Protein AF-A0A9E5RAS4-F1 (afdb_monomer)

Nearest PDB structures (foldseek):
  8i4x-assembly1_B  TM=4.967E-01  e=4.618E-01  Saccharomyces cerevisiae S288C
  8i13-assembly1_B  TM=2.466E-01  e=8.572E-02  Saccharomyces cerevisiae
  7yqh-assembly1_B  TM=4.715E-01  e=6.714E-01  Saccharomyces cerevisiae S288C

Secondary structure (DSSP, 8-state):
-HHHHHHHS---TT--TTTTS-TT-S--EEEEEEE-TTT--EEEEEEETTTEEEEEETTTTEEE----IIIIIHHHHHHHTT--TT--HHHHIIIII---TT-TTTTTSS-HHHHHHHHHHHTTHHHHHHHHHHHHHHHHHHHHHHHHHHHHHHHHHHHHTTHHHHHHHHHHHHHHHHHHHHHHHHHHHHHHHHHHHHHHHHHHHHHHHHHHHHHHHHHHHHHHHHHHHHHHHHHHHHHHHHHHHHHHTHHHHHHHHHHHHHHHHHHHHHHHHHHHHHHHHHHHHHHHHHHHHHHHHHHHHHHHHHHHHHHHHHHHHHHHHHHHHHHHHHHHHHHHHHHHHHHHHHHHHHHHHHHHHHHHHHHHHHHHHHTTSS-TTSSTTTSSSSSSS-SSSSTTTTSSSS-S----SS------------------------------------------------

Solvent-accessible surface area (backbone atoms only — not comparable to full-atom values): 27390 Å² total; per-residue (Å²): 111,66,68,54,35,42,42,75,32,72,30,60,86,94,61,55,80,67,78,64,32,61,91,96,54,98,64,34,74,44,73,44,77,45,69,25,73,70,79,69,45,59,36,34,37,34,30,30,80,82,74,45,69,45,41,34,30,78,88,77,74,40,73,52,90,62,80,47,58,78,79,42,45,45,52,48,43,29,53,34,68,65,44,63,99,82,67,58,50,44,58,49,31,52,77,71,75,58,55,55,96,85,45,78,61,51,65,76,70,44,56,69,80,66,34,43,63,59,48,37,61,75,67,49,51,60,63,57,52,53,51,51,54,52,51,57,51,50,53,51,51,53,50,54,52,48,57,53,48,54,54,48,49,54,52,51,54,61,69,47,69,55,46,62,60,52,52,52,51,50,53,50,51,54,49,58,47,52,56,48,52,53,52,50,53,51,50,51,55,51,50,52,51,53,50,54,51,50,52,50,51,53,51,50,54,52,50,50,54,53,49,52,55,50,47,56,52,49,50,57,49,49,51,54,50,50,54,51,48,54,55,49,50,53,52,50,52,52,50,51,53,50,50,50,51,54,57,71,44,40,63,60,51,52,51,46,54,51,50,50,51,52,48,56,48,52,51,51,53,49,54,50,49,53,51,53,48,54,50,50,53,51,52,54,46,53,51,50,55,50,50,51,51,50,50,50,51,48,54,52,52,51,52,49,52,50,52,51,54,50,47,62,61,41,52,62,51,55,52,52,48,53,54,50,52,52,52,50,52,55,49,54,54,53,52,52,55,52,54,53,54,55,52,52,52,52,54,51,49,53,48,48,54,33,51,48,20,50,42,41,44,47,55,48,55,44,52,71,40,68,77,74,63,78,55,102,77,75,57,77,72,60,65,73,29,65,63,76,55,67,63,90,78,63,89,63,66,72,88,52,74,81,67,77,74,75,75,64,69,103,65,72,80,79,84,85,86,90,90,94,100,101,98,101,98,100,100,99,98,101,99,84,69,74,82,87,101,95,98,96,97,97,98,95,96,92,91,88,87,92,83,92,90,91,89,85,86,134

Structure (mmCIF, N/CA/C/O backbone):
data_AF-A0A9E5RAS4-F1
#
_entry.id   AF-A0A9E5RAS4-F1
#
loop_
_atom_site.group_PDB
_atom_site.id
_atom_site.type_symbol
_atom_site.label_atom_id
_atom_site.label_alt_id
_atom_site.label_comp_id
_atom_site.label_asym_id
_atom_site.label_entity_id
_atom_site.label_seq_id
_atom_site.pdbx_PDB_ins_code
_atom_site.Cartn_x
_atom_site.Cartn_y
_atom_site.Cartn_z
_atom_site.occupancy
_atom_site.B_iso_or_equiv
_atom_site.auth_seq_id
_atom_site.auth_comp_id
_atom_site.auth_asym_id
_atom_site.auth_atom_id
_atom_site.pdbx_PDB_model_num
ATOM 1 N N . MET A 1 1 ? 32.823 23.552 -133.465 1.00 69.69 1 MET A N 1
ATOM 2 C CA . MET A 1 1 ? 33.114 23.721 -132.024 1.00 69.69 1 MET A CA 1
ATOM 3 C C . MET A 1 1 ? 31.910 24.249 -131.257 1.00 69.69 1 MET A C 1
ATOM 5 O O . MET A 1 1 ? 31.388 23.515 -130.434 1.00 69.69 1 MET A O 1
ATOM 9 N N . GLU A 1 2 ? 31.416 25.457 -131.536 1.00 76.75 2 GLU A N 1
ATOM 10 C CA . GLU A 1 2 ? 30.389 26.140 -130.715 1.00 76.75 2 GLU A CA 1
ATOM 11 C C . GLU A 1 2 ? 29.090 25.337 -130.505 1.00 76.75 2 GLU A C 1
ATOM 13 O O . GLU A 1 2 ? 28.598 25.254 -129.385 1.00 76.75 2 GLU A O 1
ATOM 18 N N . ALA A 1 3 ? 28.582 24.634 -131.524 1.00 77.06 3 ALA A N 1
ATOM 19 C CA . ALA A 1 3 ? 27.421 23.746 -131.368 1.00 77.06 3 ALA A CA 1
ATOM 20 C C . ALA A 1 3 ? 27.647 22.590 -130.362 1.00 77.06 3 ALA A C 1
ATOM 22 O O . ALA A 1 3 ? 26.700 22.139 -129.717 1.00 77.06 3 ALA A O 1
ATOM 23 N N . ILE A 1 4 ? 28.895 22.132 -130.192 1.00 81.88 4 ILE A N 1
ATOM 24 C CA . ILE A 1 4 ? 29.296 21.099 -129.218 1.00 81.88 4 ILE A CA 1
ATOM 25 C C . ILE A 1 4 ? 29.422 21.713 -127.816 1.00 81.88 4 ILE A C 1
ATOM 27 O O . ILE A 1 4 ? 28.965 21.121 -126.841 1.00 81.88 4 ILE A O 1
ATOM 31 N N . ALA A 1 5 ? 29.958 22.936 -127.719 1.00 81.44 5 ALA A N 1
ATOM 32 C CA . ALA A 1 5 ? 29.973 23.726 -126.484 1.00 81.44 5 ALA A CA 1
ATOM 33 C C . ALA A 1 5 ? 28.555 23.906 -125.918 1.00 81.44 5 ALA A C 1
ATOM 35 O O . ALA A 1 5 ? 28.290 23.664 -124.738 1.00 81.44 5 ALA A O 1
ATOM 36 N N . TRP A 1 6 ? 27.635 24.285 -126.807 1.00 82.06 6 TRP A N 1
ATOM 37 C CA . TRP A 1 6 ? 26.251 24.586 -126.480 1.00 82.06 6 TRP A CA 1
ATOM 38 C C . TRP A 1 6 ? 25.445 23.342 -126.111 1.00 82.06 6 TRP A C 1
ATOM 40 O O . TRP A 1 6 ? 24.647 23.404 -125.176 1.00 82.06 6 TRP A O 1
ATOM 50 N N . THR A 1 7 ? 25.649 22.218 -126.800 1.00 82.81 7 THR A N 1
ATOM 51 C CA . THR A 1 7 ? 24.998 20.941 -126.465 1.00 82.81 7 THR A CA 1
ATOM 52 C C . THR A 1 7 ? 25.593 20.337 -125.192 1.00 82.81 7 THR A C 1
ATOM 54 O O . THR A 1 7 ? 24.912 20.317 -124.168 1.00 82.81 7 THR A O 1
ATOM 57 N N . LEU A 1 8 ? 26.854 19.898 -125.212 1.00 83.06 8 LEU A N 1
ATOM 58 C CA . LEU A 1 8 ? 27.429 19.038 -124.166 1.00 83.06 8 LEU A CA 1
ATOM 59 C C . LEU A 1 8 ? 27.877 19.769 -122.889 1.00 83.06 8 LEU A C 1
ATOM 61 O O . LEU A 1 8 ? 27.906 19.157 -121.827 1.00 83.06 8 LEU A O 1
ATOM 65 N N . PHE A 1 9 ? 28.220 21.059 -122.965 1.00 81.06 9 PHE A N 1
ATOM 66 C CA . PHE A 1 9 ? 28.826 21.796 -121.841 1.00 81.06 9 PHE A CA 1
ATOM 67 C C . PHE A 1 9 ? 27.979 22.982 -121.353 1.00 81.06 9 PHE A C 1
ATOM 69 O O . PHE A 1 9 ? 28.410 23.749 -120.494 1.00 81.06 9 PHE A O 1
ATOM 76 N N . ASN A 1 10 ? 26.772 23.146 -121.909 1.00 81.56 10 ASN A N 1
ATOM 77 C CA . ASN A 1 10 ? 25.858 24.277 -121.693 1.00 81.56 10 ASN A CA 1
ATOM 78 C C . ASN A 1 10 ? 26.463 25.671 -122.012 1.00 81.56 10 ASN A C 1
ATOM 80 O O . ASN A 1 10 ? 25.848 26.698 -121.723 1.00 81.56 10 ASN A O 1
ATOM 84 N N . TYR A 1 11 ? 27.634 25.732 -122.650 1.00 81.19 11 TYR A N 1
ATOM 85 C CA . TYR A 1 11 ? 28.404 26.959 -122.853 1.00 81.19 11 TYR A CA 1
ATOM 86 C C . TYR A 1 11 ? 27.995 27.685 -124.146 1.00 81.19 11 TYR A C 1
ATOM 88 O O . TYR A 1 11 ? 27.903 27.068 -125.205 1.00 81.19 11 TYR A O 1
ATOM 96 N N . ARG A 1 12 ? 27.748 29.003 -124.070 1.00 70.00 12 ARG A N 1
ATOM 97 C CA . ARG A 1 12 ? 27.300 29.843 -125.208 1.00 70.00 12 ARG A CA 1
ATOM 98 C C . ARG A 1 12 ? 28.347 30.845 -125.712 1.00 70.00 12 ARG A C 1
ATOM 100 O O . ARG A 1 12 ? 28.116 31.501 -126.722 1.00 70.00 12 ARG A O 1
ATOM 107 N N . GLY A 1 13 ? 29.496 30.961 -125.043 1.00 71.31 13 GLY A N 1
ATOM 108 C CA . GLY A 1 13 ? 30.482 31.999 -125.356 1.00 71.31 13 GLY A CA 1
ATOM 109 C C . GLY A 1 13 ? 29.878 33.401 -125.231 1.00 71.31 13 GLY A C 1
ATOM 110 O O . GLY A 1 13 ? 29.179 33.686 -124.262 1.00 71.31 13 GLY A O 1
ATOM 111 N N . ALA A 1 14 ? 30.137 34.253 -126.224 1.00 63.97 14 ALA A N 1
ATOM 112 C CA . ALA A 1 14 ? 29.603 35.616 -126.302 1.00 63.97 14 ALA A CA 1
ATOM 113 C C . ALA A 1 14 ? 28.309 35.743 -127.140 1.00 63.97 14 ALA A C 1
ATOM 115 O O . ALA A 1 14 ? 27.798 36.851 -127.294 1.00 63.97 14 ALA A O 1
ATOM 116 N N . TYR A 1 15 ? 27.787 34.641 -127.693 1.00 70.56 15 TYR A N 1
ATOM 117 C CA . TYR A 1 15 ? 26.637 34.654 -128.604 1.00 70.56 15 TYR A CA 1
ATOM 118 C C . TYR A 1 15 ? 25.295 34.642 -127.864 1.00 70.56 15 TYR A C 1
ATOM 120 O O . TYR A 1 15 ? 25.132 33.994 -126.824 1.00 70.56 15 TYR A O 1
ATOM 128 N N . LYS A 1 16 ? 24.296 35.311 -128.441 1.00 71.50 16 LYS A N 1
ATOM 129 C CA . LYS A 1 16 ? 22.900 35.269 -127.996 1.00 71.50 16 LYS A CA 1
ATOM 130 C C . LYS A 1 16 ? 22.166 34.071 -128.595 1.00 71.50 16 LYS A C 1
ATOM 132 O O . LYS A 1 16 ? 22.595 33.455 -129.565 1.00 71.50 16 LYS A O 1
ATOM 137 N N . ASN A 1 17 ? 20.989 33.774 -128.042 1.00 67.44 17 ASN A N 1
ATOM 138 C CA . ASN A 1 17 ? 20.098 32.752 -128.600 1.00 67.44 17 ASN A CA 1
ATOM 139 C C . ASN A 1 17 ? 19.606 33.104 -130.016 1.00 67.44 17 ASN A C 1
ATOM 141 O O . ASN A 1 17 ? 19.311 32.192 -130.781 1.00 67.44 17 ASN A O 1
ATOM 145 N N . GLU A 1 18 ? 19.505 34.398 -130.341 1.00 69.81 18 GLU A N 1
ATOM 146 C CA . GLU A 1 18 ? 19.142 34.905 -131.671 1.00 69.81 18 GLU A CA 1
ATOM 147 C C . GLU A 1 18 ? 20.197 34.530 -132.724 1.00 69.81 18 GLU A C 1
ATOM 149 O O . GLU A 1 18 ? 19.848 33.959 -133.753 1.00 69.81 18 GLU A O 1
ATOM 154 N N . ASP A 1 19 ? 21.483 34.752 -132.426 1.00 74.25 19 ASP A N 1
ATOM 155 C CA . ASP A 1 19 ? 22.612 34.510 -133.342 1.00 74.25 19 ASP A CA 1
ATOM 156 C C . ASP A 1 19 ? 22.749 33.030 -133.753 1.00 74.25 19 ASP A C 1
ATOM 158 O O . ASP A 1 19 ? 23.284 32.706 -134.813 1.00 74.25 19 ASP A O 1
ATOM 162 N N . LEU A 1 20 ? 22.247 32.115 -132.915 1.00 75.19 20 LEU A N 1
ATOM 163 C CA . LEU A 1 20 ? 22.233 30.673 -133.175 1.00 75.19 20 LEU A CA 1
ATOM 164 C C . LEU A 1 20 ? 21.137 30.246 -134.170 1.00 75.19 20 LEU A C 1
ATOM 166 O O . LEU A 1 20 ? 21.156 29.104 -134.637 1.00 75.19 20 LEU A O 1
ATOM 170 N N . ILE A 1 21 ? 20.166 31.112 -134.485 1.00 77.94 21 ILE A N 1
ATOM 171 C CA . ILE A 1 21 ? 19.025 30.799 -135.353 1.00 77.94 21 ILE A CA 1
ATOM 172 C C . ILE A 1 21 ? 19.277 31.343 -136.762 1.00 77.94 21 ILE A C 1
ATOM 174 O O . ILE A 1 21 ? 19.391 32.542 -136.988 1.00 77.94 21 ILE A O 1
ATOM 178 N N . ARG A 1 22 ? 19.321 30.441 -137.749 1.00 76.75 22 ARG A N 1
ATOM 179 C CA . ARG A 1 22 ? 19.514 30.810 -139.157 1.00 76.75 22 ARG A CA 1
ATOM 180 C C . ARG A 1 22 ? 18.357 31.684 -139.656 1.00 76.75 22 ARG A C 1
ATOM 182 O O . ARG A 1 22 ? 17.200 31.277 -139.564 1.00 76.75 22 ARG A O 1
ATOM 189 N N . ASN A 1 23 ? 18.693 32.828 -140.259 1.00 72.62 23 ASN A N 1
ATOM 190 C CA . ASN A 1 23 ? 17.754 33.773 -140.875 1.00 72.62 23 ASN A CA 1
ATOM 191 C C . ASN A 1 23 ? 16.638 33.058 -141.664 1.00 72.62 23 ASN A C 1
ATOM 193 O O . ASN A 1 23 ? 16.922 32.319 -142.608 1.00 72.62 23 ASN A O 1
ATOM 197 N N . GLY A 1 24 ? 15.382 33.297 -141.273 1.00 69.75 24 GLY A N 1
ATOM 198 C CA . GLY A 1 24 ? 14.190 32.680 -141.870 1.00 69.75 24 GLY A CA 1
ATOM 199 C C . GLY A 1 24 ? 13.658 31.423 -141.162 1.00 69.75 24 GLY A C 1
ATOM 200 O O . GLY A 1 24 ? 12.647 30.884 -141.604 1.00 69.75 24 GLY A O 1
ATOM 201 N N . ALA A 1 25 ? 14.288 30.954 -140.078 1.00 76.62 25 ALA A N 1
ATOM 202 C CA . ALA A 1 25 ? 13.803 29.838 -139.259 1.00 76.62 25 ALA A CA 1
ATOM 203 C C . ALA A 1 25 ? 13.336 30.288 -137.860 1.00 76.62 25 ALA A C 1
ATOM 205 O O . ALA A 1 25 ? 13.874 31.230 -137.289 1.00 76.62 25 ALA A O 1
ATOM 206 N N . ASN A 1 26 ? 12.377 29.561 -137.272 1.00 75.38 26 ASN A N 1
ATOM 207 C CA . ASN A 1 26 ? 11.809 29.877 -135.948 1.00 75.38 26 ASN A CA 1
ATOM 208 C C . ASN A 1 26 ? 12.562 29.229 -134.765 1.00 75.38 26 ASN A C 1
ATOM 210 O O . ASN A 1 26 ? 12.246 29.493 -133.607 1.00 75.38 26 ASN A O 1
ATOM 214 N N . SER A 1 27 ? 13.510 28.327 -135.027 1.00 79.06 27 SER A N 1
ATOM 215 C CA . SER A 1 27 ? 14.241 27.593 -133.988 1.00 79.06 27 SER A CA 1
ATOM 216 C C . SER A 1 27 ? 15.530 26.993 -134.530 1.00 79.06 27 SER A C 1
ATOM 218 O O . SER A 1 27 ? 15.543 26.494 -135.656 1.00 79.06 27 SER A O 1
ATOM 220 N N . ALA A 1 28 ? 16.567 26.936 -133.696 1.00 82.06 28 ALA A N 1
ATOM 221 C CA . ALA A 1 28 ? 17.764 26.152 -133.967 1.00 82.06 28 ALA A CA 1
ATOM 222 C C . ALA A 1 28 ? 17.740 24.840 -133.177 1.00 82.06 28 ALA A C 1
ATOM 224 O O . ALA A 1 28 ? 17.222 24.776 -132.056 1.00 82.06 28 ALA A O 1
ATOM 225 N N . GLN A 1 29 ? 18.331 23.802 -133.762 1.00 85.06 29 GLN A N 1
ATOM 226 C CA . GLN A 1 29 ? 18.605 22.532 -133.101 1.00 85.06 29 GLN A CA 1
ATOM 227 C C . GLN A 1 29 ? 19.999 22.040 -133.491 1.00 85.06 29 GLN A C 1
ATOM 229 O O . GLN A 1 29 ? 20.395 22.152 -134.650 1.00 85.06 29 GLN A O 1
ATOM 234 N N . ALA A 1 30 ? 20.723 21.487 -132.526 1.00 84.25 30 ALA A N 1
ATOM 235 C CA . ALA A 1 30 ? 21.995 20.811 -132.734 1.00 84.25 30 ALA A CA 1
ATOM 236 C C . ALA A 1 30 ? 21.942 19.458 -132.022 1.00 84.25 30 ALA A C 1
ATOM 238 O O . ALA A 1 30 ? 21.575 19.403 -130.849 1.00 84.25 30 ALA A O 1
ATOM 239 N N . THR A 1 31 ? 22.311 18.389 -132.724 1.00 86.81 31 THR A N 1
ATOM 240 C CA . THR A 1 31 ? 22.447 17.043 -132.156 1.00 86.81 31 THR A CA 1
ATOM 241 C C . THR A 1 31 ? 23.914 16.651 -132.196 1.00 86.81 31 THR A C 1
ATOM 243 O O . THR A 1 31 ? 24.556 16.781 -133.237 1.00 86.81 31 THR A O 1
ATOM 246 N N . VAL A 1 32 ? 24.445 16.186 -131.068 1.00 86.94 32 VAL A N 1
ATOM 247 C CA . VAL A 1 32 ? 25.816 15.682 -130.955 1.00 86.94 32 VAL A CA 1
ATOM 248 C C . VAL A 1 32 ? 25.774 14.276 -130.376 1.00 86.94 32 VAL A C 1
ATOM 250 O O . VAL A 1 32 ? 25.366 14.086 -129.232 1.00 86.94 32 VAL A O 1
ATOM 253 N N . ALA A 1 33 ? 26.210 13.300 -131.170 1.00 86.31 33 ALA A N 1
ATOM 254 C CA . ALA A 1 33 ? 26.542 11.973 -130.677 1.00 86.31 33 ALA A CA 1
ATOM 255 C C . ALA A 1 33 ? 27.910 12.020 -129.978 1.00 86.31 33 ALA A C 1
ATOM 257 O O . ALA A 1 33 ? 28.871 12.553 -130.537 1.00 86.31 33 ALA A O 1
ATOM 258 N N . PHE A 1 34 ? 28.011 11.453 -128.778 1.00 86.12 34 PHE A N 1
ATOM 259 C CA . PHE A 1 34 ? 29.280 11.251 -128.077 1.00 86.12 34 PHE A CA 1
ATOM 260 C C . PHE A 1 34 ? 29.358 9.832 -127.511 1.00 86.12 34 PHE A C 1
ATOM 262 O O . PHE A 1 34 ? 28.333 9.207 -127.246 1.00 86.12 34 PHE A O 1
ATOM 269 N N . VAL A 1 35 ? 30.573 9.312 -127.334 1.00 86.06 35 VAL A N 1
ATOM 270 C CA . VAL A 1 35 ? 30.801 8.046 -126.624 1.00 86.06 35 VAL A CA 1
ATOM 271 C C . VAL A 1 35 ? 31.036 8.363 -125.154 1.00 86.06 35 VAL A C 1
ATOM 273 O O . VAL A 1 35 ? 31.894 9.187 -124.834 1.00 86.06 35 VAL A O 1
ATOM 276 N N . SER A 1 36 ? 30.285 7.730 -124.256 1.00 85.50 36 SER A N 1
ATOM 277 C CA . SER A 1 36 ? 30.466 7.930 -122.822 1.00 85.50 36 SER A CA 1
ATOM 278 C C . SER A 1 36 ? 31.719 7.222 -122.312 1.00 85.50 36 SER A C 1
ATOM 280 O O . SER A 1 36 ? 31.947 6.045 -122.585 1.00 85.50 36 SER A O 1
ATOM 282 N N . SER A 1 37 ? 32.495 7.912 -121.478 1.00 83.00 37 SER A N 1
ATOM 283 C CA . SER A 1 37 ? 33.668 7.342 -120.805 1.00 83.00 37 SER A CA 1
ATOM 284 C C . SER A 1 37 ? 33.323 6.355 -119.681 1.00 83.00 37 SER A C 1
ATOM 286 O O . SER A 1 37 ? 34.227 5.752 -119.110 1.00 83.00 37 SER A O 1
ATOM 288 N N . ARG A 1 38 ? 32.040 6.230 -119.308 1.00 80.25 38 ARG A N 1
ATOM 289 C CA . ARG A 1 38 ? 31.578 5.411 -118.176 1.00 80.25 38 ARG A CA 1
ATOM 290 C C . ARG A 1 38 ? 31.187 3.993 -118.582 1.00 80.25 38 ARG A C 1
ATOM 292 O O . ARG A 1 38 ? 31.464 3.052 -117.848 1.00 80.25 38 ARG A O 1
ATOM 299 N N . ASP A 1 39 ? 30.499 3.865 -119.711 1.00 83.94 39 ASP A N 1
ATOM 300 C CA . ASP A 1 39 ? 29.888 2.617 -120.189 1.00 83.94 39 ASP A CA 1
ATOM 301 C C . ASP A 1 39 ? 30.260 2.287 -121.649 1.00 83.94 39 ASP A C 1
ATOM 303 O O . ASP A 1 39 ? 29.856 1.249 -122.170 1.00 83.94 39 ASP A O 1
ATOM 307 N N . THR A 1 40 ? 31.057 3.143 -122.306 1.00 80.69 40 THR A N 1
ATOM 308 C CA . THR A 1 40 ? 31.475 3.057 -123.720 1.00 80.69 40 THR A CA 1
ATOM 309 C C . THR A 1 40 ? 30.336 3.063 -124.749 1.00 80.69 40 THR A C 1
ATOM 311 O O . THR A 1 40 ? 30.568 2.797 -125.928 1.00 80.69 40 THR A O 1
ATOM 314 N N . ARG A 1 41 ? 29.110 3.421 -124.347 1.00 84.00 41 ARG A N 1
ATOM 315 C CA . ARG A 1 41 ? 27.961 3.546 -125.255 1.00 84.00 41 ARG A CA 1
ATOM 316 C C . ARG A 1 41 ? 27.946 4.893 -125.961 1.00 84.00 41 ARG A C 1
ATOM 318 O O . ARG A 1 41 ? 28.489 5.883 -125.469 1.00 84.00 41 ARG A O 1
ATOM 325 N N . THR A 1 42 ? 27.294 4.933 -127.117 1.0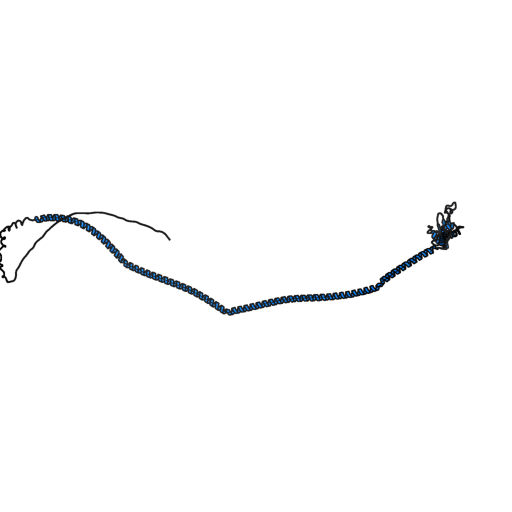0 85.50 42 THR A N 1
ATOM 326 C CA . THR A 1 42 ? 27.014 6.180 -127.834 1.00 85.50 42 THR A CA 1
ATOM 327 C C . THR A 1 42 ? 25.707 6.780 -127.329 1.00 85.50 42 THR A C 1
ATOM 329 O O . THR A 1 42 ? 24.694 6.090 -127.316 1.00 85.50 42 THR A O 1
ATOM 332 N N . TYR A 1 43 ? 25.714 8.064 -126.977 1.00 87.94 43 TYR A N 1
ATOM 333 C CA . TYR A 1 43 ? 24.517 8.826 -126.619 1.00 87.94 43 TYR A CA 1
ATOM 334 C C . TYR A 1 43 ? 24.379 10.054 -127.513 1.00 87.94 43 TYR A C 1
ATOM 336 O O . TYR A 1 43 ? 25.360 10.746 -127.793 1.00 87.94 43 TYR A O 1
ATOM 344 N N . GLU A 1 44 ? 23.153 10.350 -127.933 1.00 86.19 44 GLU A N 1
ATOM 345 C CA . GLU A 1 44 ? 22.818 11.541 -128.706 1.00 86.19 44 GLU A CA 1
ATOM 346 C C . GLU A 1 44 ? 22.237 12.629 -127.802 1.00 86.19 44 GLU A C 1
ATOM 348 O O . GLU A 1 44 ? 21.208 12.454 -127.146 1.00 86.19 44 GLU A O 1
ATOM 353 N N . VAL A 1 45 ? 22.906 13.783 -127.792 1.00 87.62 45 VAL A N 1
ATOM 354 C CA . VAL A 1 45 ? 22.482 14.986 -127.076 1.00 87.62 45 VAL A CA 1
ATOM 355 C C . VAL A 1 45 ? 21.950 15.986 -128.088 1.00 87.62 45 VAL A C 1
ATOM 357 O O . VAL A 1 45 ? 22.714 16.689 -128.754 1.00 87.62 45 VAL A O 1
ATOM 360 N N . GLN A 1 46 ? 20.629 16.062 -128.203 1.00 85.50 46 GLN A N 1
ATOM 361 C CA . GLN A 1 46 ? 19.955 17.100 -128.969 1.00 85.50 46 GLN A CA 1
ATOM 362 C C . GLN A 1 46 ? 19.631 18.288 -128.056 1.00 85.50 46 GLN A C 1
ATOM 364 O O . GLN A 1 46 ? 18.945 18.147 -127.043 1.00 85.50 46 GLN A O 1
ATOM 369 N N . ARG A 1 47 ? 20.081 19.486 -128.439 1.00 84.88 47 ARG A N 1
ATOM 370 C CA . ARG A 1 47 ? 19.670 20.753 -127.824 1.00 84.88 47 ARG A CA 1
ATOM 371 C C . ARG A 1 47 ? 18.916 21.608 -128.834 1.00 84.88 47 ARG A C 1
ATOM 373 O O . ARG A 1 47 ? 19.358 21.779 -129.967 1.00 84.88 47 ARG A O 1
ATOM 380 N N . CYS A 1 48 ? 17.788 22.167 -128.409 1.00 83.50 48 CYS A N 1
ATOM 381 C CA . CYS A 1 48 ? 16.953 23.073 -129.190 1.00 83.50 48 CYS A CA 1
ATOM 382 C C . CYS A 1 48 ? 16.753 24.397 -128.438 1.00 83.50 48 CYS A C 1
ATOM 384 O O . CYS A 1 48 ? 16.611 24.397 -127.214 1.00 83.50 48 CYS A O 1
ATOM 386 N N . THR A 1 49 ? 16.706 25.527 -129.155 1.00 79.56 49 THR A N 1
ATOM 387 C CA . THR A 1 49 ? 16.500 26.851 -128.536 1.00 79.56 49 THR A CA 1
ATOM 388 C C . THR A 1 49 ? 15.145 26.987 -127.840 1.00 79.56 49 THR A C 1
ATOM 390 O O . THR A 1 49 ? 15.051 27.718 -126.860 1.00 79.56 49 THR A O 1
ATOM 393 N N . THR A 1 50 ? 14.116 26.271 -128.308 1.00 74.62 50 THR A N 1
ATOM 394 C CA . THR A 1 50 ? 12.744 26.342 -127.772 1.00 74.62 50 THR A CA 1
ATOM 395 C C . THR A 1 50 ? 12.329 25.105 -126.972 1.00 74.62 50 THR A C 1
ATOM 397 O O . THR A 1 50 ? 11.585 25.234 -126.006 1.00 74.62 50 THR A O 1
ATOM 400 N N . LYS A 1 51 ? 12.810 23.907 -127.340 1.00 70.75 51 LYS A N 1
ATOM 401 C CA . LYS A 1 51 ? 12.434 22.630 -126.694 1.00 70.75 51 LYS A CA 1
ATOM 402 C C . LYS A 1 51 ? 13.435 22.121 -125.646 1.00 70.75 51 LYS A C 1
ATOM 404 O O . LYS A 1 51 ? 13.246 21.035 -125.109 1.00 70.75 51 LYS A O 1
ATOM 409 N N . GLY A 1 52 ? 14.489 22.882 -125.345 1.00 81.06 52 GLY A N 1
ATOM 410 C CA . GLY A 1 52 ? 15.460 22.530 -124.307 1.00 81.06 52 GLY A CA 1
ATOM 411 C C . GLY A 1 52 ? 16.370 21.362 -124.698 1.00 81.06 52 GLY A C 1
ATOM 412 O O . GLY A 1 52 ? 16.898 21.325 -125.811 1.00 81.06 52 GLY A O 1
ATOM 413 N N . TYR A 1 53 ? 16.592 20.444 -123.758 1.00 83.81 53 TYR A N 1
ATOM 414 C CA . TYR A 1 53 ? 17.431 19.258 -123.938 1.00 83.81 53 TYR A CA 1
ATOM 415 C C . TYR A 1 53 ? 16.612 18.023 -124.334 1.00 83.81 53 TYR A C 1
ATOM 417 O O . TYR A 1 53 ? 15.429 17.885 -124.026 1.00 83.81 53 TYR A O 1
ATOM 425 N N . THR A 1 54 ? 17.255 17.107 -125.046 1.00 83.50 54 THR A N 1
ATOM 426 C CA . THR A 1 54 ? 16.749 15.780 -125.389 1.00 83.50 54 THR A CA 1
ATOM 427 C C . THR A 1 54 ? 17.941 14.834 -125.415 1.00 83.50 54 THR A C 1
ATOM 429 O O . THR A 1 54 ? 18.882 15.042 -126.178 1.00 83.50 54 THR A O 1
ATOM 432 N N . LEU A 1 55 ? 17.907 13.828 -124.546 1.00 84.88 55 LEU A N 1
ATOM 433 C CA . LEU A 1 55 ? 18.927 12.793 -124.431 1.00 84.88 55 LEU A CA 1
ATOM 434 C C . LEU A 1 55 ? 18.362 11.484 -124.987 1.00 84.88 55 LEU A C 1
ATOM 436 O O . LEU A 1 55 ? 17.224 11.123 -124.677 1.00 84.88 55 LEU A O 1
ATOM 440 N N . TYR A 1 56 ? 19.130 10.799 -125.828 1.00 85.12 56 TYR A N 1
ATOM 441 C CA . TYR A 1 56 ? 18.701 9.593 -126.535 1.00 85.12 56 TYR A CA 1
ATOM 442 C C . TYR A 1 56 ? 19.825 8.549 -126.565 1.00 85.12 56 TYR A C 1
ATOM 444 O O . TYR A 1 56 ? 20.989 8.890 -126.773 1.00 85.12 56 TYR A O 1
ATOM 452 N N . ASP A 1 57 ? 19.472 7.283 -126.346 1.00 85.31 57 ASP A N 1
ATOM 453 C CA . ASP A 1 57 ? 20.349 6.116 -126.475 1.00 85.31 57 ASP A CA 1
ATOM 454 C C . ASP A 1 57 ? 19.966 5.361 -127.767 1.00 85.31 57 ASP A C 1
ATOM 456 O O . ASP A 1 57 ? 18.926 4.691 -127.793 1.00 85.31 57 ASP A O 1
ATOM 460 N N . PRO A 1 58 ? 20.767 5.447 -128.850 1.00 80.12 58 PRO A N 1
ATOM 461 C CA . PRO A 1 58 ? 20.492 4.740 -130.102 1.00 80.12 58 PRO A CA 1
ATOM 462 C C . PRO A 1 58 ? 20.642 3.214 -130.015 1.00 80.12 58 PRO A C 1
ATOM 464 O O . PRO A 1 58 ? 20.158 2.520 -130.905 1.00 80.12 58 PRO A O 1
ATOM 467 N N . GLN A 1 59 ? 21.308 2.678 -128.984 1.00 78.00 59 GLN A N 1
ATOM 468 C CA . GLN A 1 59 ? 21.499 1.234 -128.792 1.00 78.00 59 GLN A CA 1
ATOM 469 C C . GLN A 1 59 ? 20.294 0.597 -128.084 1.00 78.00 59 GLN A C 1
ATOM 471 O O . GLN A 1 59 ? 19.937 -0.540 -128.383 1.00 78.00 59 GLN A O 1
ATOM 476 N N . LEU A 1 60 ? 19.651 1.335 -127.172 1.00 77.81 60 LEU A N 1
ATOM 477 C CA . LEU A 1 60 ? 18.393 0.945 -126.523 1.00 77.81 60 LEU A CA 1
ATOM 478 C C . LEU A 1 60 ? 17.139 1.454 -127.256 1.00 77.81 60 LEU A C 1
ATOM 480 O O . LEU A 1 60 ? 16.032 1.023 -126.942 1.00 77.81 60 LEU A O 1
ATOM 484 N N . GLY A 1 61 ? 17.290 2.381 -128.207 1.00 77.88 61 GLY A N 1
ATOM 485 C CA . GLY A 1 61 ? 16.176 3.035 -128.903 1.00 77.88 61 GLY A CA 1
ATOM 486 C C . GLY A 1 61 ? 15.344 3.962 -128.007 1.00 77.88 61 GLY A C 1
ATOM 487 O O . GLY A 1 61 ? 14.197 4.271 -128.333 1.00 77.88 61 GLY A O 1
ATOM 488 N N . GLN A 1 62 ? 15.886 4.382 -126.858 1.00 81.75 62 GLN A N 1
ATOM 489 C CA . GLN A 1 62 ? 15.132 5.026 -125.782 1.00 81.75 62 GLN A CA 1
ATOM 490 C C . GLN A 1 62 ? 15.559 6.483 -125.554 1.00 81.75 62 GLN A C 1
ATOM 492 O O . GLN A 1 62 ? 16.740 6.816 -125.480 1.00 81.75 62 GLN A O 1
ATOM 497 N N . ARG A 1 63 ? 14.565 7.360 -125.374 1.00 81.50 63 ARG A N 1
ATOM 498 C CA . ARG A 1 63 ? 14.743 8.733 -124.880 1.00 81.50 63 ARG A CA 1
ATOM 499 C C . ARG A 1 63 ? 14.874 8.727 -123.353 1.00 81.50 63 ARG A C 1
ATOM 501 O O . ARG A 1 63 ? 14.054 8.120 -122.668 1.00 81.50 63 ARG A O 1
ATOM 508 N N . LEU A 1 64 ? 15.871 9.435 -122.827 1.00 81.81 64 LEU A N 1
ATOM 509 C CA . LEU A 1 64 ? 16.071 9.637 -121.391 1.00 81.81 64 LEU A CA 1
ATOM 510 C C . LEU A 1 64 ? 15.321 10.905 -120.951 1.00 81.81 64 LEU A C 1
ATOM 512 O O . LEU A 1 64 ? 15.647 12.011 -121.388 1.00 81.81 64 LEU A O 1
ATOM 516 N N . ASP A 1 65 ? 14.311 10.748 -120.094 1.00 75.88 65 ASP A N 1
ATOM 517 C CA . ASP A 1 65 ? 13.360 11.809 -119.714 1.00 75.88 65 ASP A CA 1
ATOM 518 C C . ASP A 1 65 ? 13.855 12.736 -118.584 1.00 75.88 65 ASP A C 1
ATOM 520 O O . ASP A 1 65 ? 13.114 13.102 -117.670 1.00 75.88 65 ASP A O 1
ATOM 524 N N . TYR A 1 66 ? 15.111 13.172 -118.686 1.00 81.56 66 TYR A N 1
ATOM 525 C CA . TYR A 1 66 ? 15.659 14.250 -117.861 1.00 81.56 66 TYR A CA 1
ATOM 526 C C . TYR A 1 66 ? 15.123 15.614 -118.324 1.00 81.56 66 TYR A C 1
ATOM 528 O O . TYR A 1 66 ? 15.095 15.915 -119.521 1.00 81.56 66 TYR A O 1
ATOM 536 N N . LYS A 1 67 ? 14.692 16.448 -117.373 1.00 66.81 67 LYS A N 1
ATOM 537 C CA . LYS A 1 67 ? 13.987 17.722 -117.606 1.00 66.81 67 LYS A CA 1
ATOM 538 C C . LYS A 1 67 ? 14.711 18.914 -116.980 1.00 66.81 67 LYS A C 1
ATOM 540 O O . LYS A 1 67 ? 14.718 19.995 -117.570 1.00 66.81 67 LYS A O 1
ATOM 545 N N . HIS A 1 68 ? 15.338 18.730 -115.822 1.00 75.81 68 HIS A N 1
ATOM 546 C CA . HIS A 1 68 ? 16.030 19.785 -115.089 1.00 75.81 68 HIS A CA 1
ATOM 547 C C . HIS A 1 68 ? 17.481 19.897 -115.561 1.00 75.81 68 HIS A C 1
ATOM 549 O O . HIS A 1 68 ? 18.282 18.973 -115.422 1.00 75.81 68 HIS A O 1
ATOM 555 N N . ILE A 1 69 ? 17.829 21.043 -116.155 1.00 76.06 69 ILE A N 1
ATOM 556 C CA . ILE A 1 69 ? 19.137 21.212 -116.799 1.00 76.06 69 ILE A CA 1
ATOM 557 C C . ILE A 1 69 ? 20.270 21.126 -115.769 1.00 76.06 69 ILE A C 1
ATOM 559 O O . ILE A 1 69 ? 21.249 20.428 -116.009 1.00 76.06 69 ILE A O 1
ATOM 563 N N . GLU A 1 70 ? 20.148 21.813 -114.634 1.00 72.56 70 GLU A N 1
ATOM 564 C CA . GLU A 1 70 ? 21.260 21.980 -113.688 1.00 72.56 70 GLU A CA 1
ATOM 565 C C . GLU A 1 70 ? 21.400 20.813 -112.697 1.00 72.56 70 GLU A C 1
ATOM 567 O O . GLU A 1 70 ? 22.531 20.468 -112.350 1.00 72.56 70 GLU A O 1
ATOM 572 N N . ASP A 1 71 ? 20.290 20.158 -112.336 1.00 75.81 71 ASP A N 1
ATOM 573 C CA . ASP A 1 71 ? 20.244 19.076 -111.337 1.00 75.81 71 ASP A CA 1
ATOM 574 C C . ASP A 1 71 ? 20.268 17.659 -111.936 1.00 75.81 71 ASP A C 1
ATOM 576 O O . ASP A 1 71 ? 20.787 16.735 -111.313 1.00 75.81 71 ASP A O 1
ATOM 580 N N . GLU A 1 72 ? 19.737 17.463 -113.149 1.00 80.69 72 GLU A N 1
ATOM 581 C CA . GLU A 1 72 ? 19.657 16.142 -113.793 1.00 80.69 72 GLU A CA 1
ATOM 582 C C . GLU A 1 72 ? 20.598 16.052 -115.000 1.00 80.69 72 GLU A C 1
ATOM 584 O O . GLU A 1 72 ? 21.534 15.251 -115.015 1.00 80.69 72 GLU A O 1
ATOM 589 N N . VAL A 1 73 ? 20.385 16.906 -116.009 1.00 80.94 73 VAL A N 1
ATOM 590 C CA . VAL A 1 73 ? 21.089 16.821 -117.300 1.00 80.94 73 VAL A CA 1
ATOM 591 C C . VAL A 1 73 ? 22.581 17.120 -117.142 1.00 80.94 73 VAL A C 1
ATOM 593 O O . VAL A 1 73 ? 23.408 16.397 -117.691 1.00 80.94 73 VAL A O 1
ATOM 596 N N . MET A 1 74 ? 22.956 18.154 -116.386 1.00 82.62 74 MET A N 1
ATOM 597 C CA . MET A 1 74 ? 24.362 18.532 -116.209 1.00 82.62 74 MET A CA 1
ATOM 598 C C . MET A 1 74 ? 25.149 17.540 -115.330 1.00 82.62 74 MET A C 1
ATOM 600 O O . MET A 1 74 ? 26.275 17.221 -115.711 1.00 82.62 74 MET A O 1
ATOM 604 N N . PRO A 1 75 ? 24.623 16.990 -114.216 1.00 80.75 75 PRO A N 1
ATOM 605 C CA . PRO A 1 75 ? 25.290 15.910 -113.486 1.00 80.75 75 PRO A CA 1
ATOM 606 C C . PRO A 1 75 ? 25.358 14.598 -114.273 1.00 80.75 75 PRO A C 1
ATOM 608 O O . PRO A 1 75 ? 26.397 13.937 -114.234 1.00 80.75 75 PRO A O 1
ATOM 611 N N . TRP A 1 76 ? 24.325 14.261 -115.058 1.00 84.06 76 TRP A N 1
ATOM 612 C CA . TRP A 1 76 ? 24.374 13.133 -115.996 1.00 84.06 76 TRP A CA 1
ATOM 613 C C . TRP A 1 76 ? 25.479 13.332 -117.045 1.00 84.06 76 TRP A C 1
ATOM 615 O O . TRP A 1 76 ? 26.328 12.457 -117.211 1.00 84.06 76 TRP A O 1
ATOM 625 N N . LEU A 1 77 ? 25.556 14.514 -117.673 1.00 82.94 77 LEU A N 1
ATOM 626 C CA . LEU A 1 77 ? 26.625 14.858 -118.617 1.00 82.94 77 LEU A CA 1
ATOM 627 C C . LEU A 1 77 ? 28.009 14.809 -117.955 1.00 82.94 77 LEU A C 1
ATOM 629 O O . LEU A 1 77 ? 28.912 14.216 -118.533 1.00 82.94 77 LEU A O 1
ATOM 633 N N . ARG A 1 78 ? 28.191 15.335 -116.731 1.00 82.81 78 ARG A N 1
ATOM 634 C CA . ARG A 1 78 ? 29.463 15.203 -115.981 1.00 82.81 78 ARG A CA 1
ATOM 635 C C . ARG A 1 78 ? 29.856 13.734 -115.837 1.00 82.81 78 ARG A C 1
ATOM 637 O O . ARG A 1 78 ? 30.962 13.358 -116.211 1.00 82.81 78 ARG A O 1
ATOM 644 N N . GLN A 1 79 ? 28.934 12.905 -115.352 1.00 82.88 79 GLN A N 1
ATOM 645 C CA . GLN A 1 79 ? 29.173 11.488 -115.091 1.00 82.88 79 GLN A CA 1
ATOM 646 C C . GLN A 1 79 ? 29.453 10.681 -116.370 1.00 82.88 79 GLN A C 1
ATOM 648 O O . GLN A 1 79 ? 30.327 9.816 -116.356 1.00 82.88 79 GLN A O 1
ATOM 653 N N . HIS A 1 80 ? 28.763 10.969 -117.477 1.00 81.31 80 HIS A N 1
ATOM 654 C CA . HIS A 1 80 ? 28.964 10.267 -118.747 1.00 81.31 80 HIS A CA 1
ATOM 655 C C . HIS A 1 80 ? 30.131 10.822 -119.589 1.00 81.31 80 HIS A C 1
ATOM 657 O O . HIS A 1 80 ? 30.641 10.085 -120.434 1.00 81.31 80 HIS A O 1
ATOM 663 N N . LEU A 1 81 ? 30.604 12.049 -119.331 1.00 80.94 81 LEU A N 1
ATOM 664 C CA . LEU A 1 81 ? 31.844 12.625 -119.885 1.00 80.94 81 LEU A CA 1
ATOM 665 C C . LEU A 1 81 ? 33.091 12.361 -119.010 1.00 80.94 81 LEU A C 1
ATOM 667 O O . LEU A 1 81 ? 34.186 12.780 -119.378 1.00 80.94 81 LEU A O 1
ATOM 671 N N . GLY A 1 82 ? 32.946 11.705 -117.852 1.00 75.12 82 GLY A N 1
ATOM 672 C CA . GLY A 1 82 ? 34.068 11.347 -116.968 1.00 75.12 82 GLY A CA 1
ATOM 673 C C . GLY A 1 82 ? 34.583 12.487 -116.084 1.00 75.12 82 GLY A C 1
ATOM 674 O O . GLY A 1 82 ? 35.699 12.424 -115.573 1.00 75.12 82 GLY A O 1
ATOM 675 N N . VAL A 1 83 ? 33.781 13.535 -115.899 1.00 78.19 83 VAL A N 1
ATOM 676 C CA . VAL A 1 83 ? 34.119 14.731 -115.120 1.00 78.19 83 VAL A CA 1
ATOM 677 C C . VAL A 1 83 ? 33.679 14.565 -113.661 1.00 78.19 83 VAL A C 1
ATOM 679 O O . VAL A 1 83 ? 32.604 14.039 -113.373 1.00 78.19 83 VAL A O 1
ATOM 682 N N . ALA A 1 84 ? 34.505 15.038 -112.723 1.00 70.69 84 ALA A N 1
ATOM 683 C CA . ALA A 1 84 ? 34.258 14.899 -111.289 1.00 70.69 84 ALA A CA 1
ATOM 684 C C . ALA A 1 84 ? 32.954 15.581 -110.823 1.00 70.69 84 ALA A C 1
ATOM 686 O O . ALA A 1 84 ? 32.578 16.662 -111.290 1.00 70.69 84 ALA A O 1
ATOM 687 N N . ALA A 1 85 ? 32.286 14.959 -109.846 1.00 61.31 85 ALA A N 1
ATOM 688 C CA . ALA A 1 85 ? 31.035 15.431 -109.253 1.00 61.31 85 ALA A CA 1
ATOM 689 C C . ALA A 1 85 ? 31.253 16.695 -108.395 1.00 61.31 85 ALA A C 1
ATOM 691 O O . ALA A 1 85 ? 31.398 16.630 -107.180 1.00 61.31 85 ALA A O 1
ATOM 692 N N . GLY A 1 86 ? 31.306 17.848 -109.063 1.00 66.94 86 GLY A N 1
ATOM 693 C CA . GLY A 1 86 ? 31.559 19.162 -108.462 1.00 66.94 86 GLY A CA 1
ATOM 694 C C . GLY A 1 86 ? 32.171 20.162 -109.447 1.00 66.94 86 GLY A C 1
ATOM 695 O O . GLY A 1 86 ? 32.024 21.368 -109.274 1.00 66.94 86 GLY A O 1
ATOM 696 N N . THR A 1 87 ? 32.800 19.682 -110.525 1.00 68.62 87 THR A N 1
ATOM 697 C CA . THR A 1 87 ? 33.373 20.544 -111.566 1.00 68.62 87 THR A CA 1
ATOM 698 C C . THR A 1 87 ? 32.283 21.170 -112.445 1.00 68.62 87 THR A C 1
ATOM 700 O O . THR A 1 87 ? 31.396 20.486 -112.961 1.00 68.62 87 THR A O 1
ATOM 703 N N . ASP A 1 88 ? 32.380 22.481 -112.658 1.00 73.44 88 ASP A N 1
ATOM 704 C CA . ASP A 1 88 ? 31.558 23.237 -113.606 1.00 73.44 88 ASP A CA 1
ATOM 705 C C . ASP A 1 88 ? 31.988 22.924 -115.055 1.00 73.44 88 ASP A C 1
ATOM 707 O O . ASP A 1 88 ? 33.083 23.295 -115.485 1.00 73.44 88 ASP A O 1
ATOM 711 N N . LEU A 1 89 ? 31.116 22.246 -115.814 1.00 75.06 89 LEU A N 1
ATOM 712 C CA . LEU A 1 89 ? 31.349 21.898 -117.223 1.00 75.06 89 LEU A CA 1
ATOM 713 C C . LEU A 1 89 ? 31.535 23.127 -118.123 1.00 75.06 89 LEU A C 1
ATOM 715 O O . LEU A 1 89 ? 32.288 23.045 -119.090 1.00 75.06 89 LEU A O 1
ATOM 719 N N . GLY A 1 90 ? 30.883 24.253 -117.819 1.00 73.38 90 GLY A N 1
ATOM 720 C CA . GLY A 1 90 ? 30.999 25.474 -118.615 1.00 73.38 90 GLY A CA 1
ATOM 721 C C . GLY A 1 90 ? 32.393 26.088 -118.491 1.00 73.38 90 GLY A C 1
ATOM 722 O O . GLY A 1 90 ? 33.006 26.438 -119.500 1.00 73.38 90 GLY A O 1
ATOM 723 N N . ARG A 1 91 ? 32.932 26.139 -117.265 1.00 72.88 91 ARG A N 1
ATOM 724 C CA . ARG A 1 91 ? 34.320 26.564 -116.999 1.00 72.88 91 ARG A CA 1
ATOM 725 C C . ARG A 1 91 ? 35.342 25.571 -117.541 1.00 72.88 91 ARG A C 1
ATOM 727 O O . ARG A 1 91 ? 36.310 25.990 -118.162 1.00 72.88 91 ARG A O 1
ATOM 734 N N . LEU A 1 92 ? 35.122 24.267 -117.351 1.00 74.75 92 LEU A N 1
ATOM 735 C CA . LEU A 1 92 ? 36.006 23.228 -117.890 1.00 74.75 92 LEU A CA 1
ATOM 736 C C . LEU A 1 92 ? 36.081 23.297 -119.424 1.00 74.75 92 LEU A C 1
ATOM 738 O O . LEU A 1 92 ? 37.154 23.154 -120.009 1.00 74.75 92 LEU A O 1
ATOM 742 N N . PHE A 1 93 ? 34.956 23.567 -120.089 1.00 72.56 93 PHE A N 1
ATOM 743 C CA . PHE A 1 93 ? 34.955 23.759 -121.531 1.00 72.56 93 PHE A CA 1
ATOM 744 C C . PHE A 1 93 ? 35.716 25.020 -121.940 1.00 72.56 93 PHE A C 1
ATOM 746 O O . PHE A 1 93 ? 36.638 24.920 -122.748 1.00 72.56 93 PHE A O 1
ATOM 753 N N . ALA A 1 94 ? 35.379 26.174 -121.358 1.00 71.12 94 ALA A N 1
ATOM 754 C CA . ALA A 1 94 ? 36.005 27.454 -121.688 1.00 71.12 94 ALA A CA 1
ATOM 755 C C . ALA A 1 94 ? 37.532 27.448 -121.481 1.00 71.12 94 ALA A C 1
ATOM 757 O O . ALA A 1 94 ? 38.266 27.933 -122.339 1.00 71.12 94 ALA A O 1
ATOM 758 N N . ASN A 1 95 ? 37.997 26.855 -120.377 1.00 67.88 95 ASN A N 1
ATOM 759 C CA . ASN A 1 95 ? 39.388 26.937 -119.932 1.00 67.88 95 ASN A CA 1
ATOM 760 C C . ASN A 1 95 ? 40.265 25.764 -120.413 1.00 67.88 95 ASN A C 1
ATOM 762 O O . ASN A 1 95 ? 41.475 25.784 -120.192 1.00 67.88 95 ASN A O 1
ATOM 766 N N . THR A 1 96 ? 39.695 24.684 -120.969 1.00 65.31 96 THR A N 1
ATOM 767 C CA . THR A 1 96 ? 40.464 23.442 -121.220 1.00 65.31 96 THR A CA 1
ATOM 768 C C . THR A 1 96 ? 40.077 22.683 -122.491 1.00 65.31 96 THR A C 1
ATOM 770 O O . THR A 1 96 ? 40.968 22.174 -123.164 1.00 65.31 96 THR A O 1
ATOM 773 N N . ILE A 1 97 ? 38.791 22.593 -122.854 1.00 68.62 97 ILE A N 1
ATOM 774 C CA . ILE A 1 97 ? 38.336 21.709 -123.956 1.00 68.62 97 ILE A CA 1
ATOM 775 C C . ILE A 1 97 ? 38.031 22.482 -125.250 1.00 68.62 97 ILE A C 1
ATOM 777 O O . ILE A 1 97 ? 38.249 21.977 -126.350 1.00 68.62 97 ILE A O 1
ATOM 781 N N . GLY A 1 98 ? 37.518 23.706 -125.137 1.00 61.59 98 GLY A N 1
ATOM 782 C CA . GLY A 1 98 ? 36.987 24.489 -126.253 1.00 61.59 98 GLY A CA 1
ATOM 783 C C . GLY A 1 98 ? 37.429 25.942 -126.244 1.00 61.59 98 GLY A C 1
ATOM 784 O O . GLY A 1 98 ? 36.629 26.829 -126.536 1.00 61.59 98 GLY A O 1
ATOM 785 N N . VAL A 1 99 ? 38.700 26.161 -125.907 1.00 66.44 99 VAL A N 1
ATOM 786 C CA . VAL A 1 99 ? 39.366 27.465 -125.951 1.00 66.44 99 VAL A CA 1
ATOM 787 C C . VAL A 1 99 ? 39.159 28.109 -127.336 1.00 66.44 99 VAL A C 1
ATOM 789 O O . VAL A 1 99 ? 39.517 27.487 -128.342 1.00 66.44 99 VAL A O 1
ATOM 792 N N . PRO A 1 100 ? 38.593 29.329 -127.433 1.00 64.00 100 PRO A N 1
ATOM 793 C CA . PRO A 1 100 ? 38.373 29.981 -128.721 1.00 64.00 100 PRO A CA 1
ATOM 794 C C . PRO A 1 100 ? 39.680 30.270 -129.475 1.00 64.00 100 PRO A C 1
ATOM 796 O O . PRO A 1 100 ? 40.760 30.394 -128.886 1.00 64.00 100 PRO A O 1
ATOM 799 N N . GLN A 1 101 ? 39.591 30.378 -130.803 1.00 58.66 101 GLN A N 1
ATOM 800 C CA . GLN A 1 101 ? 40.757 30.550 -131.669 1.00 58.66 101 GLN A CA 1
ATOM 801 C C . GLN A 1 101 ? 41.479 31.875 -131.360 1.00 58.66 101 GLN A C 1
ATOM 803 O O . GLN A 1 101 ? 40.974 32.953 -131.654 1.00 58.66 101 GLN A O 1
ATOM 808 N N . GLY A 1 102 ? 42.673 31.772 -130.766 1.00 59.62 102 GLY A N 1
ATOM 809 C CA . GLY A 1 102 ? 43.486 32.909 -130.313 1.00 59.62 102 GLY A CA 1
ATOM 810 C C . GLY A 1 102 ? 43.472 33.165 -128.798 1.00 59.62 102 GLY A C 1
ATOM 811 O O . GLY A 1 102 ? 44.261 33.976 -128.327 1.00 59.62 102 GLY A O 1
ATOM 812 N N . THR A 1 103 ? 42.643 32.468 -128.012 1.00 61.44 103 THR A N 1
ATOM 813 C CA . THR A 1 103 ? 42.467 32.752 -126.571 1.00 61.44 103 THR A CA 1
ATOM 814 C C . THR A 1 103 ? 43.412 31.966 -125.648 1.00 61.44 103 THR A C 1
ATOM 816 O O . THR A 1 103 ? 43.568 32.336 -124.491 1.00 61.44 103 THR A O 1
ATOM 819 N N .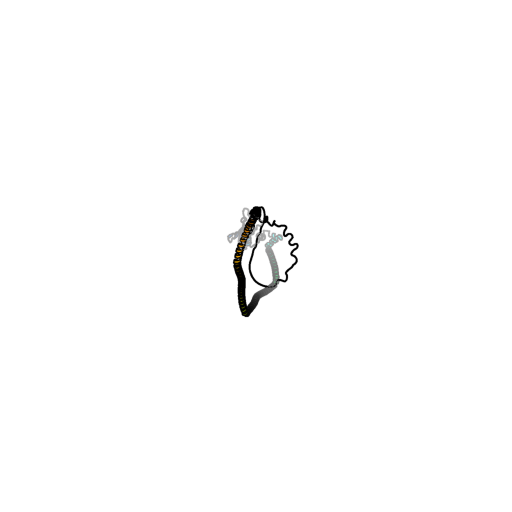 PHE A 1 104 ? 44.112 30.932 -126.134 1.00 61.69 104 PHE A N 1
ATOM 820 C CA . PHE A 1 104 ? 44.948 30.042 -125.299 1.00 61.69 104 PHE A CA 1
ATOM 821 C C . PHE A 1 104 ? 46.042 30.756 -124.483 1.00 61.69 104 PHE A C 1
ATOM 823 O O . PHE A 1 104 ? 46.381 30.324 -123.386 1.00 61.69 104 PHE A O 1
ATOM 830 N N . THR A 1 105 ? 46.586 31.868 -124.980 1.00 61.91 105 THR A N 1
ATOM 831 C CA . THR A 1 105 ? 47.583 32.672 -124.255 1.00 61.91 105 THR A CA 1
ATOM 832 C C . THR A 1 105 ? 46.969 33.661 -123.261 1.00 61.91 105 THR A C 1
ATOM 834 O O . THR A 1 105 ? 47.682 34.137 -122.378 1.00 61.91 105 THR A O 1
ATOM 837 N N . ALA A 1 106 ? 45.670 33.968 -123.357 1.00 65.50 106 ALA A N 1
ATOM 838 C CA . ALA A 1 106 ? 45.027 35.012 -122.558 1.00 65.50 106 ALA A CA 1
ATOM 839 C C . ALA A 1 106 ? 45.076 34.708 -121.052 1.00 65.50 106 ALA A C 1
ATOM 841 O O . ALA A 1 106 ? 45.421 35.587 -120.265 1.00 65.50 106 ALA A O 1
ATOM 842 N N . ASP A 1 107 ? 44.827 33.458 -120.653 1.00 65.06 107 ASP A N 1
ATOM 843 C CA . ASP A 1 107 ? 44.807 33.052 -119.239 1.00 65.06 107 ASP A CA 1
ATOM 844 C C . ASP A 1 107 ? 46.197 33.036 -118.586 1.00 65.06 107 ASP A C 1
ATOM 846 O O . ASP A 1 107 ? 46.331 33.296 -117.388 1.00 65.06 107 ASP A O 1
ATOM 850 N N . PHE A 1 108 ? 47.252 32.829 -119.378 1.00 69.31 108 PHE A N 1
ATOM 851 C CA . PHE A 1 108 ? 48.637 32.965 -118.920 1.00 69.31 108 PHE A CA 1
ATOM 852 C C . PHE A 1 108 ? 49.071 34.433 -118.780 1.00 69.31 108 PHE A C 1
ATOM 854 O O . PHE A 1 108 ? 49.933 34.732 -117.950 1.00 69.31 108 PHE A O 1
ATOM 861 N N . LEU A 1 109 ? 48.451 35.339 -119.547 1.00 70.25 109 LEU A N 1
ATOM 862 C CA . LEU A 1 109 ? 48.660 36.791 -119.499 1.00 70.25 109 LEU A CA 1
ATOM 863 C C . LEU A 1 109 ? 47.825 37.495 -118.406 1.00 70.25 109 LEU A C 1
ATOM 865 O O . LEU A 1 109 ? 48.000 38.693 -118.182 1.00 70.25 109 LEU A O 1
ATOM 869 N N . GLN A 1 110 ? 46.938 36.781 -117.700 1.00 74.56 110 GLN A N 1
ATOM 870 C CA . GLN A 1 110 ? 46.197 37.333 -116.561 1.00 74.56 110 GLN A CA 1
ATOM 871 C C . GLN A 1 110 ? 47.094 37.575 -115.330 1.00 74.56 110 GLN A C 1
ATOM 873 O O . GLN A 1 110 ? 48.103 36.902 -115.109 1.00 74.56 110 GLN A O 1
ATOM 878 N N . THR A 1 111 ? 46.691 38.525 -114.476 1.00 74.94 111 THR A N 1
ATOM 879 C CA . THR A 1 111 ? 47.387 38.823 -113.214 1.00 74.94 111 THR A CA 1
ATOM 880 C C . THR A 1 111 ? 47.385 37.619 -112.269 1.00 74.94 111 THR A C 1
ATOM 882 O O . THR A 1 111 ? 46.444 36.825 -112.257 1.00 74.94 111 THR A O 1
ATOM 885 N N . ALA A 1 112 ? 48.422 37.491 -111.432 1.00 73.44 112 ALA A N 1
ATOM 886 C CA . ALA A 1 112 ? 48.598 36.339 -110.540 1.00 73.44 112 ALA A CA 1
ATOM 887 C C . ALA A 1 112 ? 47.385 36.073 -109.624 1.00 73.44 112 ALA A C 1
ATOM 889 O O . ALA A 1 112 ? 47.047 34.918 -109.379 1.00 73.44 112 ALA A O 1
ATOM 890 N N . GLU A 1 113 ? 46.704 37.131 -109.177 1.00 75.94 113 GLU A N 1
ATOM 891 C CA . GLU A 1 113 ? 45.482 37.067 -108.368 1.00 75.94 113 GLU A CA 1
ATOM 892 C C . GLU A 1 113 ? 44.296 36.429 -109.109 1.00 75.94 113 GLU A C 1
ATOM 894 O O . GLU A 1 113 ? 43.592 35.614 -108.524 1.00 75.94 113 GLU A O 1
ATOM 899 N N . LYS A 1 114 ? 44.104 36.731 -110.402 1.00 71.38 114 LYS A N 1
ATOM 900 C CA . LYS A 1 114 ? 43.063 36.104 -111.240 1.00 71.38 114 LYS A CA 1
ATOM 901 C C . LYS A 1 114 ? 43.469 34.713 -111.717 1.00 71.38 114 LYS A C 1
ATOM 903 O O . LYS A 1 114 ? 42.641 33.809 -111.783 1.00 71.38 114 LYS A O 1
ATOM 908 N N . ARG A 1 115 ? 44.760 34.523 -111.997 1.00 73.88 115 ARG A N 1
ATOM 909 C CA . ARG A 1 115 ? 45.334 33.239 -112.408 1.00 73.88 115 ARG A CA 1
ATOM 910 C C . ARG A 1 115 ? 45.243 32.194 -111.295 1.00 73.88 115 ARG A C 1
ATOM 912 O O . ARG A 1 115 ? 44.948 31.040 -111.585 1.00 73.88 115 ARG A O 1
ATOM 919 N N . LYS A 1 116 ? 45.451 32.577 -110.029 1.00 71.62 116 LYS A N 1
ATOM 920 C CA . LYS A 1 116 ? 45.426 31.642 -108.894 1.00 71.62 116 LYS A CA 1
ATOM 921 C C . LYS A 1 116 ? 44.126 30.822 -108.799 1.00 71.62 116 LYS A C 1
ATOM 923 O O . LYS A 1 116 ? 44.248 29.610 -108.862 1.00 71.62 116 LYS A O 1
ATOM 928 N N . PRO A 1 117 ? 42.905 31.386 -108.711 1.00 72.06 117 PRO A N 1
ATOM 929 C CA . PRO A 1 117 ? 41.681 30.582 -108.627 1.00 72.06 117 PRO A CA 1
ATOM 930 C C . PRO A 1 117 ? 41.399 29.759 -109.894 1.00 72.06 117 PRO A C 1
ATOM 932 O O . PRO A 1 117 ? 40.772 28.709 -109.792 1.00 72.06 117 PRO A O 1
ATOM 935 N N . ILE A 1 118 ? 41.874 30.184 -111.073 1.00 68.31 118 ILE A N 1
ATOM 936 C CA . ILE A 1 118 ? 41.774 29.386 -112.308 1.00 68.31 118 ILE A CA 1
ATOM 937 C C . ILE A 1 118 ? 42.632 28.117 -112.181 1.00 68.31 118 ILE A C 1
ATOM 939 O O . ILE A 1 118 ? 42.144 27.014 -112.418 1.00 68.31 118 ILE A O 1
ATOM 943 N N . PHE A 1 119 ? 43.890 28.256 -111.753 1.00 70.88 119 PHE A N 1
ATOM 944 C CA . PHE A 1 119 ? 44.819 27.131 -111.630 1.00 70.88 119 PHE A CA 1
ATOM 945 C C . PHE A 1 119 ? 44.583 26.287 -110.365 1.00 70.88 119 PHE A C 1
ATOM 947 O O . PHE A 1 119 ? 44.633 25.066 -110.465 1.00 70.88 119 PHE A O 1
ATOM 954 N N . ASP A 1 120 ? 44.237 26.874 -109.213 1.00 71.56 120 ASP A N 1
ATOM 955 C CA . ASP A 1 120 ? 43.857 26.147 -107.986 1.00 71.56 120 ASP A CA 1
ATOM 956 C C . ASP A 1 120 ? 42.621 25.251 -108.234 1.00 71.56 120 ASP A C 1
ATOM 958 O O . ASP A 1 120 ? 42.539 24.159 -107.668 1.00 71.56 120 ASP A O 1
ATOM 962 N N . ALA A 1 121 ? 41.694 25.665 -109.115 1.00 68.75 121 ALA A N 1
ATOM 963 C CA . ALA A 1 121 ? 40.537 24.865 -109.533 1.00 68.75 121 ALA A CA 1
ATOM 964 C C . ALA A 1 121 ? 40.898 23.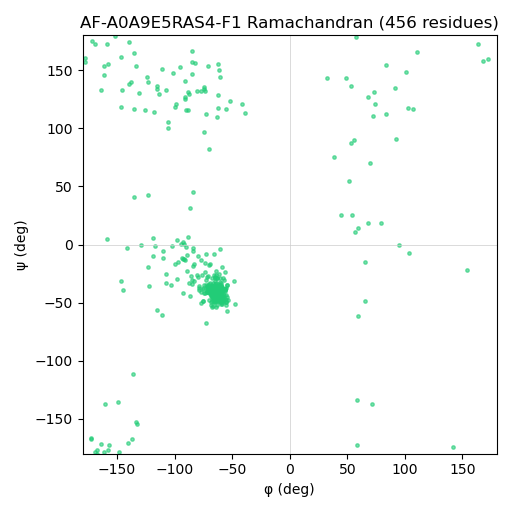734 -110.516 1.00 68.75 121 ALA A C 1
ATOM 966 O O . ALA A 1 121 ? 40.365 22.633 -110.392 1.00 68.75 121 ALA A O 1
ATOM 967 N N . ILE A 1 122 ? 41.822 23.969 -111.458 1.00 68.00 122 ILE A N 1
ATOM 968 C CA . ILE A 1 122 ? 42.360 22.923 -112.352 1.00 68.00 122 ILE A CA 1
ATOM 969 C C . ILE A 1 122 ? 43.164 21.881 -111.551 1.00 68.00 122 ILE A C 1
ATOM 971 O O . ILE A 1 122 ? 43.080 20.685 -111.820 1.00 68.00 122 ILE A O 1
ATOM 975 N N . LEU A 1 123 ? 43.914 22.329 -110.541 1.00 70.75 123 LEU A N 1
ATOM 976 C CA . LEU A 1 123 ? 44.809 21.514 -109.712 1.00 70.75 123 LEU A CA 1
ATOM 977 C C . LEU A 1 123 ? 44.149 20.964 -108.429 1.00 70.75 123 LEU A C 1
ATOM 979 O O . LEU A 1 123 ? 44.826 20.310 -107.639 1.00 70.75 123 LEU A O 1
ATOM 983 N N . LYS A 1 124 ? 42.848 21.219 -108.204 1.00 69.38 124 LYS A N 1
ATOM 984 C CA . LYS A 1 124 ? 42.055 20.745 -107.043 1.00 69.38 124 LYS A CA 1
ATOM 985 C C . LYS A 1 124 ? 42.644 21.091 -105.658 1.00 69.38 124 LYS A C 1
ATOM 987 O O . LYS A 1 124 ? 42.356 20.423 -104.666 1.00 69.38 124 LYS A O 1
ATOM 992 N N . VAL A 1 125 ? 43.442 22.156 -105.553 1.00 73.94 125 VAL A N 1
ATOM 993 C CA . VAL A 1 125 ? 44.204 22.496 -104.327 1.00 73.94 125 VAL A CA 1
ATOM 994 C C . VAL A 1 125 ? 43.287 22.831 -103.139 1.00 73.94 125 VAL A C 1
ATOM 996 O O . VAL A 1 125 ? 43.662 22.635 -101.981 1.00 73.94 125 VAL A O 1
ATOM 999 N N . GLU A 1 126 ? 42.067 23.303 -103.405 1.00 71.62 126 GLU A N 1
ATOM 1000 C CA . GLU A 1 126 ? 41.094 23.663 -102.368 1.00 71.62 126 GLU A CA 1
ATOM 1001 C C . GLU A 1 126 ? 40.579 22.450 -101.571 1.00 71.62 126 GLU A C 1
ATOM 1003 O O . GLU A 1 126 ? 40.410 22.549 -100.357 1.00 71.62 126 GLU A O 1
ATOM 1008 N N . GLU A 1 127 ? 40.407 21.289 -102.218 1.00 75.81 127 GLU A N 1
ATOM 1009 C CA . GLU A 1 127 ? 39.924 20.048 -101.583 1.00 75.81 127 GLU A CA 1
ATOM 1010 C C . GLU A 1 127 ? 40.884 19.604 -100.462 1.00 75.81 127 GLU A C 1
ATOM 1012 O O . GLU A 1 127 ? 40.472 19.316 -99.334 1.00 75.81 127 GLU A O 1
ATOM 1017 N N . TYR A 1 128 ? 42.192 19.659 -100.733 1.00 79.88 128 TYR A N 1
ATOM 1018 C CA . TYR A 1 128 ? 43.243 19.383 -99.750 1.00 79.88 128 TYR A CA 1
ATOM 1019 C C . TYR A 1 128 ? 43.295 20.430 -98.630 1.00 79.88 128 TYR A C 1
ATOM 1021 O O . TYR A 1 128 ? 43.494 20.079 -97.465 1.00 79.88 128 TYR A O 1
ATOM 1029 N N . ARG A 1 129 ? 43.092 21.716 -98.951 1.00 79.31 129 ARG A N 1
ATOM 1030 C CA . ARG A 1 129 ? 43.120 22.808 -97.964 1.00 79.31 129 ARG A CA 1
ATOM 1031 C C . ARG A 1 129 ? 41.979 22.682 -96.952 1.00 79.31 129 ARG A C 1
ATOM 1033 O O . ARG A 1 129 ? 42.224 22.804 -95.752 1.00 79.31 129 ARG A O 1
ATOM 1040 N N . GLN A 1 130 ? 40.769 22.387 -97.428 1.00 81.25 130 GLN A N 1
ATOM 1041 C CA . GLN A 1 130 ? 39.593 22.148 -96.587 1.00 81.25 130 GLN A CA 1
ATOM 1042 C C . GLN A 1 130 ? 39.772 20.894 -95.721 1.00 81.25 130 GLN A C 1
ATOM 1044 O O . GLN A 1 130 ? 39.574 20.958 -94.508 1.00 81.25 130 GLN A O 1
ATOM 1049 N N . THR A 1 131 ? 40.244 19.790 -96.312 1.00 83.69 131 THR A N 1
ATOM 1050 C CA . THR A 1 131 ? 40.531 18.543 -95.579 1.00 83.69 131 THR A CA 1
ATOM 1051 C C . THR A 1 131 ? 41.543 18.776 -94.450 1.00 83.69 131 THR A C 1
ATOM 1053 O O . THR A 1 131 ? 41.319 18.355 -93.317 1.00 83.69 131 THR A O 1
ATOM 1056 N N . ASN A 1 132 ? 42.627 19.515 -94.711 1.00 86.31 132 ASN A N 1
ATOM 1057 C CA . ASN A 1 132 ? 43.632 19.833 -93.694 1.00 86.31 132 ASN A CA 1
ATOM 1058 C C . ASN A 1 132 ? 43.077 20.722 -92.561 1.00 86.31 132 ASN A C 1
ATOM 1060 O O . ASN A 1 132 ? 43.396 20.506 -91.395 1.00 86.31 132 ASN A O 1
ATOM 1064 N N . GLN A 1 133 ? 42.211 21.694 -92.872 1.00 86.94 133 GLN A N 1
ATOM 1065 C CA . GLN A 1 133 ? 41.539 22.507 -91.848 1.00 86.94 133 GLN A CA 1
ATOM 1066 C C . GLN A 1 133 ? 40.599 21.669 -90.966 1.00 86.94 133 GLN A C 1
ATOM 1068 O O . GLN A 1 133 ? 40.581 21.855 -89.749 1.00 86.94 133 GLN A O 1
ATOM 1073 N N . GLN A 1 134 ? 39.868 20.717 -91.555 1.00 88.38 134 GLN A N 1
ATOM 1074 C CA . GLN A 1 134 ? 39.014 19.786 -90.813 1.00 88.38 134 GLN A CA 1
ATOM 1075 C C . GLN A 1 134 ? 39.842 18.865 -89.903 1.00 88.38 134 GLN A C 1
ATOM 1077 O O . GLN A 1 134 ? 39.525 18.750 -88.718 1.00 88.38 134 GLN A O 1
ATOM 1082 N N . MET A 1 135 ? 40.953 18.306 -90.397 1.00 89.69 135 MET A N 1
ATOM 1083 C CA . MET A 1 135 ? 41.871 17.490 -89.587 1.00 89.69 135 MET A CA 1
ATOM 1084 C C . MET A 1 135 ? 42.459 18.275 -88.404 1.00 89.69 135 MET A C 1
ATOM 1086 O O . MET A 1 135 ? 42.440 17.781 -87.280 1.00 89.69 135 MET A O 1
ATOM 1090 N N . LEU A 1 136 ? 42.878 19.529 -88.610 1.00 92.81 136 LEU A N 1
ATOM 1091 C CA . LEU A 1 136 ? 43.365 20.401 -87.530 1.00 92.81 136 LEU A CA 1
ATOM 1092 C C . LEU A 1 136 ? 42.280 20.761 -86.498 1.00 92.81 136 LEU A C 1
ATOM 1094 O O . LEU A 1 136 ? 42.600 21.016 -85.337 1.00 92.81 136 LEU A O 1
ATOM 1098 N N . SER A 1 137 ? 41.002 20.802 -86.888 1.00 90.88 137 SER A N 1
ATOM 1099 C CA . SER A 1 137 ? 39.899 20.994 -85.933 1.00 90.88 137 SER A CA 1
ATOM 1100 C C . SER A 1 137 ? 39.609 19.729 -85.116 1.00 90.88 137 SER A C 1
ATOM 1102 O O . SER A 1 137 ? 39.394 19.822 -83.908 1.00 90.88 137 SER A O 1
ATOM 1104 N N . LEU A 1 138 ? 39.707 18.550 -85.742 1.00 92.88 138 LEU A N 1
ATOM 1105 C CA . LEU A 1 138 ? 39.568 17.252 -85.081 1.00 92.88 138 LEU A CA 1
ATOM 1106 C C . LEU A 1 138 ? 40.721 16.985 -84.099 1.00 92.88 138 LEU A C 1
ATOM 1108 O O . LEU A 1 138 ? 40.479 16.541 -82.981 1.00 92.88 138 LEU A O 1
ATOM 1112 N N . GLU A 1 139 ? 41.959 17.324 -84.472 1.00 93.19 139 GLU A N 1
ATOM 1113 C CA . GLU A 1 139 ? 43.137 17.222 -83.599 1.00 93.19 139 GLU A CA 1
ATOM 1114 C C . GLU A 1 139 ? 42.980 18.079 -82.330 1.00 93.19 139 GLU A C 1
ATOM 1116 O O . GLU A 1 139 ? 43.246 17.616 -81.221 1.00 93.19 139 GLU A O 1
ATOM 1121 N N . LYS A 1 140 ? 42.496 19.321 -82.479 1.00 93.69 140 LYS A N 1
ATOM 1122 C CA . LYS A 1 140 ? 42.218 20.222 -81.348 1.00 93.69 140 LYS A CA 1
ATOM 1123 C C . LYS A 1 140 ? 41.110 19.695 -80.442 1.00 93.69 140 LYS A C 1
ATOM 1125 O O . LYS A 1 140 ? 41.250 19.778 -79.226 1.00 93.69 140 LYS A O 1
ATOM 1130 N N . TYR A 1 141 ? 40.039 19.149 -81.018 1.00 94.88 141 TYR A N 1
ATOM 1131 C CA . TYR A 1 141 ? 38.964 18.524 -80.248 1.00 94.88 141 TYR A CA 1
ATOM 1132 C C . TYR A 1 141 ? 39.475 17.315 -79.450 1.00 94.88 141 TYR A C 1
ATOM 1134 O O . TYR A 1 141 ? 39.232 17.234 -78.249 1.00 94.88 141 TYR A O 1
ATOM 1142 N N . GLY A 1 142 ? 40.259 16.433 -80.081 1.00 94.38 142 GLY A N 1
ATOM 1143 C CA . GLY A 1 142 ? 40.869 15.283 -79.410 1.00 94.38 142 GLY A CA 1
ATOM 1144 C C . GLY A 1 142 ? 41.784 15.683 -78.248 1.00 94.38 142 GLY A C 1
ATOM 1145 O O . GLY A 1 142 ? 41.696 15.090 -77.179 1.00 94.38 142 GLY A O 1
ATOM 1146 N N . LYS A 1 143 ? 42.609 16.725 -78.419 1.00 95.50 143 LYS A N 1
ATOM 1147 C CA . LYS A 1 143 ? 43.466 17.260 -77.345 1.00 95.50 143 LYS A CA 1
ATOM 1148 C C . LYS A 1 143 ? 42.660 17.821 -76.171 1.00 95.50 143 LYS A C 1
ATOM 1150 O O . LYS A 1 143 ? 42.912 17.434 -75.037 1.00 95.50 143 LYS A O 1
ATOM 1155 N N . ALA A 1 144 ? 41.653 18.652 -76.444 1.00 95.12 144 ALA A N 1
ATOM 1156 C CA . ALA A 1 144 ? 40.798 19.218 -75.399 1.00 95.12 144 ALA A CA 1
ATOM 1157 C C . ALA A 1 144 ? 40.010 18.140 -74.627 1.00 95.12 144 ALA A C 1
ATOM 1159 O O . ALA A 1 144 ? 39.813 18.265 -73.421 1.00 95.12 144 ALA A O 1
ATOM 1160 N N . GLU A 1 145 ? 39.578 17.068 -75.299 1.00 95.88 145 GLU A N 1
ATOM 1161 C CA . GLU A 1 145 ? 38.888 15.948 -74.650 1.00 95.88 145 GLU A CA 1
ATOM 1162 C C . GLU A 1 145 ? 39.842 15.083 -73.805 1.00 95.88 145 GLU A C 1
ATOM 1164 O O . GLU A 1 145 ? 39.448 14.632 -72.731 1.00 95.88 145 GLU A O 1
ATOM 1169 N N . VAL A 1 146 ? 41.105 14.910 -74.220 1.00 95.62 146 VAL A N 1
ATOM 1170 C CA . VAL A 1 146 ? 42.148 14.278 -73.388 1.00 95.62 146 VAL A CA 1
ATOM 1171 C C . VAL A 1 146 ? 42.417 15.108 -72.132 1.00 95.62 146 VAL A C 1
ATOM 1173 O O . VAL A 1 146 ? 42.286 14.574 -71.036 1.00 95.62 146 VAL A O 1
ATOM 1176 N N . GLU A 1 147 ? 42.677 16.413 -72.261 1.00 95.56 147 GLU A N 1
ATOM 1177 C CA . GLU A 1 147 ? 42.890 17.320 -71.116 1.00 95.56 147 GLU A CA 1
ATOM 1178 C C . GLU A 1 147 ? 41.694 17.297 -70.138 1.00 95.56 147 GLU A C 1
ATOM 1180 O O . GLU A 1 147 ? 41.863 17.278 -68.915 1.00 95.56 147 GLU A O 1
ATOM 1185 N N . ARG A 1 148 ? 40.461 17.231 -70.667 1.00 96.38 148 ARG A N 1
ATOM 1186 C CA . ARG A 1 148 ? 39.228 17.108 -69.873 1.00 96.38 148 ARG A CA 1
ATOM 1187 C C . ARG A 1 148 ? 39.131 15.768 -69.133 1.00 96.38 148 ARG A C 1
ATOM 1189 O O . ARG A 1 148 ? 38.647 15.735 -68.000 1.00 96.38 148 ARG A O 1
ATOM 1196 N N . LEU A 1 149 ? 39.541 14.669 -69.764 1.00 96.00 149 LEU A N 1
ATOM 1197 C CA . LEU A 1 149 ? 39.528 13.331 -69.167 1.00 96.00 149 LEU A CA 1
ATOM 1198 C C . LEU A 1 149 ? 40.634 13.166 -68.118 1.00 96.00 149 LEU A C 1
ATOM 1200 O O . LEU A 1 149 ? 40.350 12.653 -67.041 1.00 96.00 149 LEU A O 1
ATOM 1204 N N . GLU A 1 150 ? 41.843 13.663 -68.376 1.00 96.31 150 GLU A N 1
ATOM 1205 C CA . GLU A 1 150 ? 42.949 13.692 -67.407 1.00 96.31 150 GLU A CA 1
ATOM 1206 C C . GLU A 1 150 ? 42.572 14.508 -66.160 1.00 96.31 150 GLU A C 1
ATOM 1208 O O . GLU A 1 150 ? 42.739 14.037 -65.034 1.00 96.31 150 GLU A O 1
ATOM 1213 N N . GLY A 1 151 ? 41.956 15.684 -66.343 1.00 95.44 151 GLY A N 1
ATOM 1214 C CA . GLY A 1 151 ? 41.435 16.491 -65.236 1.00 95.44 151 GLY A CA 1
ATOM 1215 C C . GLY A 1 151 ? 40.334 15.793 -64.425 1.00 95.44 151 GLY A C 1
ATOM 1216 O O . GLY A 1 151 ? 40.290 15.937 -63.203 1.00 95.44 151 GLY A O 1
ATOM 1217 N N . ALA A 1 152 ? 39.469 15.004 -65.072 1.00 95.19 152 ALA A N 1
ATOM 1218 C CA . ALA A 1 152 ? 38.450 14.208 -64.385 1.00 95.19 152 ALA A CA 1
ATOM 1219 C C . ALA A 1 152 ? 39.056 13.012 -63.628 1.00 95.19 152 ALA A C 1
ATOM 1221 O O . ALA A 1 152 ? 38.665 12.750 -62.492 1.00 95.19 152 ALA A O 1
ATOM 1222 N N . ILE A 1 153 ? 40.039 12.319 -64.216 1.00 95.31 153 ILE A N 1
ATOM 1223 C CA . ILE A 1 153 ? 40.780 11.229 -63.562 1.00 95.31 153 ILE A CA 1
ATOM 1224 C C . ILE A 1 153 ? 41.462 11.752 -62.296 1.00 95.31 153 ILE A C 1
ATOM 1226 O O . ILE A 1 153 ? 41.242 11.187 -61.230 1.00 95.31 153 ILE A O 1
ATOM 1230 N N . ALA A 1 154 ? 42.178 12.877 -62.373 1.00 94.25 154 ALA A N 1
ATOM 1231 C CA . ALA A 1 154 ? 42.836 13.480 -61.214 1.00 94.25 154 ALA A CA 1
ATOM 1232 C C . ALA A 1 154 ? 41.853 13.836 -60.076 1.00 94.25 154 ALA A C 1
ATOM 1234 O O . ALA A 1 154 ? 42.181 13.659 -58.905 1.00 94.25 154 ALA A O 1
ATOM 1235 N N . GLN A 1 155 ? 40.633 14.290 -60.397 1.00 93.94 155 GLN A N 1
ATOM 1236 C CA . GLN A 1 155 ? 39.584 14.554 -59.398 1.00 93.94 155 GLN A CA 1
ATOM 1237 C C . GLN A 1 155 ? 39.051 13.268 -58.747 1.00 93.94 155 GLN A C 1
ATOM 1239 O O . GLN A 1 155 ? 38.804 13.249 -57.538 1.00 93.94 155 GLN A O 1
ATOM 1244 N N . TYR A 1 156 ? 38.885 12.188 -59.516 1.00 92.94 156 TYR A N 1
ATOM 1245 C CA . TYR A 1 156 ? 38.486 10.889 -58.968 1.00 92.94 156 T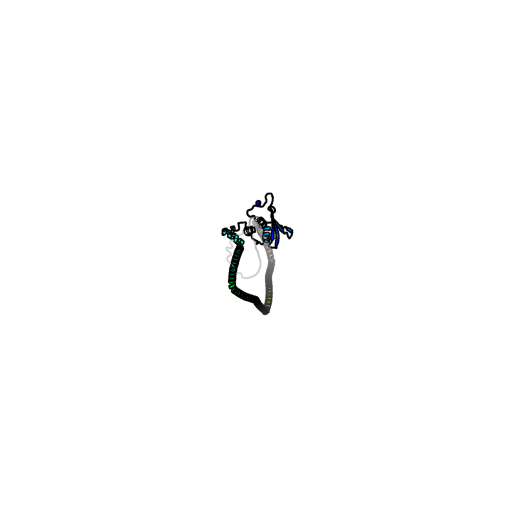YR A CA 1
ATOM 1246 C C . TYR A 1 156 ? 39.601 10.252 -58.132 1.00 92.94 156 TYR A C 1
ATOM 1248 O O . TYR A 1 156 ? 39.315 9.731 -57.059 1.00 92.94 156 TYR A O 1
ATOM 1256 N N . GLU A 1 157 ? 40.860 10.339 -58.564 1.00 93.38 157 GLU A N 1
ATOM 1257 C CA . GLU A 1 157 ? 42.020 9.885 -57.792 1.00 93.38 157 GLU A CA 1
ATOM 1258 C C . GLU A 1 157 ? 42.147 10.642 -56.465 1.00 93.38 157 GLU A C 1
ATOM 1260 O O . GLU A 1 157 ? 42.330 10.010 -55.428 1.00 93.38 157 GLU A O 1
ATOM 1265 N N . ASP A 1 158 ? 41.988 11.971 -56.466 1.00 92.00 158 ASP A N 1
ATOM 1266 C CA . ASP A 1 158 ? 41.987 12.782 -55.242 1.00 92.00 158 ASP A CA 1
ATOM 1267 C C . ASP A 1 158 ? 40.858 12.363 -54.286 1.00 92.00 158 ASP A C 1
ATOM 1269 O O . ASP A 1 158 ? 41.108 12.094 -53.112 1.00 92.00 158 ASP A O 1
ATOM 1273 N N . SER A 1 159 ? 39.648 12.169 -54.823 1.00 88.25 159 SER A N 1
ATOM 1274 C CA . SER A 1 159 ? 38.475 11.690 -54.074 1.00 88.25 159 SER A CA 1
ATOM 1275 C C . SER A 1 159 ? 38.627 10.262 -53.523 1.00 88.25 159 SER A C 1
ATOM 1277 O O . SER A 1 159 ? 37.928 9.892 -52.579 1.00 88.25 159 SER A O 1
ATOM 1279 N N . LEU A 1 160 ? 39.507 9.442 -54.108 1.00 93.31 160 LEU A N 1
ATOM 1280 C CA . LEU A 1 160 ? 39.744 8.050 -53.710 1.00 93.31 160 LEU A CA 1
ATOM 1281 C C . LEU A 1 160 ? 40.886 7.883 -52.695 1.00 93.31 160 LEU A C 1
ATOM 1283 O O . LEU A 1 160 ? 40.983 6.811 -52.097 1.00 93.31 160 LEU A O 1
ATOM 1287 N N . LYS A 1 161 ? 41.714 8.909 -52.444 1.00 91.38 161 LYS A N 1
ATOM 1288 C CA . LYS A 1 161 ? 42.826 8.844 -51.467 1.00 91.38 161 LYS A CA 1
ATOM 1289 C C . LYS A 1 161 ? 42.359 8.431 -50.070 1.00 91.38 161 LYS A C 1
ATOM 1291 O O . LYS A 1 161 ? 42.977 7.571 -49.447 1.00 91.38 161 LYS A O 1
ATOM 1296 N N . ASP A 1 162 ? 41.238 8.991 -49.622 1.00 90.88 162 ASP A N 1
ATOM 1297 C CA . ASP A 1 162 ? 40.638 8.705 -48.315 1.00 90.88 162 ASP A CA 1
ATOM 1298 C C . ASP A 1 162 ? 39.656 7.517 -48.329 1.00 90.88 162 ASP A C 1
ATOM 1300 O O . ASP A 1 162 ? 39.019 7.225 -47.317 1.00 90.88 162 ASP A O 1
ATOM 1304 N N . TRP A 1 163 ? 39.519 6.779 -49.442 1.00 91.25 163 TRP A N 1
ATOM 1305 C CA . TRP A 1 163 ? 38.593 5.640 -49.496 1.00 91.25 163 TRP A CA 1
ATOM 1306 C C . TRP A 1 163 ? 38.917 4.580 -48.436 1.00 91.25 163 TRP A C 1
ATOM 1308 O O . TRP A 1 163 ? 38.028 4.118 -47.721 1.00 91.25 163 TRP A O 1
ATOM 1318 N N . GLU A 1 164 ? 40.192 4.209 -48.306 1.00 93.06 164 GLU A N 1
ATOM 1319 C CA . GLU A 1 164 ? 40.615 3.158 -47.378 1.00 93.06 164 GLU A CA 1
ATOM 1320 C C . GLU A 1 164 ? 40.501 3.609 -45.911 1.00 93.06 164 GLU A C 1
ATOM 1322 O O . GLU A 1 164 ? 40.069 2.832 -45.060 1.00 93.06 164 GLU A O 1
ATOM 1327 N N . THR A 1 165 ? 40.783 4.880 -45.604 1.00 93.88 165 THR A N 1
ATOM 1328 C CA . THR A 1 165 ? 40.631 5.426 -44.243 1.00 93.88 165 THR A CA 1
ATOM 1329 C C . THR A 1 165 ? 39.154 5.513 -43.840 1.00 93.88 165 THR A C 1
ATOM 1331 O O . THR A 1 165 ? 38.795 5.140 -42.720 1.00 93.88 165 THR A O 1
ATOM 1334 N N . LEU A 1 166 ? 38.266 5.897 -44.766 1.00 94.12 166 LEU A N 1
ATOM 1335 C CA . LEU A 1 166 ? 36.812 5.859 -44.578 1.00 94.12 166 LEU A CA 1
ATOM 1336 C C . LEU A 1 166 ? 36.280 4.422 -44.449 1.00 94.12 166 LEU A C 1
ATOM 1338 O O . LEU A 1 166 ? 35.420 4.161 -43.605 1.00 94.12 166 LEU A O 1
ATOM 1342 N N . GLN A 1 167 ? 36.802 3.475 -45.234 1.00 95.75 167 GLN A N 1
ATOM 1343 C CA . GLN A 1 167 ? 36.434 2.059 -45.162 1.00 95.75 167 GLN A CA 1
ATOM 1344 C C . GLN A 1 167 ? 36.810 1.451 -43.803 1.00 95.75 167 GLN A C 1
ATOM 1346 O O . GLN A 1 167 ? 35.961 0.817 -43.166 1.00 95.75 167 GLN A O 1
ATOM 1351 N N . GLN A 1 168 ? 38.032 1.704 -43.326 1.00 95.56 168 GLN A N 1
ATOM 1352 C CA . GLN A 1 168 ? 38.503 1.281 -42.006 1.00 95.56 168 GLN A CA 1
ATOM 1353 C C . GLN A 1 168 ? 37.699 1.944 -40.881 1.00 95.56 168 GLN A C 1
ATOM 1355 O O . GLN A 1 168 ? 37.236 1.250 -39.974 1.00 95.56 168 GLN A O 1
ATOM 1360 N N . ARG A 1 169 ? 37.437 3.260 -40.952 1.00 96.12 169 ARG A N 1
ATOM 1361 C CA . ARG A 1 169 ? 36.638 3.953 -39.925 1.00 96.12 169 ARG A CA 1
ATOM 1362 C C . ARG A 1 169 ? 35.190 3.460 -39.888 1.00 96.12 169 ARG A C 1
ATOM 1364 O O . ARG A 1 169 ? 34.641 3.323 -38.798 1.00 96.12 169 ARG A O 1
ATOM 1371 N N . ARG A 1 170 ? 34.586 3.123 -41.035 1.00 96.81 170 ARG A N 1
ATOM 1372 C CA . ARG A 1 170 ? 33.267 2.464 -41.100 1.00 96.81 170 ARG A CA 1
ATOM 1373 C C . ARG A 1 170 ? 33.297 1.080 -40.448 1.00 96.81 170 ARG A C 1
ATOM 1375 O O . ARG A 1 170 ? 32.380 0.751 -39.705 1.00 96.81 170 ARG A O 1
ATOM 1382 N N . GLN A 1 171 ? 34.329 0.274 -40.703 1.00 96.88 171 GLN A N 1
ATOM 1383 C CA . GLN A 1 171 ? 34.462 -1.045 -40.077 1.00 96.88 171 GLN A CA 1
ATOM 1384 C C . GLN A 1 171 ? 34.629 -0.934 -38.554 1.00 96.88 171 GLN A C 1
ATOM 1386 O O . GLN A 1 171 ? 33.963 -1.662 -37.822 1.00 96.88 171 GLN A O 1
ATOM 1391 N N . GLN A 1 172 ? 35.444 0.013 -38.079 1.00 97.31 172 GLN A N 1
ATOM 1392 C CA . GLN A 1 172 ? 35.600 0.296 -36.653 1.00 97.31 172 GLN A CA 1
ATOM 1393 C C . GLN A 1 172 ? 34.274 0.738 -36.015 1.00 97.31 172 GLN A C 1
ATOM 1395 O O . GLN A 1 172 ? 33.875 0.170 -35.006 1.00 97.31 172 GLN A O 1
ATOM 1400 N N . LEU A 1 173 ? 33.564 1.697 -36.620 1.00 97.38 173 LEU A N 1
ATOM 1401 C CA . LEU A 1 173 ? 32.266 2.170 -36.123 1.00 97.38 173 LEU A CA 1
ATOM 1402 C C . LEU A 1 173 ? 31.218 1.050 -36.076 1.00 97.38 173 LEU A C 1
ATOM 1404 O O . LEU A 1 173 ? 30.467 0.963 -35.112 1.00 97.38 173 LEU A O 1
ATOM 1408 N N . ASN A 1 174 ? 31.185 0.162 -37.074 1.00 97.56 174 ASN A N 1
ATOM 1409 C CA . ASN A 1 174 ? 30.281 -0.990 -37.067 1.00 97.56 174 ASN A CA 1
ATOM 1410 C C . ASN A 1 174 ? 30.598 -1.972 -35.922 1.00 97.56 174 ASN A C 1
ATOM 1412 O O . ASN A 1 174 ? 29.670 -2.537 -35.349 1.00 97.56 174 ASN A O 1
ATOM 1416 N N . GLN A 1 175 ? 31.876 -2.158 -35.571 1.00 97.12 175 GLN A N 1
ATOM 1417 C CA . GLN A 1 175 ? 32.275 -2.966 -34.413 1.00 97.12 175 GLN A CA 1
ATOM 1418 C C . GLN A 1 175 ? 31.898 -2.272 -33.094 1.00 97.12 175 GLN A C 1
ATOM 1420 O O . GLN A 1 175 ? 31.255 -2.887 -32.250 1.00 97.12 175 GLN A O 1
ATOM 1425 N N . GLU A 1 176 ? 32.207 -0.975 -32.955 1.00 97.81 176 GLU A N 1
ATOM 1426 C CA . GLU A 1 176 ? 31.834 -0.148 -31.794 1.00 97.81 176 GLU A CA 1
ATOM 1427 C C . GLU A 1 176 ? 30.308 -0.165 -31.551 1.00 97.81 176 GLU A C 1
ATOM 1429 O O . GLU A 1 176 ? 29.867 -0.238 -30.404 1.00 97.81 176 GLU A O 1
ATOM 1434 N N . ILE A 1 177 ? 29.497 -0.159 -32.618 1.00 97.31 177 ILE A N 1
ATOM 1435 C CA . ILE A 1 177 ? 28.033 -0.301 -32.550 1.00 97.31 177 ILE A CA 1
ATOM 1436 C C . ILE A 1 177 ? 27.628 -1.714 -32.110 1.00 97.31 177 ILE A C 1
ATOM 1438 O O . ILE A 1 177 ? 26.839 -1.839 -31.177 1.00 97.31 177 ILE A O 1
ATOM 1442 N N . ALA A 1 178 ? 28.166 -2.771 -32.725 1.00 97.31 178 ALA A N 1
ATOM 1443 C CA . ALA A 1 178 ? 27.805 -4.152 -32.390 1.00 97.31 178 ALA A CA 1
ATOM 1444 C C . ALA A 1 178 ? 28.145 -4.514 -30.929 1.00 97.31 178 ALA A C 1
ATOM 1446 O O . ALA A 1 178 ? 27.335 -5.131 -30.232 1.00 97.31 178 ALA A O 1
ATOM 1447 N N . ASP A 1 179 ? 29.307 -4.074 -30.440 1.00 97.38 179 ASP A N 1
ATOM 1448 C CA . ASP A 1 179 ? 29.743 -4.285 -29.057 1.00 97.38 179 ASP A CA 1
ATOM 1449 C C . ASP A 1 179 ? 28.851 -3.505 -28.066 1.00 97.38 179 ASP A C 1
ATOM 1451 O O . ASP A 1 179 ? 28.495 -4.012 -26.993 1.00 97.38 179 ASP A O 1
ATOM 1455 N N . ALA A 1 180 ? 28.422 -2.290 -28.434 1.00 96.81 180 ALA A N 1
ATOM 1456 C CA . ALA A 1 180 ? 27.485 -1.488 -27.648 1.00 96.81 180 ALA A CA 1
ATOM 1457 C C . ALA A 1 180 ? 26.062 -2.078 -27.636 1.00 96.81 180 ALA A C 1
ATOM 1459 O O . ALA A 1 180 ? 25.427 -2.106 -26.581 1.00 96.81 180 ALA A O 1
ATOM 1460 N N . GLU A 1 181 ? 25.567 -2.593 -28.765 1.00 97.75 181 GLU A N 1
ATOM 1461 C CA . GLU A 1 181 ? 24.267 -3.270 -28.862 1.00 97.75 181 GLU A CA 1
ATOM 1462 C C . GLU A 1 181 ? 24.238 -4.557 -28.027 1.00 97.75 181 GLU A C 1
ATOM 1464 O O . GLU A 1 181 ? 23.290 -4.771 -27.268 1.00 97.75 181 GLU A O 1
ATOM 1469 N N . ALA A 1 182 ? 25.294 -5.376 -28.086 1.00 97.44 182 ALA A N 1
ATOM 1470 C CA . ALA A 1 182 ? 25.431 -6.568 -27.248 1.00 97.44 182 ALA A CA 1
ATOM 1471 C C . ALA A 1 182 ? 25.465 -6.213 -25.748 1.00 97.44 182 ALA A C 1
ATOM 1473 O O . ALA A 1 182 ? 24.768 -6.832 -24.938 1.00 97.44 182 ALA A O 1
ATOM 1474 N N . THR A 1 183 ? 26.211 -5.166 -25.379 1.00 97.81 183 THR A N 1
ATOM 1475 C CA . THR A 1 183 ? 26.266 -4.655 -23.998 1.00 97.81 183 THR A CA 1
ATOM 1476 C C . THR A 1 183 ? 24.895 -4.155 -23.527 1.00 97.81 183 THR A C 1
ATOM 1478 O O . THR A 1 183 ? 24.474 -4.446 -22.406 1.00 97.81 183 THR A O 1
ATOM 1481 N N . LEU A 1 184 ? 24.160 -3.444 -24.386 1.00 97.62 184 LEU A N 1
ATOM 1482 C CA . LEU A 1 184 ? 22.821 -2.932 -24.095 1.00 97.62 184 LEU A CA 1
ATOM 1483 C C . LEU A 1 184 ? 21.795 -4.063 -23.922 1.00 97.62 184 LEU A C 1
ATOM 1485 O O . LEU A 1 184 ? 20.992 -4.004 -22.991 1.00 97.62 184 LEU A O 1
ATOM 1489 N N . GLN A 1 185 ? 21.846 -5.112 -24.749 1.00 97.50 185 GLN A N 1
ATOM 1490 C CA . GLN A 1 185 ? 20.997 -6.300 -24.589 1.00 97.50 185 GLN A CA 1
ATOM 1491 C C . GLN A 1 185 ? 21.279 -7.023 -23.263 1.00 97.50 185 GLN A C 1
ATOM 1493 O O . GLN A 1 185 ? 20.341 -7.358 -22.537 1.00 97.50 185 GLN A O 1
ATOM 1498 N N . GLN A 1 186 ? 22.553 -7.204 -22.897 1.00 97.56 186 GLN A N 1
ATOM 1499 C CA . GLN A 1 186 ? 22.930 -7.809 -21.616 1.00 97.56 186 GLN A CA 1
ATOM 1500 C C . GLN A 1 186 ? 22.413 -6.980 -20.426 1.00 97.56 186 GLN A C 1
ATOM 1502 O O . GLN A 1 186 ? 21.783 -7.527 -19.519 1.00 97.56 186 GLN A O 1
ATOM 1507 N N . LEU A 1 187 ? 22.595 -5.655 -20.457 1.00 97.38 187 LEU A N 1
ATOM 1508 C CA . LEU A 1 187 ? 22.096 -4.749 -19.416 1.00 97.38 187 LEU A CA 1
ATOM 1509 C C . LEU A 1 187 ? 20.563 -4.751 -19.312 1.00 97.38 187 LEU A C 1
ATOM 1511 O O . LEU A 1 187 ? 20.037 -4.685 -18.203 1.00 97.38 187 LEU A O 1
ATOM 1515 N N . GLN A 1 188 ? 19.833 -4.868 -20.426 1.00 97.75 188 GLN A N 1
ATOM 1516 C CA . GLN A 1 188 ? 18.371 -5.019 -20.408 1.00 97.75 188 GLN A CA 1
ATOM 1517 C C . GLN A 1 188 ? 17.935 -6.336 -19.752 1.00 97.75 188 GLN A C 1
ATOM 1519 O O . GLN A 1 188 ? 17.008 -6.340 -18.939 1.00 97.75 188 GLN A O 1
ATOM 1524 N N . VAL A 1 189 ? 18.617 -7.443 -20.061 1.00 98.00 189 VAL A N 1
ATOM 1525 C CA . VAL A 1 189 ? 18.358 -8.759 -19.457 1.00 98.00 189 VAL A CA 1
ATOM 1526 C C . VAL A 1 189 ? 18.641 -8.747 -17.951 1.00 98.00 189 VAL A C 1
ATOM 1528 O O . VAL A 1 189 ? 17.843 -9.277 -17.176 1.00 98.00 189 VAL A O 1
ATOM 1531 N N . ASP A 1 190 ? 19.732 -8.122 -17.510 1.00 97.69 190 ASP A N 1
ATOM 1532 C CA . ASP A 1 190 ? 20.082 -8.057 -16.087 1.00 97.69 190 ASP A CA 1
ATOM 1533 C C . ASP A 1 190 ? 19.205 -7.068 -15.302 1.00 97.69 190 ASP A C 1
ATOM 1535 O O . ASP A 1 190 ? 18.800 -7.372 -14.178 1.00 97.69 190 ASP A O 1
ATOM 1539 N N . LEU A 1 191 ? 18.794 -5.949 -15.910 1.00 97.81 191 LEU A N 1
ATOM 1540 C CA . LEU A 1 191 ? 17.784 -5.047 -15.345 1.00 97.81 191 LEU A CA 1
ATOM 1541 C C . LEU A 1 191 ? 16.440 -5.766 -15.158 1.00 97.81 191 LEU A C 1
ATOM 1543 O O . LEU A 1 191 ? 15.806 -5.609 -14.114 1.00 97.81 191 LEU A O 1
ATOM 1547 N N . ALA A 1 192 ? 16.020 -6.593 -16.122 1.00 97.31 192 ALA A N 1
ATOM 1548 C CA . ALA A 1 192 ? 14.796 -7.383 -16.006 1.00 97.31 192 ALA A CA 1
ATOM 1549 C C . ALA A 1 192 ? 14.861 -8.391 -14.841 1.00 97.31 192 ALA A C 1
ATOM 1551 O O . ALA A 1 192 ? 13.899 -8.493 -14.077 1.00 97.31 192 ALA A O 1
ATOM 1552 N N . LYS A 1 193 ? 15.999 -9.078 -14.644 1.00 97.50 193 LYS A N 1
ATOM 1553 C CA . LYS A 1 193 ? 16.224 -9.959 -13.476 1.00 97.50 193 LYS A CA 1
ATOM 1554 C C . LYS A 1 193 ? 16.126 -9.181 -12.161 1.00 97.50 193 LYS A C 1
ATOM 1556 O O . LYS A 1 193 ? 15.353 -9.564 -11.286 1.00 97.50 193 LYS A O 1
ATOM 1561 N N . LEU A 1 194 ? 16.857 -8.068 -12.050 1.00 97.31 194 LEU A N 1
ATOM 1562 C CA . LEU A 1 194 ? 16.888 -7.216 -10.855 1.00 97.31 194 LEU A CA 1
ATOM 1563 C C . LEU A 1 194 ? 15.510 -6.637 -10.510 1.00 97.31 194 LEU A C 1
ATOM 1565 O O . LEU A 1 194 ? 15.162 -6.534 -9.336 1.00 97.31 194 LEU A O 1
ATOM 1569 N N . GLN A 1 195 ? 14.702 -6.283 -11.513 1.00 97.56 195 GLN A N 1
ATOM 1570 C CA . GLN A 1 195 ? 13.341 -5.797 -11.291 1.00 97.56 195 GLN A CA 1
ATOM 1571 C C . GLN A 1 195 ? 12.411 -6.915 -10.783 1.00 97.56 195 GLN A C 1
ATOM 1573 O O . GLN A 1 195 ? 11.647 -6.671 -9.851 1.00 97.56 195 GLN A O 1
ATOM 1578 N N . VAL A 1 196 ? 12.519 -8.144 -11.307 1.00 97.88 196 VAL A N 1
ATOM 1579 C CA . VAL A 1 196 ? 11.773 -9.311 -10.789 1.00 97.88 196 VAL A CA 1
ATOM 1580 C C . VAL A 1 196 ? 12.183 -9.651 -9.350 1.00 97.88 196 VAL A C 1
ATOM 1582 O O . VAL A 1 196 ? 11.317 -9.885 -8.507 1.00 97.88 196 VAL A O 1
ATOM 1585 N N . GLU A 1 197 ? 13.481 -9.633 -9.038 1.00 97.81 197 GLU A N 1
ATOM 1586 C CA . GLU A 1 197 ? 13.997 -9.872 -7.683 1.00 97.81 197 GLU A CA 1
ATOM 1587 C C . GLU A 1 197 ? 13.507 -8.804 -6.691 1.00 97.81 197 GLU A C 1
ATOM 1589 O O . GLU A 1 197 ? 12.963 -9.127 -5.634 1.00 97.81 197 GLU A O 1
ATOM 1594 N N . LYS A 1 198 ? 13.606 -7.525 -7.066 1.00 97.75 198 LYS A N 1
ATOM 1595 C CA . LYS A 1 198 ? 13.081 -6.388 -6.297 1.00 97.75 198 LYS A CA 1
ATOM 1596 C C . LYS A 1 198 ? 11.578 -6.503 -6.038 1.00 97.75 198 LYS A C 1
ATOM 1598 O O . LYS A 1 198 ? 11.135 -6.218 -4.923 1.00 97.75 198 LYS A O 1
ATOM 1603 N N . ASP A 1 199 ? 10.785 -6.900 -7.030 1.00 97.50 199 ASP A N 1
ATOM 1604 C CA . ASP A 1 199 ? 9.334 -7.031 -6.869 1.00 97.50 199 ASP A CA 1
ATOM 1605 C C . ASP A 1 199 ? 8.972 -8.234 -5.980 1.00 97.50 199 ASP A C 1
ATOM 1607 O O . ASP A 1 199 ? 8.067 -8.128 -5.148 1.00 97.50 199 ASP A O 1
ATOM 1611 N N . ALA A 1 200 ? 9.732 -9.334 -6.055 1.00 97.56 200 ALA A N 1
ATOM 1612 C CA . ALA A 1 200 ? 9.607 -10.469 -5.140 1.00 97.56 200 ALA A CA 1
ATOM 1613 C C . ALA A 1 200 ? 9.958 -10.090 -3.687 1.00 97.56 200 ALA A C 1
ATOM 1615 O O . ALA A 1 200 ? 9.180 -10.374 -2.774 1.00 97.56 200 ALA A O 1
ATOM 1616 N N . LEU A 1 201 ? 11.069 -9.377 -3.466 1.00 97.38 201 LEU A N 1
ATOM 1617 C CA . LEU A 1 201 ? 11.451 -8.847 -2.149 1.00 97.38 201 LEU A CA 1
ATOM 1618 C C . LEU A 1 201 ? 10.412 -7.844 -1.615 1.00 97.38 201 LEU A C 1
ATOM 1620 O O . LEU A 1 201 ? 10.068 -7.868 -0.435 1.00 97.38 201 LEU A O 1
ATOM 1624 N N . THR A 1 202 ? 9.841 -7.008 -2.487 1.00 97.75 202 THR A N 1
ATOM 1625 C CA . THR A 1 202 ? 8.761 -6.070 -2.131 1.00 97.75 202 THR A CA 1
ATOM 1626 C C . THR A 1 202 ? 7.477 -6.808 -1.731 1.00 97.75 202 THR A C 1
ATOM 1628 O O . THR A 1 202 ? 6.783 -6.386 -0.803 1.00 97.75 202 THR A O 1
ATOM 1631 N N . ALA A 1 203 ? 7.155 -7.926 -2.388 1.00 97.31 203 ALA A N 1
ATOM 1632 C CA . ALA A 1 203 ? 6.034 -8.782 -2.007 1.00 97.31 203 ALA A CA 1
ATOM 1633 C C . ALA A 1 203 ? 6.269 -9.469 -0.649 1.00 97.31 203 ALA A C 1
ATOM 1635 O O . ALA A 1 203 ? 5.372 -9.459 0.194 1.00 97.31 203 ALA A O 1
ATOM 1636 N N . GLN A 1 204 ? 7.478 -9.986 -0.399 1.00 97.69 204 GLN A N 1
ATOM 1637 C CA . GLN A 1 204 ? 7.858 -10.567 0.895 1.00 97.69 204 GLN A CA 1
ATOM 1638 C C . GLN A 1 204 ? 7.798 -9.532 2.028 1.00 97.69 204 GLN A C 1
ATOM 1640 O O . GLN A 1 204 ? 7.188 -9.797 3.061 1.00 97.69 204 GLN A O 1
ATOM 1645 N N . ALA A 1 205 ? 8.330 -8.322 1.827 1.00 97.12 205 ALA A N 1
ATOM 1646 C CA . ALA A 1 205 ? 8.260 -7.244 2.818 1.00 97.12 205 ALA A CA 1
ATOM 1647 C C . ALA A 1 205 ? 6.807 -6.878 3.187 1.00 97.12 205 ALA A C 1
ATOM 1649 O O . ALA A 1 205 ? 6.491 -6.685 4.361 1.00 97.12 205 ALA A O 1
ATOM 1650 N N . ARG A 1 206 ? 5.893 -6.857 2.205 1.00 97.56 206 ARG A N 1
ATOM 1651 C CA . ARG A 1 206 ? 4.452 -6.656 2.450 1.00 97.56 206 ARG A CA 1
ATOM 1652 C C . ARG A 1 206 ? 3.820 -7.815 3.225 1.00 97.56 206 ARG A C 1
ATOM 1654 O O . ARG A 1 206 ? 2.970 -7.564 4.075 1.00 97.56 206 ARG A O 1
ATOM 1661 N N . GLN A 1 207 ? 4.219 -9.060 2.960 1.00 97.81 207 GLN A N 1
ATOM 1662 C CA . GLN A 1 207 ? 3.756 -10.224 3.727 1.00 97.81 207 GLN A CA 1
ATOM 1663 C C . GLN A 1 207 ? 4.239 -10.169 5.183 1.00 97.81 207 GLN A C 1
ATOM 1665 O O . GLN A 1 207 ? 3.438 -10.406 6.084 1.00 97.81 207 GLN A O 1
ATOM 1670 N N . VAL A 1 208 ? 5.498 -9.784 5.427 1.00 97.81 208 VAL A N 1
ATOM 1671 C CA . VAL A 1 208 ? 6.033 -9.580 6.785 1.00 97.81 208 VAL A CA 1
ATOM 1672 C C . VAL A 1 208 ? 5.220 -8.518 7.531 1.00 97.81 208 VAL A C 1
ATOM 1674 O O . VAL A 1 208 ? 4.678 -8.822 8.588 1.00 97.81 208 VAL A O 1
ATOM 1677 N N . GLN A 1 209 ? 5.004 -7.337 6.942 1.00 97.50 209 GLN A N 1
ATOM 1678 C CA . GLN A 1 209 ? 4.188 -6.277 7.559 1.00 97.50 209 GLN A CA 1
ATOM 1679 C C . GLN A 1 209 ? 2.736 -6.710 7.842 1.00 97.50 209 GLN A C 1
ATOM 1681 O O . GLN A 1 209 ? 2.149 -6.324 8.855 1.00 97.50 209 GLN A O 1
ATOM 1686 N N . GLN A 1 210 ? 2.137 -7.531 6.972 1.00 97.50 210 GLN A N 1
ATOM 1687 C CA . GLN A 1 210 ? 0.802 -8.093 7.206 1.00 97.50 210 GLN A CA 1
ATOM 1688 C C . GLN A 1 210 ? 0.786 -9.096 8.366 1.00 97.50 210 GLN A C 1
ATOM 1690 O O . GLN A 1 210 ? -0.177 -9.107 9.135 1.00 97.50 210 GLN A O 1
ATOM 1695 N N . LEU A 1 211 ? 1.828 -9.919 8.510 1.00 97.69 211 LEU A N 1
ATOM 1696 C CA . LEU A 1 211 ? 1.970 -10.868 9.616 1.00 97.69 211 LEU A CA 1
ATOM 1697 C C . LEU A 1 211 ? 2.265 -10.153 10.941 1.00 97.69 211 LEU A C 1
ATOM 1699 O O . LEU A 1 211 ? 1.646 -10.488 11.946 1.00 97.69 211 LEU A O 1
ATOM 1703 N N . GLU A 1 212 ? 3.112 -9.122 10.946 1.00 97.69 212 GLU A N 1
ATOM 1704 C CA . GLU A 1 212 ? 3.372 -8.266 12.114 1.00 97.69 212 GLU A CA 1
ATOM 1705 C C . GLU A 1 212 ? 2.086 -7.590 12.615 1.00 97.69 212 GLU A C 1
ATOM 1707 O O . GLU A 1 212 ? 1.775 -7.648 13.805 1.00 97.69 212 GLU A O 1
ATOM 1712 N N . ALA A 1 213 ? 1.280 -7.019 11.712 1.00 97.38 213 ALA A N 1
ATOM 1713 C CA . ALA A 1 213 ? -0.003 -6.409 12.064 1.00 97.38 213 ALA A CA 1
ATOM 1714 C C . ALA A 1 213 ? -1.044 -7.435 12.565 1.00 97.38 213 ALA A C 1
ATOM 1716 O O . ALA A 1 213 ? -1.865 -7.123 13.432 1.00 97.38 213 ALA A O 1
ATOM 1717 N N . GLN A 1 214 ? -1.020 -8.670 12.048 1.00 97.88 214 GLN A N 1
ATOM 1718 C CA . GLN A 1 214 ? -1.846 -9.767 12.568 1.00 97.88 214 GLN A CA 1
ATOM 1719 C C . GLN A 1 214 ? -1.383 -10.221 13.957 1.00 97.88 214 GLN A C 1
ATOM 1721 O O . GLN A 1 214 ? -2.226 -10.454 14.821 1.00 97.88 214 GLN A O 1
ATOM 1726 N N . LEU A 1 215 ? -0.071 -10.295 14.188 1.00 98.12 215 LEU A N 1
ATOM 1727 C CA . LEU A 1 215 ? 0.534 -10.682 15.461 1.00 98.12 215 LEU A CA 1
ATOM 1728 C C . LEU A 1 215 ? 0.222 -9.647 16.550 1.00 98.12 215 LEU A C 1
ATOM 1730 O O . LEU A 1 215 ? -0.354 -10.013 17.567 1.00 98.12 215 LEU A O 1
ATOM 1734 N N . GLN A 1 216 ? 0.438 -8.351 16.295 1.00 97.56 216 GLN A N 1
ATOM 1735 C CA . GLN A 1 216 ? 0.056 -7.273 17.226 1.00 97.56 216 GLN A CA 1
ATOM 1736 C C . GLN A 1 216 ? -1.439 -7.306 17.590 1.00 97.56 216 GLN A C 1
ATOM 1738 O O . GLN A 1 216 ? -1.819 -7.081 18.740 1.00 97.56 216 GLN A O 1
ATOM 1743 N N . LYS A 1 217 ? -2.308 -7.620 16.619 1.00 97.75 217 LYS A N 1
ATOM 1744 C CA . LYS A 1 217 ? -3.749 -7.783 16.854 1.00 97.75 217 LYS A CA 1
ATOM 1745 C C . LYS A 1 217 ? -4.061 -9.013 17.716 1.00 97.75 217 LYS A C 1
ATOM 1747 O O . LYS A 1 217 ? -4.972 -8.944 18.540 1.00 97.75 217 LYS A O 1
ATOM 1752 N N . LEU A 1 218 ? -3.352 -10.123 17.516 1.00 97.50 218 LEU A N 1
ATOM 1753 C CA . LEU A 1 218 ? -3.508 -11.344 18.310 1.00 97.50 218 LEU A CA 1
ATOM 1754 C C . LEU A 1 218 ? -2.997 -11.153 19.742 1.00 97.50 218 LEU A C 1
ATOM 1756 O O . LEU A 1 218 ? -3.697 -11.552 20.668 1.00 97.50 218 LEU A O 1
ATOM 1760 N N . ASP A 1 219 ? -1.868 -10.471 19.936 1.00 97.88 219 ASP A N 1
ATOM 1761 C CA . ASP A 1 219 ? -1.323 -10.149 21.260 1.00 97.88 219 ASP A CA 1
ATOM 1762 C C . ASP A 1 219 ? -2.278 -9.250 22.055 1.00 97.88 219 ASP A C 1
ATOM 1764 O O . ASP A 1 219 ? -2.635 -9.578 23.185 1.00 97.88 219 ASP A O 1
ATOM 1768 N N . ALA A 1 220 ? -2.801 -8.179 21.445 1.00 97.12 220 ALA A N 1
ATOM 1769 C CA . ALA A 1 220 ? -3.795 -7.313 22.086 1.00 97.12 220 ALA A CA 1
ATOM 1770 C C . ALA A 1 220 ? -5.104 -8.061 22.429 1.00 97.12 220 ALA A C 1
ATOM 1772 O O . ALA A 1 220 ? -5.745 -7.790 23.449 1.00 97.12 220 ALA A O 1
ATOM 1773 N N . GLN A 1 221 ? -5.510 -9.035 21.603 1.00 97.88 221 GLN A N 1
ATOM 1774 C CA . GLN A 1 221 ? -6.632 -9.922 21.924 1.00 97.88 221 GLN A CA 1
ATOM 1775 C C . GLN A 1 221 ? -6.295 -10.881 23.073 1.00 97.88 221 GLN A C 1
ATOM 1777 O O . GLN A 1 221 ? -7.138 -11.096 23.944 1.00 97.88 221 GLN A O 1
ATOM 1782 N N . LEU A 1 222 ? -5.086 -11.440 23.099 1.00 98.12 222 LEU A N 1
ATOM 1783 C CA . LEU A 1 222 ? -4.617 -12.370 24.121 1.00 98.12 222 LEU A CA 1
ATOM 1784 C C . LEU A 1 222 ? -4.492 -11.682 25.486 1.00 98.12 222 LEU A C 1
ATOM 1786 O O . LEU A 1 222 ? -5.028 -12.203 26.463 1.00 98.12 222 LEU A O 1
ATOM 1790 N N . GLU A 1 223 ? -3.908 -10.484 25.545 1.00 97.56 223 GLU A N 1
ATOM 1791 C CA . GLU A 1 223 ? -3.847 -9.667 26.762 1.00 97.56 223 GLU A CA 1
ATOM 1792 C C . GLU A 1 223 ? -5.260 -9.326 27.263 1.00 97.56 223 GLU A C 1
ATOM 1794 O O . GLU A 1 223 ? -5.590 -9.575 28.423 1.00 97.56 223 GLU A O 1
ATOM 1799 N N . SER A 1 224 ? -6.152 -8.860 26.377 1.00 97.81 224 SER A N 1
ATOM 1800 C CA . SER A 1 224 ? -7.551 -8.577 26.727 1.00 97.81 224 SER A CA 1
ATOM 1801 C C . SER A 1 224 ? -8.276 -9.808 27.297 1.00 97.81 224 SER A C 1
ATOM 1803 O O . SER A 1 224 ? -9.034 -9.696 28.266 1.00 97.81 224 SER A O 1
ATOM 1805 N N . LYS A 1 225 ? -8.019 -11.008 26.756 1.00 97.19 225 LYS A N 1
ATOM 1806 C CA . LYS A 1 225 ? -8.569 -12.265 27.291 1.00 97.19 225 LYS A CA 1
ATOM 1807 C C . LYS A 1 225 ? -7.933 -12.673 28.620 1.00 97.19 225 LYS A C 1
ATOM 1809 O O . LYS A 1 225 ? -8.659 -13.170 29.479 1.00 97.19 225 LYS A O 1
ATOM 1814 N N . GLN A 1 226 ? -6.638 -12.442 28.826 1.00 97.75 226 GLN A N 1
ATOM 1815 C CA . GLN A 1 226 ? -5.968 -12.679 30.110 1.00 97.75 226 GLN A CA 1
ATOM 1816 C C . GLN A 1 226 ? -6.517 -11.756 31.207 1.00 97.75 226 GLN A C 1
ATOM 1818 O O . GLN A 1 226 ? -6.917 -12.246 32.264 1.00 97.75 226 GLN A O 1
ATOM 1823 N N . GLN A 1 227 ? -6.634 -10.452 30.934 1.00 97.31 227 GLN A N 1
ATOM 1824 C CA . GLN A 1 227 ? -7.237 -9.476 31.849 1.00 97.31 227 GLN A CA 1
ATOM 1825 C C . GLN A 1 227 ? -8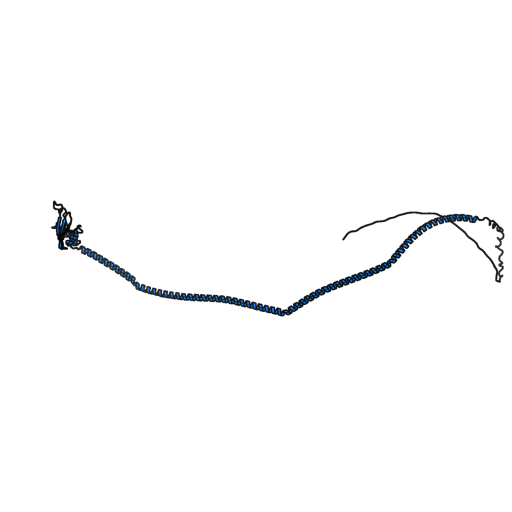.687 -9.861 32.201 1.00 97.31 227 GLN A C 1
ATOM 1827 O O . GLN A 1 227 ? -9.052 -9.909 33.377 1.00 97.31 227 GLN A O 1
ATOM 1832 N N . ALA A 1 228 ? -9.505 -10.214 31.202 1.00 96.94 228 ALA A N 1
ATOM 1833 C CA . ALA A 1 228 ? -10.881 -10.664 31.422 1.00 96.94 228 ALA A CA 1
ATOM 1834 C C . ALA A 1 228 ? -10.963 -11.954 32.261 1.00 96.94 228 ALA A C 1
ATOM 1836 O O . ALA A 1 228 ? -11.837 -12.071 33.119 1.00 96.94 228 ALA A O 1
ATOM 1837 N N . ASN A 1 229 ? -10.047 -12.907 32.057 1.00 97.69 229 ASN A N 1
ATOM 1838 C CA . ASN A 1 229 ? -9.995 -14.142 32.840 1.00 97.69 229 ASN A CA 1
ATOM 1839 C C . ASN A 1 229 ? -9.599 -13.870 34.304 1.00 97.69 229 ASN A C 1
ATOM 1841 O O . ASN A 1 229 ? -10.241 -14.389 35.212 1.00 97.69 229 ASN A O 1
ATOM 1845 N N . GLY A 1 230 ? -8.629 -12.982 34.550 1.00 97.31 230 GLY A N 1
ATOM 1846 C CA . GLY A 1 230 ? -8.259 -12.556 35.906 1.00 97.31 230 GLY A CA 1
ATOM 1847 C C . GLY A 1 230 ? -9.404 -11.855 36.653 1.00 97.31 230 GLY A C 1
ATOM 1848 O O . GLY A 1 230 ? -9.636 -12.123 37.833 1.00 97.31 230 GLY A O 1
ATOM 1849 N N . LEU A 1 231 ? -10.186 -11.017 35.962 1.00 97.19 231 LEU A N 1
ATOM 1850 C CA . LEU A 1 231 ? -11.400 -10.406 36.524 1.00 97.19 231 LEU A CA 1
ATOM 1851 C C . LEU A 1 231 ? -12.478 -11.452 36.855 1.00 97.19 231 LEU A C 1
ATOM 1853 O O . LEU A 1 231 ? -13.120 -11.362 37.904 1.00 97.19 231 LEU A O 1
ATOM 1857 N N . LEU A 1 232 ? -12.661 -12.463 35.998 1.00 96.69 232 LEU A N 1
ATOM 1858 C CA . LEU A 1 232 ? -13.584 -13.575 36.252 1.00 96.69 232 LEU A CA 1
ATOM 1859 C C . LEU A 1 232 ? -13.127 -14.442 37.433 1.00 96.69 232 LEU A C 1
ATOM 1861 O O . LEU A 1 232 ? -13.955 -14.784 38.275 1.00 96.69 232 LEU A O 1
ATOM 1865 N N . GLN A 1 233 ? -11.829 -14.731 37.559 1.00 97.50 233 GLN A N 1
ATOM 1866 C CA . GLN A 1 233 ? -11.267 -15.446 38.711 1.00 97.50 233 GLN A CA 1
ATOM 1867 C C . GLN A 1 233 ? -11.527 -14.687 40.020 1.00 97.50 233 GLN A C 1
ATOM 1869 O O . GLN A 1 233 ? -12.126 -15.256 40.932 1.00 97.50 233 GLN A O 1
ATOM 1874 N N . GLN A 1 234 ? -11.227 -13.383 40.084 1.00 96.88 234 GLN A N 1
ATOM 1875 C CA . GLN A 1 234 ? -11.563 -12.562 41.258 1.00 96.88 234 GLN A CA 1
ATOM 1876 C C . GLN A 1 234 ? -13.074 -12.518 41.543 1.00 96.88 234 GLN A C 1
ATOM 1878 O O . GLN A 1 234 ? -13.487 -12.457 42.702 1.00 96.88 234 GLN A O 1
ATOM 1883 N N . SER A 1 235 ? -13.924 -12.537 40.512 1.00 96.44 235 SER A N 1
ATOM 1884 C CA . SER A 1 235 ? -15.382 -12.591 40.682 1.00 96.44 235 SER A CA 1
ATOM 1885 C C . SER A 1 235 ? -15.838 -13.921 41.300 1.00 96.44 235 SER A C 1
ATOM 1887 O O . SER A 1 235 ? -16.675 -13.923 42.208 1.00 96.44 235 SER A O 1
ATOM 1889 N N . VAL A 1 236 ? -15.241 -15.042 40.880 1.00 96.38 236 VAL A N 1
ATOM 1890 C CA . VAL A 1 236 ? -15.486 -16.374 41.454 1.00 96.38 236 VAL A CA 1
ATOM 1891 C C . VAL A 1 236 ? -14.992 -16.448 42.900 1.00 96.38 236 VAL A C 1
ATOM 1893 O O . VAL A 1 236 ? -15.758 -16.868 43.765 1.00 96.38 236 VAL A O 1
ATOM 1896 N N . GLU A 1 237 ? -13.781 -15.975 43.199 1.00 96.44 237 GLU A N 1
ATOM 1897 C CA . GLU A 1 237 ? -13.230 -15.928 44.563 1.00 96.44 237 GLU A CA 1
ATOM 1898 C C . GLU A 1 237 ? -14.114 -15.108 45.512 1.00 96.44 237 GLU A C 1
ATOM 1900 O O . GLU A 1 237 ? -14.501 -15.593 46.575 1.00 96.44 237 GLU A O 1
ATOM 1905 N N . ARG A 1 238 ? -14.513 -13.891 45.114 1.00 95.62 238 ARG A N 1
ATOM 1906 C CA . ARG A 1 238 ? -15.433 -13.047 45.901 1.00 95.62 238 ARG A CA 1
ATOM 1907 C C . ARG A 1 238 ? -16.787 -13.726 46.110 1.00 95.62 238 ARG A C 1
ATOM 1909 O O . ARG A 1 238 ? -17.350 -13.644 47.199 1.00 95.62 238 ARG A O 1
ATOM 1916 N N . SER A 1 239 ? -17.296 -14.432 45.099 1.00 94.75 239 SER A N 1
ATOM 1917 C CA . SER A 1 239 ? -18.548 -15.193 45.203 1.00 94.75 239 SER A CA 1
ATOM 1918 C C . SER A 1 239 ? -18.420 -16.370 46.177 1.00 94.75 239 SER A C 1
ATOM 1920 O O . SER A 1 239 ? -19.309 -16.588 46.997 1.00 94.75 239 SER A O 1
ATOM 1922 N N . GLN A 1 240 ? -17.297 -17.092 46.155 1.00 95.81 240 GLN A N 1
ATOM 1923 C CA . GLN A 1 240 ? -16.998 -18.172 47.101 1.00 95.81 240 GLN A CA 1
ATOM 1924 C C . GLN A 1 240 ? -16.832 -17.645 48.535 1.00 95.81 240 GLN A C 1
ATOM 1926 O O . GLN A 1 240 ? -17.392 -18.227 49.462 1.00 95.81 240 GLN A O 1
ATOM 1931 N N . GLN A 1 241 ? -16.145 -16.514 48.726 1.00 95.44 241 GLN A N 1
ATOM 1932 C CA . GLN A 1 241 ? -16.010 -15.841 50.026 1.00 95.44 241 GLN A CA 1
ATOM 1933 C C . GLN A 1 241 ? -17.366 -15.365 50.570 1.00 95.44 241 GLN A C 1
ATOM 1935 O O . GLN A 1 241 ? -17.655 -15.544 51.757 1.00 95.44 241 GLN A O 1
ATOM 1940 N N . ALA A 1 242 ? -18.232 -14.815 49.712 1.00 93.62 242 ALA A N 1
ATOM 1941 C CA . ALA A 1 242 ? -19.595 -14.438 50.081 1.00 93.62 242 ALA A CA 1
ATOM 1942 C C . ALA A 1 242 ? -20.425 -15.665 50.494 1.00 93.62 242 ALA A C 1
ATOM 1944 O O . ALA A 1 242 ? -21.023 -15.661 51.569 1.00 93.62 242 ALA A O 1
ATOM 1945 N N . VAL A 1 243 ? -20.395 -16.752 49.711 1.00 95.00 243 VAL A N 1
ATOM 1946 C CA . VAL A 1 243 ? -21.063 -18.021 50.056 1.00 95.00 243 VAL A CA 1
ATOM 1947 C C . VAL A 1 243 ? -20.539 -18.588 51.377 1.00 95.00 243 VAL A C 1
ATOM 1949 O O . VAL A 1 243 ? -21.346 -18.940 52.236 1.00 95.00 243 VAL A O 1
ATOM 1952 N N . HIS A 1 244 ? -19.220 -18.620 51.591 1.00 95.06 244 HIS A N 1
ATOM 1953 C CA . HIS A 1 244 ? -18.615 -19.062 52.851 1.00 95.06 244 HIS A CA 1
ATOM 1954 C C . HIS A 1 244 ? -19.104 -18.220 54.039 1.00 95.06 244 HIS A C 1
ATOM 1956 O O . HIS A 1 244 ? -19.523 -18.766 55.058 1.00 95.06 244 HIS A O 1
ATOM 1962 N N . THR A 1 245 ? -19.139 -16.894 53.888 1.00 94.00 245 THR A N 1
ATOM 1963 C CA . THR A 1 245 ? -19.647 -15.965 54.911 1.00 94.00 245 THR A CA 1
ATOM 1964 C C . THR A 1 245 ? -21.130 -16.214 55.209 1.00 94.00 245 THR A C 1
ATOM 1966 O O . THR A 1 245 ? -21.523 -16.311 56.372 1.00 94.00 245 THR A O 1
ATOM 1969 N N . CYS A 1 246 ? -21.959 -16.404 54.178 1.00 91.81 246 CYS A N 1
ATOM 1970 C CA . CYS A 1 246 ? -23.380 -16.728 54.323 1.00 91.81 246 CYS A CA 1
ATOM 1971 C C . CYS A 1 246 ? -23.638 -18.119 54.927 1.00 91.81 246 CYS A C 1
ATOM 1973 O O . CYS A 1 246 ? -24.672 -18.312 55.564 1.00 91.81 246 CYS A O 1
ATOM 1975 N N . VAL A 1 247 ? -22.737 -19.089 54.735 1.00 93.44 247 VAL A N 1
ATOM 1976 C CA . VAL A 1 247 ? -22.812 -20.420 55.363 1.00 93.44 247 VAL A CA 1
ATOM 1977 C C . VAL A 1 247 ? -22.381 -20.346 56.828 1.00 93.44 247 VAL A C 1
ATOM 1979 O O . VAL A 1 247 ? -23.150 -20.764 57.690 1.00 93.44 247 VAL A O 1
ATOM 1982 N N . SER A 1 248 ? -21.224 -19.743 57.120 1.00 93.88 248 SER A N 1
ATOM 1983 C CA . SER A 1 248 ? -20.710 -19.537 58.484 1.00 93.88 248 SER A CA 1
ATOM 1984 C C . SER A 1 248 ? -21.721 -18.802 59.369 1.00 93.88 248 SER A C 1
ATOM 1986 O O . SER A 1 248 ? -22.019 -19.228 60.483 1.00 93.88 248 SER A O 1
ATOM 1988 N N . ASN A 1 249 ? -22.327 -17.731 58.850 1.00 93.00 249 ASN A N 1
ATOM 1989 C CA . ASN A 1 249 ? -23.264 -16.909 59.615 1.00 93.00 249 ASN A CA 1
ATOM 1990 C C . ASN A 1 249 ? -24.704 -17.460 59.615 1.00 93.00 249 ASN A C 1
ATOM 1992 O O . ASN A 1 249 ? -25.566 -16.897 60.291 1.00 93.00 249 ASN A O 1
ATOM 1996 N N . ARG A 1 250 ? -24.991 -18.560 58.897 1.00 92.12 250 ARG A N 1
ATOM 1997 C CA . ARG A 1 250 ? -26.351 -19.112 58.744 1.00 92.12 250 ARG A CA 1
ATOM 1998 C C . ARG A 1 250 ? -26.993 -19.466 60.081 1.00 92.12 250 ARG A C 1
ATOM 2000 O O . ARG A 1 250 ? -28.136 -19.086 60.317 1.00 92.12 250 ARG A O 1
ATOM 2007 N N . GLN A 1 251 ? -26.261 -20.167 60.946 1.00 92.25 251 GLN A N 1
ATOM 2008 C CA . GLN A 1 251 ? -26.773 -20.603 62.247 1.00 92.25 251 GLN A CA 1
ATOM 2009 C C . GLN A 1 251 ? -27.031 -19.408 63.177 1.00 92.25 251 GLN A C 1
ATOM 2011 O O . GLN A 1 251 ? -28.074 -19.350 63.825 1.00 92.25 251 GLN A O 1
ATOM 2016 N N . GLY A 1 252 ? -26.132 -18.416 63.185 1.00 92.50 252 GLY A N 1
ATOM 2017 C CA . GLY A 1 252 ? -26.314 -17.174 63.942 1.00 92.50 252 GLY A CA 1
ATOM 2018 C C . GLY A 1 252 ? -27.516 -16.358 63.457 1.00 92.50 252 GLY A C 1
ATOM 2019 O O . GLY A 1 252 ? -28.298 -15.874 64.270 1.00 92.50 252 GLY A O 1
ATOM 2020 N N . TYR A 1 253 ? -27.726 -16.269 62.140 1.00 90.88 253 TYR A N 1
ATOM 2021 C CA . TYR A 1 253 ? -28.891 -15.591 61.566 1.00 90.88 253 TYR A CA 1
ATOM 2022 C C . TYR A 1 253 ? -30.208 -16.340 61.836 1.00 90.88 253 TYR A C 1
ATOM 2024 O O . TYR A 1 253 ? -31.219 -15.714 62.143 1.00 90.88 253 TYR A O 1
ATOM 2032 N N . GLN A 1 254 ? -30.205 -17.677 61.806 1.00 93.31 254 GLN A N 1
ATOM 2033 C CA . GLN A 1 254 ? -31.365 -18.483 62.207 1.00 93.31 254 GLN A CA 1
ATOM 2034 C C . GLN A 1 254 ? -31.701 -18.304 63.695 1.00 93.31 254 GLN A C 1
ATOM 2036 O O . GLN A 1 254 ? -32.870 -18.121 64.029 1.00 93.31 254 GLN A O 1
ATOM 2041 N N . ALA A 1 255 ? -30.694 -18.279 64.575 1.00 92.62 255 ALA A N 1
ATOM 2042 C CA . ALA A 1 255 ? -30.883 -17.986 65.995 1.00 92.62 255 ALA A CA 1
ATOM 2043 C C . ALA A 1 255 ? -31.395 -16.551 66.227 1.00 92.62 255 ALA A C 1
ATOM 2045 O O . ALA A 1 255 ? -32.286 -16.348 67.049 1.00 92.62 255 ALA A O 1
ATOM 2046 N N . PHE A 1 256 ? -30.907 -15.566 65.462 1.00 92.56 256 PHE A N 1
ATOM 2047 C CA . PHE A 1 256 ? -31.435 -14.199 65.480 1.00 92.56 256 PHE A CA 1
ATOM 2048 C C . PHE A 1 256 ? -32.914 -14.150 65.069 1.00 92.56 256 PHE A C 1
ATOM 2050 O O . PHE A 1 256 ? -33.712 -13.556 65.784 1.00 92.56 256 PHE A O 1
ATOM 2057 N N . LEU A 1 257 ? -33.310 -14.812 63.974 1.00 93.69 257 LEU A N 1
ATOM 2058 C CA . LEU A 1 257 ? -34.712 -14.857 63.537 1.00 93.69 257 LEU A CA 1
ATOM 2059 C C . LEU A 1 257 ? -35.627 -15.542 64.567 1.00 93.69 257 LEU A C 1
ATOM 2061 O O . LEU A 1 257 ? -36.752 -15.093 64.782 1.00 93.69 257 LEU A O 1
ATOM 2065 N N . GLN A 1 258 ? -35.150 -16.598 65.232 1.00 94.06 258 GLN A N 1
ATOM 2066 C CA . GLN A 1 258 ? -35.870 -17.242 66.336 1.00 94.06 258 GLN A CA 1
ATOM 2067 C C . GLN A 1 258 ? -36.011 -16.305 67.545 1.00 94.06 258 GLN A C 1
ATOM 2069 O O . GLN A 1 258 ? -37.101 -16.191 68.105 1.00 94.06 258 GLN A O 1
ATOM 2074 N N . ALA A 1 259 ? -34.943 -15.593 67.915 1.00 91.50 259 ALA A N 1
ATOM 2075 C CA . ALA A 1 259 ? -34.967 -14.609 68.993 1.00 91.50 259 ALA A CA 1
ATOM 2076 C C . ALA A 1 259 ? -35.871 -13.407 68.665 1.00 91.50 259 ALA A C 1
ATOM 2078 O O . ALA A 1 259 ? -36.593 -12.939 69.540 1.00 91.50 259 ALA A O 1
ATOM 2079 N N . GLU A 1 260 ? -35.895 -12.936 67.415 1.00 93.56 260 GLU A N 1
ATOM 2080 C CA . GLU A 1 260 ? -36.783 -11.856 66.978 1.00 93.56 260 GLU A CA 1
ATOM 2081 C C . GLU A 1 260 ? -38.255 -12.299 66.981 1.00 93.56 260 GLU A C 1
ATOM 2083 O O . GLU A 1 260 ? -39.125 -11.553 67.431 1.00 93.56 260 GLU A O 1
ATOM 2088 N N . ALA A 1 261 ? -38.549 -13.527 66.542 1.00 92.94 261 ALA A N 1
ATOM 2089 C CA . ALA A 1 261 ? -39.891 -14.100 66.632 1.00 92.94 261 ALA A CA 1
ATOM 2090 C C . ALA A 1 261 ? -40.360 -14.218 68.095 1.00 92.94 261 ALA A C 1
ATOM 2092 O O . ALA A 1 261 ? -41.457 -13.763 68.420 1.00 92.94 261 ALA A O 1
ATOM 2093 N N . ALA A 1 262 ? -39.506 -14.735 68.984 1.00 92.75 262 ALA A N 1
ATOM 2094 C CA . ALA A 1 262 ? -39.785 -14.819 70.417 1.00 92.75 262 ALA A CA 1
ATOM 2095 C C . ALA A 1 262 ? -39.946 -13.431 71.065 1.00 92.75 262 ALA A C 1
ATOM 2097 O O . ALA A 1 262 ? -40.844 -13.238 71.882 1.00 92.75 262 ALA A O 1
ATOM 2098 N N . LEU A 1 263 ? -39.137 -12.439 70.669 1.00 93.88 263 LEU A N 1
ATOM 2099 C CA . LEU A 1 263 ? -39.275 -11.054 71.126 1.00 93.88 263 LEU A CA 1
ATOM 2100 C C . LEU A 1 263 ? -40.633 -10.477 70.711 1.00 93.88 263 LEU A C 1
ATOM 2102 O O . LEU A 1 263 ? -41.338 -9.937 71.555 1.00 93.88 263 LEU A O 1
ATOM 2106 N N . ARG A 1 264 ? -41.029 -10.630 69.439 1.00 92.94 264 ARG A N 1
ATOM 2107 C CA . ARG A 1 264 ? -42.334 -10.178 68.921 1.00 92.94 264 ARG A CA 1
ATOM 2108 C C . ARG A 1 264 ? -43.503 -10.861 69.641 1.00 92.94 264 ARG A C 1
ATOM 2110 O O . ARG A 1 264 ? -44.521 -10.214 69.887 1.00 92.94 264 ARG A O 1
ATOM 2117 N N . GLU A 1 265 ? -43.363 -12.137 70.007 1.00 94.00 265 GLU A N 1
ATOM 2118 C CA . GLU A 1 265 ? -44.364 -12.839 70.814 1.00 94.00 265 GLU A CA 1
ATOM 2119 C C . GLU A 1 265 ? -44.433 -12.280 72.243 1.00 94.00 265 GLU A C 1
ATOM 2121 O O . GLU A 1 265 ? -45.518 -11.921 72.699 1.00 94.00 265 GLU A O 1
ATOM 2126 N N . LEU A 1 266 ? -43.294 -12.120 72.925 1.00 92.69 266 LEU A N 1
ATOM 2127 C CA . LEU A 1 266 ? -43.213 -11.529 74.267 1.00 92.69 266 LEU A CA 1
ATOM 2128 C C . LEU A 1 266 ? -43.758 -10.093 74.304 1.00 92.69 266 LEU A C 1
ATOM 2130 O O . LEU A 1 266 ? -44.443 -9.721 75.256 1.00 92.69 266 LEU A O 1
ATOM 2134 N N . ASP A 1 267 ? -43.534 -9.305 73.252 1.00 92.94 267 ASP A N 1
ATOM 2135 C CA . ASP A 1 267 ? -44.091 -7.959 73.091 1.00 92.94 267 ASP A CA 1
ATOM 2136 C C . ASP A 1 267 ? -45.625 -8.002 72.973 1.00 92.94 267 ASP A C 1
ATOM 2138 O O . ASP A 1 267 ? -46.339 -7.215 73.599 1.00 92.94 267 ASP A O 1
ATOM 2142 N N . GLN A 1 268 ? -46.165 -8.969 72.224 1.00 93.00 268 GLN A N 1
ATOM 2143 C CA . GLN A 1 268 ? -47.607 -9.173 72.083 1.00 93.00 268 GLN A CA 1
ATOM 2144 C C . GLN A 1 268 ? -48.247 -9.712 73.375 1.00 93.00 268 GLN A C 1
ATOM 2146 O O . GLN A 1 268 ? -49.314 -9.235 73.777 1.00 93.00 268 GLN A O 1
ATOM 2151 N N . GLN A 1 269 ? -47.584 -10.634 74.079 1.00 92.88 269 GLN A N 1
ATOM 2152 C CA . GLN A 1 269 ? -47.963 -11.073 75.425 1.00 92.88 269 GLN A CA 1
ATOM 2153 C C . GLN A 1 269 ? -47.932 -9.889 76.411 1.00 92.88 269 GLN A C 1
ATOM 2155 O O . GLN A 1 269 ? -48.871 -9.704 77.186 1.00 92.88 269 GLN A O 1
ATOM 2160 N N . GLY A 1 270 ? -46.917 -9.022 76.334 1.00 91.88 270 GLY A N 1
ATOM 2161 C CA . GLY A 1 270 ? -46.779 -7.804 77.136 1.00 91.88 270 GLY A CA 1
ATOM 2162 C C . GLY A 1 270 ? -47.894 -6.785 76.886 1.00 91.88 270 GLY A C 1
ATOM 2163 O O . GLY A 1 270 ? -48.491 -6.278 77.841 1.00 91.88 270 GLY A O 1
ATOM 2164 N N . ARG A 1 271 ? -48.249 -6.545 75.617 1.00 92.31 271 ARG A N 1
ATOM 2165 C CA . ARG A 1 271 ? -49.399 -5.714 75.208 1.00 92.31 271 ARG A CA 1
ATOM 2166 C C . ARG A 1 271 ? -50.720 -6.288 75.718 1.00 92.31 271 ARG A C 1
ATOM 2168 O O . ARG A 1 271 ? -51.552 -5.542 76.234 1.00 92.31 271 ARG A O 1
ATOM 2175 N N . ASN A 1 272 ? -50.910 -7.604 75.629 1.00 92.50 272 ASN A N 1
ATOM 2176 C CA . ASN A 1 272 ? -52.095 -8.276 76.165 1.00 92.50 272 ASN A CA 1
ATOM 2177 C C . ASN A 1 272 ? -52.152 -8.183 77.699 1.00 92.50 272 ASN A C 1
ATOM 2179 O O . ASN A 1 272 ? -53.198 -7.835 78.244 1.00 92.50 272 ASN A O 1
ATOM 2183 N N . ARG A 1 273 ? -51.023 -8.360 78.399 1.00 93.06 273 ARG A N 1
ATOM 2184 C CA . ARG A 1 273 ? -50.925 -8.147 79.852 1.00 93.06 273 ARG A CA 1
ATOM 2185 C C . ARG A 1 273 ? -51.271 -6.707 80.238 1.00 93.06 273 ARG A C 1
ATOM 2187 O O . ARG A 1 273 ? -52.025 -6.511 81.182 1.00 93.06 273 ARG A O 1
ATOM 2194 N N . GLN A 1 274 ? -50.794 -5.700 79.501 1.00 93.44 274 GLN A N 1
ATOM 2195 C CA . GLN A 1 274 ? -51.171 -4.301 79.748 1.00 93.44 274 GLN A CA 1
ATOM 2196 C C . GLN A 1 274 ? -52.668 -4.035 79.525 1.00 93.44 274 GLN A C 1
ATOM 2198 O O . GLN A 1 274 ? -53.259 -3.280 80.296 1.00 93.44 274 GLN A O 1
ATOM 2203 N N . LYS A 1 275 ? -53.302 -4.650 78.515 1.00 92.94 275 LYS A N 1
ATOM 2204 C CA . LYS A 1 275 ? -54.764 -4.568 78.325 1.00 92.94 275 LYS A CA 1
ATOM 2205 C C . LYS A 1 275 ? -55.513 -5.168 79.518 1.00 92.94 275 LYS A C 1
ATOM 2207 O O . LYS A 1 275 ? -56.382 -4.499 80.068 1.00 92.94 275 LYS A O 1
ATOM 2212 N N . LEU A 1 276 ? -55.131 -6.372 79.949 1.00 93.31 276 LEU A N 1
ATOM 2213 C CA . LEU A 1 276 ? -55.740 -7.065 81.091 1.00 93.31 276 LEU A CA 1
ATOM 2214 C C . LEU A 1 276 ? -55.551 -6.294 82.408 1.00 93.31 276 LEU A C 1
ATOM 2216 O O . LEU A 1 276 ? -56.495 -6.179 83.182 1.00 93.31 276 LEU A O 1
ATOM 2220 N N . VAL A 1 277 ? -54.375 -5.701 82.643 1.00 93.31 277 VAL A N 1
ATOM 2221 C CA . VAL A 1 277 ? -54.132 -4.830 83.808 1.00 93.31 277 VAL A CA 1
ATOM 2222 C C . VAL A 1 277 ? -55.011 -3.579 83.749 1.00 93.31 277 VAL A C 1
ATOM 2224 O O . VAL A 1 277 ? -55.694 -3.289 84.722 1.00 93.31 277 VAL A O 1
ATOM 2227 N N . LYS A 1 278 ? -55.107 -2.889 82.603 1.00 92.56 278 LYS A N 1
ATOM 2228 C CA . LYS A 1 278 ? -56.018 -1.736 82.453 1.00 92.56 278 LYS A CA 1
ATOM 2229 C C . LYS A 1 278 ? -57.490 -2.111 82.661 1.00 92.56 278 LYS A C 1
ATOM 2231 O O . LYS A 1 278 ? -58.233 -1.327 83.242 1.00 92.56 278 LYS A O 1
ATOM 2236 N N . GLN A 1 279 ? -57.910 -3.299 82.219 1.00 92.19 279 GLN A N 1
ATOM 2237 C CA . GLN A 1 279 ? -59.259 -3.821 82.462 1.00 92.19 279 GLN A CA 1
ATOM 2238 C C . GLN A 1 279 ? -59.491 -4.122 83.948 1.00 92.19 279 GLN A C 1
ATOM 2240 O O . GLN A 1 279 ? -60.503 -3.684 84.489 1.00 92.19 279 GLN A O 1
ATOM 2245 N N . ARG A 1 280 ? -58.544 -4.788 84.626 1.00 93.75 280 ARG A N 1
ATOM 2246 C CA . ARG A 1 280 ? -58.571 -4.997 86.084 1.00 93.75 280 ARG A CA 1
ATOM 2247 C C . ARG A 1 280 ? -58.690 -3.668 86.823 1.00 93.75 280 ARG A C 1
ATOM 2249 O O . ARG A 1 280 ? -59.554 -3.537 87.676 1.00 93.75 280 ARG A O 1
ATOM 2256 N N . ASP A 1 281 ? -57.858 -2.689 86.484 1.00 92.00 281 ASP A N 1
ATOM 2257 C CA . ASP A 1 281 ? -57.797 -1.406 87.189 1.00 92.00 281 ASP A CA 1
ATOM 2258 C C . ASP A 1 281 ? -59.078 -0.582 86.982 1.00 92.00 281 ASP A C 1
ATOM 2260 O O . ASP A 1 281 ? -59.543 0.080 87.908 1.00 92.00 281 ASP A O 1
ATOM 2264 N N . ALA A 1 282 ? -59.695 -0.665 85.798 1.00 91.62 282 ALA A N 1
ATOM 2265 C CA . ALA A 1 282 ? -61.005 -0.072 85.534 1.00 91.62 282 ALA A CA 1
ATOM 2266 C C . ALA A 1 282 ? -62.131 -0.763 86.328 1.00 91.62 282 ALA A C 1
ATOM 2268 O O . ALA A 1 282 ? -62.950 -0.080 86.936 1.00 91.62 282 ALA A O 1
ATOM 2269 N N . GLN A 1 283 ? -62.145 -2.100 86.377 1.00 91.25 283 GLN A N 1
ATOM 2270 C CA . GLN A 1 283 ? -63.110 -2.870 87.174 1.00 91.25 283 GLN A CA 1
ATOM 2271 C C . GLN A 1 283 ? -62.927 -2.637 88.682 1.00 91.25 283 GLN A C 1
ATOM 2273 O O . GLN A 1 283 ? -63.904 -2.495 89.409 1.00 91.25 283 GLN A O 1
ATOM 2278 N N . GLN A 1 284 ? -61.685 -2.530 89.158 1.00 92.50 284 GLN A N 1
ATOM 2279 C CA . GLN A 1 284 ? -61.372 -2.274 90.564 1.00 92.50 284 GLN A CA 1
ATOM 2280 C C . GLN A 1 284 ? -61.744 -0.845 90.989 1.00 92.50 284 GLN A C 1
ATOM 2282 O O . GLN A 1 284 ? -62.199 -0.658 92.115 1.00 92.50 284 GLN A O 1
ATOM 2287 N N . LYS A 1 285 ? -61.620 0.147 90.092 1.00 91.38 285 LYS A N 1
ATOM 2288 C CA . LYS A 1 285 ? -62.206 1.480 90.301 1.00 91.38 285 LYS A CA 1
ATOM 2289 C C . LYS A 1 285 ? -63.727 1.415 90.360 1.00 91.38 285 LYS A C 1
ATOM 2291 O O . LYS A 1 285 ? -64.285 1.804 91.372 1.00 91.38 285 LYS A O 1
ATOM 2296 N N . MET A 1 286 ? -64.372 0.822 89.354 1.00 90.81 286 MET A N 1
ATOM 2297 C CA . MET A 1 286 ? -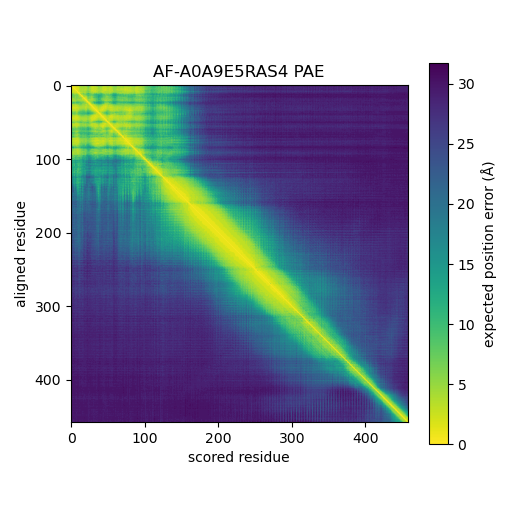65.833 0.688 89.304 1.00 90.81 286 MET A CA 1
ATOM 2298 C C . MET A 1 286 ? -66.407 -0.007 90.550 1.00 90.81 286 MET A C 1
ATOM 2300 O O . MET A 1 286 ? -67.454 0.397 91.044 1.00 90.81 286 MET A O 1
ATOM 2304 N N . LEU A 1 287 ? -65.708 -1.008 91.095 1.00 92.00 287 LEU A N 1
ATOM 2305 C CA . LEU A 1 287 ? -66.080 -1.683 92.339 1.00 92.00 287 LEU A CA 1
ATOM 2306 C C . LEU A 1 287 ? -65.937 -0.766 93.568 1.00 92.00 287 LEU A C 1
ATOM 2308 O O . LEU A 1 287 ? -66.795 -0.800 94.445 1.00 92.00 287 LEU A O 1
ATOM 2312 N N . LEU A 1 288 ? -64.900 0.074 93.632 1.00 90.88 288 LEU A N 1
ATOM 2313 C CA . LEU A 1 288 ? -64.705 1.054 94.710 1.00 90.88 288 LEU A CA 1
ATOM 2314 C C . LEU A 1 288 ? -65.706 2.223 94.617 1.00 90.88 288 LEU A C 1
ATOM 2316 O O . LEU A 1 288 ? -66.264 2.645 95.631 1.00 90.88 288 LEU A O 1
ATOM 2320 N N . ASP A 1 289 ? -66.003 2.692 93.405 1.00 90.19 289 ASP A N 1
ATOM 2321 C CA . ASP A 1 289 ? -67.050 3.681 93.124 1.00 90.19 289 ASP A CA 1
ATOM 2322 C C . ASP A 1 289 ? -68.435 3.125 93.531 1.00 90.19 289 ASP A C 1
ATOM 2324 O O . ASP A 1 289 ? -69.213 3.787 94.214 1.00 90.19 289 ASP A O 1
ATOM 2328 N N . GLN A 1 290 ? -68.719 1.852 93.224 1.00 89.00 290 GLN A N 1
ATOM 2329 C CA . GLN A 1 290 ? -69.925 1.159 93.696 1.00 89.00 290 GLN A CA 1
ATOM 2330 C C . GLN A 1 290 ? -69.949 0.954 95.217 1.00 89.00 290 GLN A C 1
ATOM 2332 O O . GLN A 1 290 ? -71.008 1.097 95.822 1.00 89.00 290 GLN A O 1
ATOM 2337 N N . GLN A 1 291 ? -68.820 0.644 95.861 1.00 89.81 291 GLN A N 1
ATOM 2338 C CA . GLN A 1 291 ? -68.745 0.522 97.323 1.00 89.81 291 GLN A CA 1
ATOM 2339 C C . GLN A 1 291 ? -68.978 1.863 98.028 1.00 89.81 291 GLN A C 1
ATOM 2341 O O . GLN A 1 291 ? -69.651 1.901 99.059 1.00 89.81 291 GLN A O 1
ATOM 2346 N N . THR A 1 292 ? -68.463 2.966 97.481 1.00 88.62 292 THR A N 1
ATOM 2347 C CA . THR A 1 292 ? -68.687 4.309 98.038 1.00 88.62 292 THR A CA 1
ATOM 2348 C C . THR A 1 292 ? -70.129 4.779 97.852 1.00 88.62 292 THR A C 1
ATOM 2350 O O . THR A 1 292 ? -70.721 5.251 98.823 1.00 88.62 292 THR A O 1
ATOM 2353 N N . GLU A 1 293 ? -70.749 4.555 96.689 1.00 88.12 293 GLU A N 1
ATOM 2354 C CA . GLU A 1 293 ? -72.188 4.804 96.505 1.00 88.12 293 GLU A CA 1
ATOM 2355 C C . GLU A 1 293 ? -73.062 3.887 97.376 1.00 88.12 293 GLU A C 1
ATOM 2357 O O . GLU A 1 293 ? -74.024 4.358 97.975 1.00 88.12 293 GLU A O 1
ATOM 2362 N N . LEU A 1 294 ? -72.718 2.605 97.544 1.00 89.62 294 LEU A N 1
ATOM 2363 C CA . LEU A 1 294 ? -73.449 1.698 98.439 1.00 89.62 294 LEU A CA 1
ATOM 2364 C C . LEU A 1 294 ? -73.334 2.144 99.905 1.00 89.62 294 LEU A C 1
ATOM 2366 O O . LEU A 1 294 ? -74.333 2.149 100.624 1.00 89.62 294 LEU A O 1
ATOM 2370 N N . THR A 1 295 ? -72.154 2.596 100.339 1.00 85.88 295 THR A N 1
ATOM 2371 C CA . THR A 1 295 ? -71.945 3.172 101.680 1.00 85.88 295 THR A CA 1
ATOM 2372 C C . THR A 1 295 ? -72.767 4.450 101.861 1.00 85.88 295 THR A C 1
ATOM 2374 O O . THR A 1 295 ? -73.489 4.584 102.847 1.00 85.88 295 THR A O 1
ATOM 2377 N N . ARG A 1 296 ? -72.737 5.361 100.879 1.00 89.06 296 ARG A N 1
ATOM 2378 C CA . ARG A 1 296 ? -73.547 6.588 100.853 1.00 89.06 296 ARG A CA 1
ATOM 2379 C C . ARG A 1 296 ? -75.044 6.277 100.935 1.00 89.06 296 ARG A C 1
ATOM 2381 O O . ARG A 1 296 ? -75.734 6.881 101.750 1.00 89.06 296 ARG A O 1
ATOM 2388 N N . LEU A 1 297 ? -75.543 5.336 100.133 1.00 84.88 297 LEU A N 1
ATOM 2389 C CA . LEU A 1 297 ? -76.946 4.910 100.140 1.00 84.88 297 LEU A CA 1
ATOM 2390 C C . LEU A 1 297 ? -77.337 4.230 101.458 1.00 84.88 297 LEU A C 1
ATOM 2392 O O . LEU A 1 297 ? -78.457 4.419 101.922 1.00 84.88 297 LEU A O 1
ATOM 2396 N N . THR A 1 298 ? -76.417 3.499 102.094 1.00 86.81 298 THR A N 1
ATOM 2397 C CA . THR A 1 298 ? -76.634 2.900 103.421 1.00 86.81 298 THR A CA 1
ATOM 2398 C C . THR A 1 298 ? -76.800 3.987 104.483 1.00 86.81 298 THR A C 1
ATOM 2400 O O . THR A 1 298 ? -77.812 3.993 105.175 1.00 86.81 298 THR A O 1
ATOM 2403 N N . VAL A 1 299 ? -75.898 4.974 104.532 1.00 86.00 299 VAL A N 1
ATOM 2404 C CA . VAL A 1 299 ? -76.014 6.132 105.442 1.00 86.00 299 VAL A CA 1
ATOM 2405 C C . VAL A 1 299 ? -77.270 6.962 105.141 1.00 86.00 299 VAL A C 1
ATOM 2407 O O . VAL A 1 299 ? -77.935 7.432 106.059 1.00 86.00 299 VAL A O 1
ATOM 2410 N N . GLN A 1 300 ? -77.658 7.117 103.870 1.00 83.44 300 GLN A N 1
ATOM 2411 C CA . GLN A 1 300 ? -78.919 7.777 103.508 1.00 83.44 300 GLN A CA 1
ATOM 2412 C C . GLN A 1 300 ? -80.149 6.980 103.978 1.00 83.44 300 GLN A C 1
ATOM 2414 O O . GLN A 1 300 ? -81.108 7.592 104.439 1.00 83.44 300 GLN A O 1
ATOM 2419 N N . LEU A 1 301 ? -80.120 5.645 103.932 1.00 85.38 301 LEU A N 1
ATOM 2420 C CA . LEU A 1 301 ? -81.179 4.783 104.475 1.00 85.38 301 LEU A CA 1
ATOM 2421 C C . LEU A 1 301 ? -81.221 4.779 106.009 1.00 85.38 301 LEU A C 1
ATOM 2423 O O . LEU A 1 301 ? -82.308 4.716 106.575 1.00 85.38 301 LEU A O 1
ATOM 2427 N N . GLU A 1 302 ? -80.077 4.860 106.688 1.00 82.62 302 GLU A N 1
ATOM 2428 C CA . GLU A 1 302 ? -80.013 5.003 108.148 1.00 82.62 302 GLU A CA 1
ATOM 2429 C C . GLU A 1 302 ? -80.559 6.365 108.591 1.00 82.62 302 GLU A C 1
ATOM 2431 O O . GLU A 1 302 ? -81.436 6.412 109.451 1.00 82.62 302 GLU A O 1
ATOM 2436 N N . ASN A 1 303 ? -80.159 7.454 107.926 1.00 82.81 303 ASN A N 1
ATOM 2437 C CA . ASN A 1 303 ? -80.711 8.791 108.163 1.00 82.81 303 ASN A CA 1
ATOM 2438 C C . ASN A 1 303 ? -82.224 8.856 107.888 1.00 82.81 303 ASN A C 1
ATOM 2440 O O . ASN A 1 303 ? -82.952 9.487 108.648 1.00 82.81 303 ASN A O 1
ATOM 2444 N N . LEU A 1 304 ? -82.716 8.200 106.826 1.00 79.00 304 LEU A N 1
ATOM 2445 C CA . LEU A 1 304 ? -84.152 8.135 106.527 1.00 79.00 304 LEU A CA 1
ATOM 2446 C C . LEU A 1 304 ? -84.923 7.347 107.590 1.00 79.00 304 LEU A C 1
ATOM 2448 O O . LEU A 1 304 ? -85.944 7.834 108.060 1.00 79.00 304 LEU A O 1
ATOM 2452 N N . LYS A 1 305 ? -84.416 6.186 108.026 1.00 82.44 305 LYS A N 1
ATOM 2453 C CA . LYS A 1 305 ? -85.010 5.421 109.136 1.00 82.44 305 LYS A CA 1
ATOM 2454 C C . LYS A 1 305 ? -85.007 6.200 110.445 1.00 82.44 305 LYS A C 1
ATOM 2456 O O . LYS A 1 305 ? -85.957 6.095 111.209 1.00 82.44 305 LYS A O 1
ATOM 2461 N N . GLN A 1 306 ? -83.951 6.965 110.720 1.00 80.06 306 GLN A N 1
ATOM 2462 C CA . GLN A 1 306 ? -83.893 7.790 111.921 1.00 80.06 306 GLN A CA 1
ATOM 2463 C C . GLN A 1 306 ? -84.904 8.944 111.845 1.00 80.06 306 GLN A C 1
ATOM 2465 O O . GLN A 1 306 ? -85.631 9.160 112.808 1.00 80.06 306 GLN A O 1
ATOM 2470 N N . ALA A 1 307 ? -85.034 9.608 110.692 1.00 75.19 307 ALA A N 1
ATOM 2471 C CA . ALA A 1 307 ? -86.057 10.631 110.465 1.00 75.19 307 ALA A CA 1
ATOM 2472 C C . ALA A 1 307 ? -87.494 10.067 110.521 1.00 75.19 307 ALA A C 1
ATOM 2474 O O . ALA A 1 307 ? -88.402 10.750 110.986 1.00 75.19 307 ALA A O 1
ATOM 2475 N N . GLU A 1 308 ? -87.706 8.821 110.089 1.00 77.69 308 GLU A N 1
ATOM 2476 C CA . GLU A 1 308 ? -88.975 8.089 110.215 1.00 77.69 308 GLU A CA 1
ATOM 2477 C C . GLU A 1 308 ? -89.306 7.812 111.697 1.00 77.69 308 GLU A C 1
ATOM 2479 O O . GLU A 1 308 ? -90.408 8.111 112.151 1.00 77.69 308 GLU A O 1
ATOM 2484 N N . LEU A 1 309 ? -88.316 7.380 112.490 1.00 78.19 309 LEU A N 1
ATOM 2485 C CA 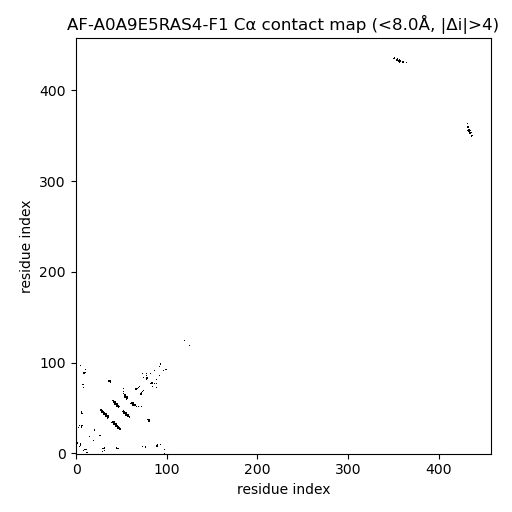. LEU A 1 309 ? -88.422 7.198 113.947 1.00 78.19 309 LEU A CA 1
ATOM 2486 C C . LEU A 1 309 ? -88.634 8.516 114.716 1.00 78.19 309 LEU A C 1
ATOM 2488 O O . LEU A 1 309 ? -89.346 8.543 115.721 1.00 78.19 309 LEU A O 1
ATOM 2492 N N . GLU A 1 310 ? -88.015 9.609 114.267 1.00 76.81 310 GLU A N 1
ATOM 2493 C CA . GLU A 1 310 ? -88.219 10.958 114.807 1.00 76.81 310 GLU A CA 1
ATOM 2494 C C . GLU A 1 310 ? -89.624 11.483 114.454 1.00 76.81 310 GLU A C 1
ATOM 2496 O O . GLU A 1 310 ? -90.287 12.076 115.306 1.00 76.81 310 GLU A O 1
ATOM 2501 N N . ALA A 1 311 ? -90.134 11.195 113.251 1.00 72.94 311 ALA A N 1
ATOM 2502 C CA . ALA A 1 311 ? -91.503 11.520 112.854 1.00 72.94 311 ALA A CA 1
ATOM 2503 C C . ALA A 1 311 ? -92.551 10.739 113.671 1.00 72.94 311 ALA A C 1
ATOM 2505 O O . ALA A 1 311 ? -93.494 11.350 114.176 1.00 72.94 311 ALA A O 1
ATOM 2506 N N . GLU A 1 312 ? -92.366 9.430 113.886 1.00 75.56 312 GLU A N 1
ATOM 2507 C CA . GLU A 1 312 ? -93.241 8.631 114.763 1.00 75.56 312 GLU A CA 1
ATOM 2508 C C . GLU A 1 312 ? -93.264 9.160 116.209 1.00 75.56 312 GLU A C 1
ATOM 2510 O O . GLU A 1 312 ? -94.320 9.179 116.843 1.00 75.56 312 GLU A O 1
ATOM 2515 N N . GLN A 1 313 ? -92.130 9.648 116.727 1.00 76.06 313 GLN A N 1
ATOM 2516 C CA . GLN A 1 313 ? -92.046 10.265 118.060 1.00 76.06 313 GLN A CA 1
ATOM 2517 C C . GLN A 1 313 ? -92.692 11.659 118.130 1.00 76.06 313 GLN A C 1
ATOM 2519 O O . GLN A 1 313 ? -93.224 12.035 119.177 1.00 76.06 313 GLN A O 1
ATOM 2524 N N . LEU A 1 314 ? -92.686 12.422 117.034 1.00 71.62 314 LEU A N 1
ATOM 2525 C CA . LEU A 1 314 ? -93.338 13.734 116.945 1.00 71.62 314 LEU A CA 1
ATOM 2526 C C . LEU A 1 314 ? -94.856 13.635 116.725 1.00 71.62 314 LEU A C 1
ATOM 2528 O O . LEU A 1 314 ? -95.590 14.508 117.189 1.00 71.62 314 LEU A O 1
ATOM 2532 N N . GLN A 1 315 ? -95.344 12.564 116.093 1.00 72.38 315 GLN A N 1
ATOM 2533 C CA . GLN A 1 315 ? -96.768 12.307 115.839 1.00 72.38 315 GLN A CA 1
ATOM 2534 C C . GLN A 1 315 ? -97.676 12.507 117.086 1.00 72.38 315 GLN A C 1
ATOM 2536 O O . GLN A 1 315 ? -98.638 13.276 116.990 1.00 72.38 315 GLN A O 1
ATOM 2541 N N . PRO A 1 316 ? -97.403 11.914 118.274 1.00 75.56 316 PRO A N 1
ATOM 2542 C CA . PRO A 1 316 ? -98.211 12.154 119.476 1.00 75.56 316 PRO A CA 1
ATOM 2543 C C . PRO A 1 316 ? -98.022 13.555 120.078 1.00 75.56 316 PRO A C 1
ATOM 2545 O O . PRO A 1 316 ? -98.945 14.072 120.705 1.00 75.56 316 PRO A O 1
ATOM 2548 N N . LEU A 1 317 ? -96.858 14.188 119.893 1.00 73.81 317 LEU A N 1
ATOM 2549 C CA . LEU A 1 317 ? -96.580 15.533 120.413 1.00 73.81 317 LEU A CA 1
ATOM 2550 C C . LEU A 1 317 ? -97.352 16.610 119.638 1.00 73.81 317 LEU A C 1
ATOM 2552 O O . LEU A 1 317 ? -97.874 17.541 120.247 1.00 73.81 317 LEU A O 1
ATOM 2556 N N . ILE A 1 318 ? -97.510 16.443 118.320 1.00 71.69 318 ILE A N 1
ATOM 2557 C CA . ILE A 1 318 ? -98.369 17.300 117.487 1.00 71.69 318 ILE A CA 1
ATOM 2558 C C . ILE A 1 318 ? -99.835 17.185 117.932 1.00 71.69 318 ILE A C 1
ATOM 2560 O O . ILE A 1 318 ? -100.528 18.197 118.036 1.00 71.69 318 ILE A O 1
ATOM 2564 N N . GLN A 1 319 ? -100.302 15.976 118.263 1.00 72.75 319 GLN A N 1
ATOM 2565 C CA . GLN A 1 319 ? -101.661 15.778 118.774 1.00 72.75 319 GLN A CA 1
ATOM 2566 C C . GLN A 1 319 ? -101.862 16.464 120.138 1.00 72.75 319 GLN A C 1
ATOM 2568 O O . GLN A 1 319 ? -102.845 17.177 120.329 1.00 72.75 319 GLN A O 1
ATOM 2573 N N . GLN A 1 320 ? -100.892 16.336 121.053 1.00 71.62 320 GLN A N 1
ATOM 2574 C CA . GLN A 1 320 ? -100.913 17.034 122.345 1.00 71.62 320 GLN A CA 1
ATOM 2575 C C . GLN A 1 320 ? -100.865 18.563 122.195 1.00 71.62 320 GLN A C 1
ATOM 2577 O O . GLN A 1 320 ? -101.539 19.263 122.949 1.00 71.62 320 GLN A O 1
ATOM 2582 N N . GLN A 1 321 ? -100.121 19.096 121.218 1.00 72.25 321 GLN A N 1
ATOM 2583 C CA . GLN A 1 321 ? -100.132 20.529 120.912 1.00 72.25 321 GLN A CA 1
ATOM 2584 C C . GLN A 1 321 ? -101.534 20.993 120.486 1.00 72.25 321 GLN A C 1
ATOM 2586 O O . GLN A 1 321 ? -102.034 21.978 121.027 1.00 72.25 321 GLN A O 1
ATOM 2591 N N . GLN A 1 322 ? -102.190 20.273 119.570 1.00 73.50 322 GLN A N 1
ATOM 2592 C CA . GLN A 1 322 ? -103.535 20.625 119.097 1.00 73.50 322 GLN A CA 1
ATOM 2593 C C . GLN A 1 322 ? -104.576 20.598 120.226 1.00 73.50 322 GLN A C 1
ATOM 2595 O O . GLN A 1 322 ? -105.394 21.516 120.325 1.00 73.50 322 GLN A O 1
ATOM 2600 N N . ASP A 1 323 ? -104.521 19.599 121.110 1.00 75.62 323 ASP A N 1
ATOM 2601 C CA . ASP A 1 323 ? -105.413 19.513 122.272 1.00 75.62 323 ASP A CA 1
ATOM 2602 C C . ASP A 1 323 ? -105.180 20.678 123.256 1.00 75.62 323 ASP A C 1
ATOM 2604 O O . ASP A 1 323 ? -106.137 21.247 123.789 1.00 75.62 323 ASP A O 1
ATOM 2608 N N . LEU A 1 324 ? -103.922 21.078 123.477 1.00 75.25 324 LEU A N 1
ATOM 2609 C CA . LEU A 1 324 ? -103.565 22.204 124.349 1.00 75.25 324 LEU A CA 1
ATOM 2610 C C . LEU A 1 324 ? -103.946 23.568 123.747 1.00 75.25 324 LEU A C 1
ATOM 2612 O O . LEU A 1 324 ? -104.393 24.450 124.482 1.00 75.25 324 LEU A O 1
ATOM 2616 N N . GLU A 1 325 ? -103.832 23.753 122.431 1.00 76.31 325 GLU A N 1
ATOM 2617 C CA . GLU A 1 325 ? -104.269 24.976 121.738 1.00 76.31 325 GLU A CA 1
ATOM 2618 C C . GLU A 1 325 ? -105.804 25.124 121.746 1.00 76.31 325 GLU A C 1
ATOM 2620 O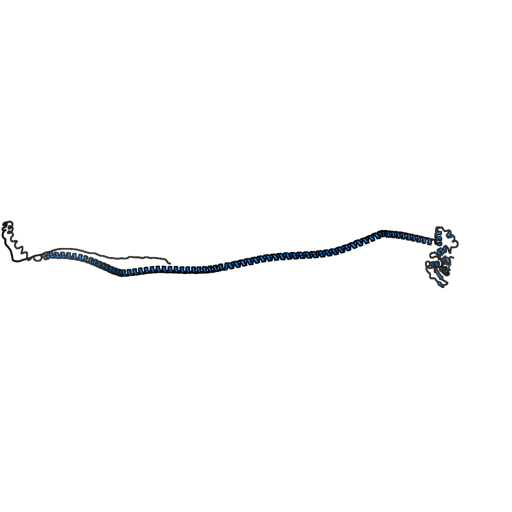 O . GLU A 1 325 ? -106.325 26.224 121.970 1.00 76.31 325 GLU A O 1
ATOM 2625 N N . GLN A 1 326 ? -106.548 24.018 121.612 1.00 74.94 326 GLN A N 1
ATOM 2626 C CA . GLN A 1 326 ? -108.006 24.006 121.798 1.00 74.94 326 GLN A CA 1
ATOM 2627 C C . GLN A 1 326 ? -108.405 24.323 123.250 1.00 74.94 326 GLN A C 1
ATOM 2629 O O . GLN A 1 326 ? -109.306 25.128 123.488 1.00 74.94 326 GLN A O 1
ATOM 2634 N N . GLN A 1 327 ? -107.702 23.764 124.241 1.00 73.56 327 GLN A N 1
ATOM 2635 C CA . GLN A 1 327 ? -107.933 24.093 125.654 1.00 73.56 327 GLN A CA 1
ATOM 2636 C C . GLN A 1 327 ? -107.607 25.561 125.969 1.00 73.56 327 GLN A C 1
ATOM 2638 O O . GLN A 1 327 ? -108.355 26.215 126.702 1.00 73.56 327 GLN A O 1
ATOM 2643 N N . GLN A 1 328 ? -106.528 26.110 125.401 1.00 76.56 328 GLN A N 1
ATOM 2644 C CA . GLN A 1 328 ? -106.147 27.511 125.586 1.00 76.56 328 GLN A CA 1
ATOM 2645 C C . GLN A 1 328 ? -107.201 28.461 125.001 1.00 76.56 328 GLN A C 1
ATOM 2647 O O . GLN A 1 328 ? -107.638 29.386 125.689 1.00 76.56 328 GLN A O 1
ATOM 2652 N N . THR A 1 329 ? -107.641 28.227 123.762 1.00 74.50 329 THR A N 1
ATOM 2653 C CA . THR A 1 329 ? -108.652 29.067 123.097 1.00 74.50 329 THR A CA 1
ATOM 2654 C C . THR A 1 329 ? -109.998 29.023 123.823 1.00 74.50 329 THR A C 1
ATOM 2656 O O . THR A 1 329 ? -110.522 30.082 124.174 1.00 74.50 329 THR A O 1
ATOM 2659 N N . ALA A 1 330 ? -110.496 27.834 124.183 1.00 76.00 330 ALA A N 1
ATOM 2660 C CA . ALA A 1 330 ? -111.716 27.689 124.983 1.00 76.00 330 ALA A CA 1
ATOM 2661 C C . ALA A 1 330 ? -111.620 28.394 126.353 1.00 76.00 330 ALA A C 1
ATOM 2663 O O . ALA A 1 330 ? -112.570 29.042 126.798 1.00 76.00 330 ALA A O 1
ATOM 2664 N N . THR A 1 331 ? -110.455 28.333 127.012 1.00 73.81 331 THR A N 1
ATOM 2665 C CA . THR A 1 331 ? -110.223 29.023 128.293 1.00 73.81 331 THR A CA 1
ATOM 2666 C C . THR A 1 331 ? -110.260 30.547 128.134 1.00 73.81 331 THR A C 1
ATOM 2668 O O . THR A 1 331 ? -110.826 31.235 128.984 1.00 73.81 331 THR A O 1
ATOM 2671 N N . ILE A 1 332 ? -109.703 31.090 127.045 1.00 76.81 332 ILE A N 1
ATOM 2672 C CA . ILE A 1 332 ? -109.717 32.533 126.753 1.00 76.81 332 ILE A CA 1
ATOM 2673 C C . ILE A 1 332 ? -111.151 33.038 126.527 1.00 76.81 332 ILE A C 1
ATOM 2675 O O . ILE A 1 332 ? -111.512 34.090 127.064 1.00 76.81 332 ILE A O 1
ATOM 2679 N N . GLU A 1 333 ? -111.985 32.296 125.793 1.00 76.25 333 GLU A N 1
ATOM 2680 C CA . GLU A 1 333 ? -113.395 32.660 125.584 1.00 76.25 333 GLU A CA 1
ATOM 2681 C C . GLU A 1 333 ? -114.192 32.656 126.896 1.00 76.25 333 GLU A C 1
ATOM 2683 O O . GLU A 1 333 ? -114.903 33.623 127.195 1.00 76.25 333 GLU A O 1
ATOM 2688 N N . LEU A 1 334 ? -114.014 31.626 127.732 1.00 74.75 334 LEU A N 1
ATOM 2689 C CA . LEU A 1 334 ? -114.655 31.533 129.049 1.00 74.75 334 LEU A CA 1
ATOM 2690 C C . LEU A 1 334 ? -114.282 32.723 129.953 1.00 74.75 334 LEU A C 1
ATOM 2692 O O . LEU A 1 334 ? -115.125 33.280 130.661 1.00 74.75 334 LEU A O 1
ATOM 2696 N N . LEU A 1 335 ? -113.019 33.155 129.897 1.00 76.88 335 LEU A N 1
ATOM 2697 C CA . LEU A 1 335 ? -112.501 34.277 130.679 1.00 76.88 335 LEU A CA 1
ATOM 2698 C C . LEU A 1 335 ? -113.113 35.617 130.218 1.00 76.88 335 LEU A C 1
ATOM 2700 O O . LEU A 1 335 ? -113.456 36.452 131.057 1.00 76.88 335 LEU A O 1
ATOM 2704 N N . GLN A 1 336 ? -113.354 35.808 128.914 1.00 71.19 336 GLN A N 1
ATOM 2705 C CA . GLN A 1 336 ? -114.077 36.986 128.405 1.00 71.19 336 GLN A CA 1
ATOM 2706 C C . GLN A 1 336 ? -115.559 37.003 128.833 1.00 71.19 336 GLN A C 1
ATOM 2708 O O . GLN A 1 336 ? -116.083 38.059 129.208 1.00 71.19 336 GLN A O 1
ATOM 2713 N N . GLN A 1 337 ? -116.233 35.847 128.856 1.00 74.06 337 GLN A N 1
ATOM 2714 C CA . GLN A 1 337 ? -117.616 35.737 129.353 1.00 74.06 337 GLN A CA 1
ATOM 2715 C C . GLN A 1 337 ? -117.719 36.035 130.863 1.00 74.06 337 GLN A C 1
ATOM 2717 O O . GLN A 1 337 ? -118.651 36.707 131.315 1.00 74.06 337 GLN A O 1
ATOM 2722 N N . LEU A 1 338 ? -116.727 35.618 131.656 1.00 72.88 338 LEU A N 1
ATOM 2723 C CA . LEU A 1 338 ? -116.642 35.948 133.085 1.00 72.88 338 LEU A CA 1
ATOM 2724 C C . LEU A 1 338 ? -116.336 37.436 133.341 1.00 72.88 338 LEU A C 1
ATOM 2726 O O . LEU A 1 338 ? -116.832 38.014 134.309 1.00 72.88 338 LEU A O 1
ATOM 2730 N N . GLN A 1 339 ? -115.561 38.095 132.473 1.00 74.25 339 GLN A N 1
ATOM 2731 C CA . GLN A 1 339 ? -115.281 39.531 132.602 1.00 74.25 339 GLN A CA 1
ATOM 2732 C C . GLN A 1 339 ? -116.491 40.416 132.265 1.00 74.25 339 GLN A C 1
ATOM 2734 O O . GLN A 1 339 ? -116.724 41.410 132.956 1.00 74.25 339 GLN A O 1
ATOM 2739 N N . THR A 1 340 ? -117.280 40.058 131.248 1.00 71.19 340 THR A N 1
ATOM 2740 C CA . THR A 1 340 ? -118.501 40.801 130.876 1.00 71.19 340 THR A CA 1
ATOM 2741 C C . THR A 1 340 ? -119.584 40.675 131.949 1.00 71.19 340 THR A C 1
ATOM 2743 O O . THR A 1 340 ? -120.007 41.688 132.513 1.00 71.19 340 THR A O 1
ATOM 2746 N N . SER A 1 341 ? -119.941 39.449 132.338 1.00 69.00 341 SER A N 1
ATOM 2747 C CA . SER A 1 341 ? -120.895 39.187 133.429 1.00 69.00 341 SER A CA 1
ATOM 2748 C C . SER A 1 341 ? -120.445 39.781 134.776 1.00 69.00 341 SER A C 1
ATOM 2750 O O . SER A 1 341 ? -121.253 40.353 135.513 1.00 69.00 341 SER A O 1
ATOM 2752 N N . GLY A 1 342 ? -119.142 39.760 135.079 1.00 73.31 342 GLY A N 1
ATOM 2753 C CA . GLY A 1 342 ? -118.570 40.418 136.259 1.00 73.31 342 GLY A CA 1
ATOM 2754 C C . GLY A 1 342 ? -118.695 41.951 136.257 1.00 73.31 342 GLY A C 1
ATOM 2755 O O . GLY A 1 342 ? -118.779 42.566 137.327 1.00 73.31 342 GLY A O 1
ATOM 2756 N N . ALA A 1 343 ? -118.740 42.591 135.084 1.00 67.81 343 ALA A N 1
ATOM 2757 C CA . ALA A 1 343 ? -118.986 44.028 134.958 1.00 67.81 343 ALA A CA 1
ATOM 2758 C C . ALA A 1 343 ? -120.474 44.373 135.156 1.00 67.81 343 ALA A C 1
ATOM 2760 O O . ALA A 1 343 ? -120.799 45.331 135.866 1.00 67.81 343 ALA A O 1
ATOM 2761 N N . GLU A 1 344 ? -121.378 43.563 134.603 1.00 70.19 344 GLU A N 1
ATOM 2762 C CA . GLU A 1 344 ? -122.829 43.704 134.783 1.00 70.19 344 GLU A CA 1
ATOM 2763 C C . GLU A 1 344 ? -123.240 43.498 136.248 1.00 70.19 344 GLU A C 1
ATOM 2765 O O . GLU A 1 344 ? -123.943 44.337 136.820 1.00 70.19 344 GLU A O 1
ATOM 2770 N N . ALA A 1 345 ? -122.708 42.461 136.904 1.00 70.44 345 ALA A N 1
ATOM 2771 C CA . ALA A 1 345 ? -122.938 42.186 138.321 1.00 70.44 345 ALA A CA 1
ATOM 2772 C C . ALA A 1 345 ? -122.503 43.353 139.227 1.00 70.44 345 ALA A C 1
ATOM 2774 O O . ALA A 1 345 ? -123.222 43.722 140.160 1.00 70.44 345 ALA A O 1
ATOM 2775 N N . LYS A 1 346 ? -121.361 43.997 138.937 1.00 73.19 346 LYS A N 1
ATOM 2776 C CA . LYS A 1 346 ? -120.915 45.202 139.663 1.00 73.19 346 LYS A CA 1
ATOM 2777 C C . LYS A 1 346 ? -121.877 46.378 139.472 1.00 73.19 346 LYS A C 1
ATOM 2779 O O . LYS A 1 346 ? -122.153 47.091 140.437 1.00 73.19 346 LYS A O 1
ATOM 2784 N N . ASN A 1 347 ? -122.418 46.564 138.269 1.00 68.25 347 ASN A N 1
ATOM 2785 C CA . ASN A 1 347 ? -123.364 47.641 137.968 1.00 68.25 347 ASN A CA 1
ATOM 2786 C C . ASN A 1 347 ? -124.713 47.417 138.687 1.00 68.25 347 ASN A C 1
ATOM 2788 O O . ASN A 1 347 ? -125.218 48.320 139.355 1.00 68.25 347 ASN A O 1
ATOM 2792 N N . LEU A 1 348 ? -125.236 46.186 138.667 1.00 70.12 348 LEU A N 1
ATOM 2793 C CA . LEU A 1 348 ? -126.430 45.783 139.424 1.00 70.12 348 LEU A CA 1
ATOM 2794 C C . LEU A 1 348 ? -126.234 45.913 140.943 1.00 70.12 348 LEU A C 1
ATOM 2796 O O . LEU A 1 348 ? -127.090 46.470 141.627 1.00 70.12 348 LEU A O 1
ATOM 2800 N N . THR A 1 349 ? -125.080 45.502 141.479 1.00 72.12 349 THR A N 1
ATOM 2801 C CA . THR A 1 349 ? -124.740 45.660 142.909 1.00 72.12 349 THR A CA 1
ATOM 2802 C C . THR A 1 349 ? -124.677 47.136 143.315 1.00 72.12 349 THR A C 1
ATOM 2804 O O . THR A 1 349 ? -125.141 47.524 144.391 1.00 72.12 349 THR A O 1
ATOM 2807 N N . GLN A 1 350 ? -124.180 48.003 142.429 1.00 68.31 350 GLN A N 1
ATOM 2808 C CA . GLN A 1 350 ? -124.211 49.449 142.631 1.00 68.31 350 GLN A CA 1
ATOM 2809 C C . GLN A 1 350 ? -125.616 50.056 142.539 1.00 68.31 350 GLN A C 1
ATOM 2811 O O . GLN A 1 350 ? -125.786 51.176 143.006 1.00 68.31 350 GLN A O 1
ATOM 2816 N N . GLN A 1 351 ? -126.611 49.385 141.958 1.00 65.56 351 GLN A N 1
ATOM 2817 C CA . GLN A 1 351 ? -128.015 49.814 142.021 1.00 65.56 351 GLN A CA 1
ATOM 2818 C C . GLN A 1 351 ? -128.685 49.274 143.292 1.00 65.56 351 GLN A C 1
ATOM 2820 O O . GLN A 1 351 ? -129.311 50.040 144.027 1.00 65.56 351 GLN A O 1
ATOM 2825 N N . LEU A 1 352 ? -128.458 47.995 143.616 1.00 70.12 352 LEU A N 1
ATOM 2826 C CA . LEU A 1 352 ? -128.946 47.343 144.833 1.00 70.12 352 LEU A CA 1
ATOM 2827 C C . LEU A 1 352 ? -128.518 48.078 146.101 1.00 70.12 352 LEU A C 1
ATOM 2829 O O . LEU A 1 352 ? -129.382 48.423 146.894 1.00 70.12 352 LEU A O 1
ATOM 2833 N N . THR A 1 353 ? -127.238 48.418 146.260 1.00 72.56 353 THR A N 1
ATOM 2834 C CA . THR A 1 353 ? -126.745 49.168 147.436 1.00 72.56 353 THR A CA 1
ATOM 2835 C C . THR A 1 353 ? -127.441 50.518 147.632 1.00 72.56 353 THR A C 1
ATOM 2837 O O . THR A 1 353 ? -127.608 50.978 148.757 1.00 72.56 353 THR A O 1
ATOM 2840 N N . LYS A 1 354 ? -127.922 51.150 146.558 1.00 64.25 354 LYS A N 1
ATOM 2841 C CA . LYS A 1 354 ? -128.598 52.459 146.596 1.00 64.25 354 LYS A CA 1
ATOM 2842 C C . LYS A 1 354 ? -130.091 52.330 146.879 1.00 64.25 354 LYS A C 1
ATOM 2844 O O . LYS A 1 354 ? -130.687 53.237 147.458 1.00 64.25 354 LYS A O 1
ATOM 2849 N N . ILE A 1 355 ? -130.680 51.192 146.520 1.00 67.81 355 ILE A N 1
ATOM 2850 C CA . ILE A 1 355 ? -132.029 50.798 146.929 1.00 67.81 355 ILE A CA 1
ATOM 2851 C C . ILE A 1 355 ? -132.004 50.342 148.393 1.00 67.81 355 ILE A C 1
ATOM 2853 O O . ILE A 1 355 ? -132.768 50.871 149.190 1.00 67.81 355 ILE A O 1
ATOM 2857 N N . GLN A 1 356 ? -131.069 49.471 148.782 1.00 67.62 356 GLN A N 1
ATOM 2858 C CA . GLN A 1 356 ? -130.843 49.019 150.159 1.00 67.62 356 GLN A CA 1
ATOM 2859 C C . GLN A 1 356 ? -130.598 50.189 151.103 1.00 67.62 356 GLN A C 1
ATOM 2861 O O . GLN A 1 356 ? -131.270 50.289 152.114 1.00 67.62 356 GLN A O 1
ATOM 2866 N N . ALA A 1 357 ? -129.742 51.143 150.755 1.00 67.00 357 ALA A N 1
ATOM 2867 C CA . ALA A 1 357 ? -129.486 52.284 151.622 1.00 67.00 357 ALA A CA 1
ATOM 2868 C C . ALA A 1 357 ? -130.639 53.318 151.676 1.00 67.00 357 ALA A C 1
ATOM 2870 O O . ALA A 1 357 ? -130.695 54.133 152.602 1.00 67.00 357 ALA A O 1
ATOM 2871 N N . ASN A 1 358 ? -131.588 53.283 150.727 1.00 60.62 358 ASN A N 1
ATOM 2872 C CA . ASN A 1 358 ? -132.887 53.959 150.865 1.00 60.62 358 ASN A CA 1
ATOM 2873 C C . ASN A 1 358 ? -133.901 53.112 151.660 1.00 60.62 358 ASN A C 1
ATOM 2875 O O . ASN A 1 358 ? -134.716 53.679 152.384 1.00 60.62 358 ASN A O 1
ATOM 2879 N N . LEU A 1 359 ? -133.824 51.781 151.587 1.00 63.12 359 LEU A N 1
ATOM 2880 C CA . LEU A 1 359 ? -134.608 50.869 152.417 1.00 63.12 359 LEU A CA 1
ATOM 2881 C C . LEU A 1 359 ? -134.167 50.934 153.875 1.00 63.12 359 LEU A C 1
ATOM 2883 O O . LEU A 1 359 ? -135.003 51.222 154.698 1.00 63.12 359 LEU A O 1
ATOM 2887 N N . GLU A 1 360 ? -132.891 50.800 154.230 1.00 66.38 360 GLU A N 1
ATOM 2888 C CA . GLU A 1 360 ? -132.399 50.988 155.604 1.00 66.38 360 GLU A CA 1
ATOM 2889 C C . GLU A 1 360 ? -132.749 52.366 156.155 1.00 66.38 360 GLU A C 1
ATOM 2891 O O . GLU A 1 360 ? -133.130 52.504 157.314 1.00 66.38 360 GLU A O 1
ATOM 2896 N N . ARG A 1 361 ? -132.674 53.400 155.311 1.00 66.62 361 ARG A N 1
ATOM 2897 C CA . ARG A 1 361 ? -133.171 54.735 155.637 1.00 66.62 361 ARG A CA 1
ATOM 2898 C C . ARG A 1 361 ? -134.640 54.693 156.082 1.00 66.62 361 ARG A C 1
ATOM 2900 O O . ARG A 1 361 ? -134.924 55.264 157.128 1.00 66.62 361 ARG A O 1
ATOM 2907 N N . LEU A 1 362 ? -135.508 53.996 155.345 1.00 57.31 362 LEU A N 1
ATOM 2908 C CA . LEU A 1 362 ? -136.938 53.834 155.636 1.00 57.31 362 LEU A CA 1
ATOM 2909 C C . LEU A 1 362 ? -137.216 52.842 156.779 1.00 57.31 362 LEU A C 1
ATOM 2911 O O . LEU A 1 362 ? -137.916 53.188 157.716 1.00 57.31 362 LEU A O 1
ATOM 2915 N N . THR A 1 363 ? -136.630 51.646 156.772 1.00 62.62 363 THR A N 1
ATOM 2916 C CA . THR A 1 363 ? -136.694 50.627 157.832 1.00 62.62 363 THR A CA 1
ATOM 2917 C C . THR A 1 363 ? -136.258 51.191 159.173 1.00 62.62 363 THR A C 1
ATOM 2919 O O . THR A 1 363 ? -136.815 50.831 160.200 1.00 62.62 363 THR A O 1
ATOM 2922 N N . GLN A 1 364 ? -135.290 52.104 159.195 1.00 64.75 364 GLN A N 1
ATOM 2923 C CA . GLN A 1 364 ? -134.839 52.716 160.437 1.00 64.75 364 GLN A CA 1
ATOM 2924 C C . GLN A 1 364 ? -135.638 53.976 160.795 1.00 64.75 364 GLN A C 1
ATOM 2926 O O . GLN A 1 364 ? -135.748 54.269 161.977 1.00 64.75 364 GLN A O 1
ATOM 2931 N N . GLU A 1 365 ? -136.283 54.649 159.831 1.00 55.19 365 GLU A N 1
ATOM 2932 C CA . GLU A 1 365 ? -137.442 55.523 160.104 1.00 55.19 365 GLU A CA 1
ATOM 2933 C C . GLU A 1 365 ? -138.617 54.715 160.720 1.00 55.19 365 GLU A C 1
ATOM 2935 O O . GLU A 1 365 ? -139.295 55.207 161.614 1.00 55.19 365 GLU A O 1
ATOM 2940 N N . ILE A 1 366 ? -138.814 53.453 160.320 1.00 59.81 366 ILE A N 1
ATOM 2941 C CA . ILE A 1 366 ? -139.838 52.541 160.861 1.00 59.81 366 ILE A CA 1
ATOM 2942 C C . ILE A 1 366 ? -139.447 52.020 162.255 1.00 59.81 366 ILE A C 1
ATOM 2944 O O . ILE A 1 366 ? -140.287 52.017 163.147 1.00 59.81 366 ILE A O 1
ATOM 2948 N N . VAL A 1 367 ? -138.184 51.656 162.511 1.00 60.34 367 VAL A N 1
ATOM 2949 C CA . VAL A 1 367 ? -137.692 51.298 163.865 1.00 60.34 367 VAL A CA 1
ATOM 2950 C C . VAL A 1 367 ? -137.753 52.496 164.820 1.00 60.34 367 VAL A C 1
ATOM 2952 O O . VAL A 1 367 ? -138.026 52.319 166.008 1.00 60.34 367 VAL A O 1
ATOM 2955 N N . GLN A 1 368 ? -137.579 53.715 164.299 1.00 55.09 368 GLN A N 1
ATOM 2956 C CA . GLN A 1 368 ? -137.767 54.977 165.022 1.00 55.09 368 GLN A CA 1
ATOM 2957 C C . GLN A 1 368 ? -139.238 55.224 165.433 1.00 55.09 368 GLN A C 1
ATOM 2959 O O . GLN A 1 368 ? -139.494 56.137 166.213 1.00 55.09 368 GLN A O 1
ATOM 2964 N N . ILE A 1 369 ? -140.182 54.389 164.972 1.00 55.22 369 ILE A N 1
ATOM 2965 C CA . ILE A 1 369 ? -141.612 54.406 165.325 1.00 55.22 369 ILE A CA 1
ATOM 2966 C C . ILE A 1 369 ? -142.000 53.118 166.081 1.00 55.22 369 ILE A C 1
ATOM 2968 O O . ILE A 1 369 ? -142.404 53.178 167.241 1.00 55.22 369 ILE A O 1
ATOM 2972 N N . GLN A 1 370 ? -141.769 51.937 165.496 1.00 53.22 370 GLN A N 1
ATOM 2973 C CA . GLN A 1 370 ? -142.216 50.628 166.004 1.00 53.22 370 GLN A CA 1
ATOM 2974 C C . GLN A 1 370 ? -141.711 50.248 167.406 1.00 53.22 370 GLN A C 1
ATOM 2976 O O . GLN A 1 370 ? -142.298 49.366 168.032 1.00 53.22 370 GLN A O 1
ATOM 2981 N N . ARG A 1 371 ? -140.640 50.873 167.921 1.00 55.09 371 ARG A N 1
ATOM 2982 C CA . ARG A 1 371 ? -140.162 50.643 169.301 1.00 55.09 371 ARG A CA 1
ATOM 2983 C C . ARG A 1 371 ? -140.536 51.745 170.301 1.00 55.09 371 ARG A C 1
ATOM 2985 O O . ARG A 1 371 ? -140.238 51.591 171.481 1.00 55.09 371 ARG A O 1
ATOM 2992 N N . LEU A 1 372 ? -141.212 52.805 169.851 1.00 52.88 372 LEU A N 1
ATOM 2993 C CA . LEU A 1 372 ? -141.878 53.809 170.696 1.00 52.88 372 LEU A CA 1
ATOM 2994 C C . LEU A 1 372 ? -143.394 53.570 170.815 1.00 52.88 372 LEU A C 1
ATOM 2996 O O . LEU A 1 372 ? -144.028 54.117 171.708 1.00 52.88 372 LEU A O 1
ATOM 3000 N N . GLU A 1 373 ? -143.973 52.766 169.925 1.00 40.69 373 GLU A N 1
ATOM 3001 C CA . GLU A 1 373 ? -145.421 52.611 169.756 1.00 40.69 373 GLU A CA 1
ATOM 3002 C C . GLU A 1 373 ? -146.118 51.544 170.638 1.00 40.69 373 GLU A C 1
ATOM 3004 O O . GLU A 1 373 ? -147.259 51.782 171.053 1.00 40.69 373 GLU A O 1
ATOM 3009 N N . PRO A 1 374 ? -145.507 50.396 171.014 1.00 47.22 374 PRO A N 1
ATOM 3010 C CA . PRO A 1 374 ? -146.135 49.483 171.959 1.00 47.22 374 PRO A CA 1
ATOM 3011 C C . PRO A 1 374 ? -146.063 50.036 173.387 1.00 47.22 374 PRO A C 1
ATOM 3013 O O . PRO A 1 374 ? -145.100 49.816 174.113 1.00 47.22 374 PRO A O 1
ATOM 3016 N N . GLY A 1 375 ? -147.152 50.676 173.807 1.00 53.22 375 GLY A N 1
ATOM 3017 C CA . GLY A 1 375 ? -147.634 50.644 175.187 1.00 53.22 375 GLY A CA 1
ATOM 3018 C C . GLY A 1 375 ? -146.627 51.093 176.261 1.00 53.22 375 GLY A C 1
ATOM 3019 O O . GLY A 1 375 ? -146.046 50.268 176.955 1.00 53.22 375 GLY A O 1
ATOM 3020 N N . ILE A 1 376 ? -146.556 52.374 176.637 1.00 52.28 376 ILE A N 1
ATOM 3021 C CA . ILE A 1 376 ? -147.694 53.319 176.699 1.00 52.28 376 ILE A CA 1
ATOM 3022 C C . ILE A 1 376 ? -148.933 52.647 177.357 1.00 52.28 376 ILE A C 1
ATOM 3024 O O . ILE A 1 376 ? -150.079 52.952 177.044 1.00 52.28 376 ILE A O 1
ATOM 3028 N N . ARG A 1 377 ? -148.703 51.627 178.205 1.00 44.16 377 ARG A N 1
ATOM 3029 C CA . ARG A 1 377 ? -149.749 50.818 178.860 1.00 44.16 377 ARG A CA 1
ATOM 3030 C C . ARG A 1 377 ? -149.407 50.313 180.270 1.00 44.16 377 ARG A C 1
ATOM 3032 O O . ARG A 1 377 ? -150.355 50.121 181.018 1.00 44.16 377 ARG A O 1
ATOM 3039 N N . GLN A 1 378 ? -148.140 50.027 180.630 1.00 44.88 378 GLN A N 1
ATOM 3040 C CA . GLN A 1 378 ? -147.859 49.224 181.852 1.00 44.88 378 GLN A CA 1
ATOM 3041 C C . GLN A 1 378 ? -146.646 49.597 182.745 1.00 44.88 378 GLN A C 1
ATOM 3043 O O . GLN A 1 378 ? -146.490 48.982 183.794 1.00 44.88 378 GLN A O 1
ATOM 3048 N N . ILE A 1 379 ? -145.815 50.596 182.411 1.00 48.12 379 ILE A N 1
ATOM 3049 C CA . ILE A 1 379 ? -144.788 51.149 183.337 1.00 48.12 379 ILE A CA 1
ATOM 3050 C C . ILE A 1 379 ? -145.048 52.587 183.862 1.00 48.12 379 ILE A C 1
ATOM 3052 O O . ILE A 1 379 ? -144.440 52.925 184.879 1.00 48.12 379 ILE A O 1
ATOM 3056 N N . PRO A 1 380 ? -146.005 53.401 183.345 1.00 52.03 380 PRO A N 1
ATOM 3057 C CA . PRO A 1 380 ? -146.441 54.618 184.048 1.00 52.03 380 PRO A CA 1
ATOM 3058 C C . PRO A 1 380 ? -146.760 54.409 185.543 1.00 52.03 380 PRO A C 1
ATOM 3060 O O . PRO A 1 380 ? -146.471 55.286 186.347 1.00 52.03 380 PRO A O 1
ATOM 3063 N N . ASP A 1 381 ? -147.241 53.223 185.933 1.00 42.88 381 ASP A N 1
ATOM 3064 C CA . ASP A 1 381 ? -147.597 52.878 187.316 1.00 42.88 381 ASP A CA 1
ATOM 3065 C C . ASP A 1 381 ? -146.481 52.226 188.166 1.00 42.88 381 ASP A C 1
ATOM 3067 O O . ASP A 1 381 ? -146.739 51.896 189.325 1.00 42.88 381 ASP A O 1
ATOM 3071 N N . LEU A 1 382 ? -145.257 52.002 187.652 1.00 42.06 382 LEU A N 1
ATOM 3072 C CA . LEU A 1 382 ? -144.219 51.232 188.381 1.00 42.06 382 LEU A CA 1
ATOM 3073 C C . LEU A 1 382 ? -143.035 52.025 188.961 1.00 42.06 382 LEU A C 1
ATOM 3075 O O . LEU A 1 382 ? -142.516 51.583 189.980 1.00 42.06 382 LEU A O 1
ATOM 3079 N N . GLU A 1 383 ? -142.674 53.194 188.420 1.00 43.16 383 GLU A N 1
ATOM 3080 C CA . GLU A 1 383 ? -141.735 54.140 189.080 1.00 43.16 383 GLU A CA 1
ATOM 3081 C C . GLU A 1 383 ? -142.366 55.510 189.395 1.00 43.16 383 GLU A C 1
ATOM 3083 O O . GLU A 1 383 ? -141.827 56.301 190.170 1.00 43.16 383 GLU A O 1
ATOM 3088 N N . GLN A 1 384 ? -143.575 55.786 188.884 1.00 43.72 384 GLN A N 1
ATOM 3089 C CA . GLN A 1 384 ? -144.441 56.795 189.506 1.00 43.72 384 GLN A CA 1
ATOM 3090 C C . GLN A 1 384 ? -145.045 56.258 190.817 1.00 43.72 384 GLN A C 1
ATOM 3092 O O . GLN A 1 384 ? -145.279 57.022 191.760 1.00 43.72 384 GLN A O 1
ATOM 3097 N N . ARG A 1 385 ? -145.135 54.925 190.944 1.00 32.03 385 ARG A N 1
ATOM 3098 C CA . ARG A 1 385 ? -144.914 54.265 192.230 1.00 32.03 385 ARG A CA 1
ATOM 3099 C C . ARG A 1 385 ? -143.538 54.678 192.766 1.00 32.03 385 ARG A C 1
ATOM 3101 O O . ARG A 1 385 ? -142.513 54.282 192.234 1.00 32.03 385 ARG A O 1
ATOM 3108 N N . ARG A 1 386 ? -143.547 55.369 193.911 1.00 31.95 386 ARG A N 1
ATOM 3109 C CA . ARG A 1 386 ? -143.299 54.638 195.168 1.00 31.95 386 ARG A CA 1
ATOM 3110 C C . ARG A 1 386 ? -142.206 53.566 194.954 1.00 31.95 386 ARG A C 1
ATOM 3112 O O . ARG A 1 386 ? -142.532 52.413 194.707 1.00 31.95 386 ARG A O 1
ATOM 3119 N N . ASP A 1 387 ? -140.934 53.943 194.861 1.00 45.03 387 ASP A N 1
ATOM 3120 C CA . ASP A 1 387 ? -140.215 54.607 195.955 1.00 45.03 387 ASP A CA 1
ATOM 3121 C C . ASP A 1 387 ? -139.601 55.979 195.585 1.00 45.03 387 ASP A C 1
ATOM 3123 O O . ASP A 1 387 ? -138.557 56.420 196.057 1.00 45.03 387 ASP A O 1
ATOM 3127 N N . ARG A 1 388 ? -140.415 56.750 194.847 1.00 36.44 388 ARG A N 1
ATOM 3128 C CA . ARG A 1 388 ? -140.635 58.186 195.133 1.00 36.44 388 ARG A CA 1
ATOM 3129 C C . ARG A 1 388 ? -141.135 58.408 196.571 1.00 36.44 388 ARG A C 1
ATOM 3131 O O . ARG A 1 388 ? -140.945 59.478 197.134 1.00 36.44 388 ARG A O 1
ATOM 3138 N N . LEU A 1 389 ? -141.758 57.382 197.165 1.00 35.03 389 LEU A N 1
ATOM 3139 C CA . LEU A 1 389 ? -141.728 57.216 198.611 1.00 35.03 389 LEU A CA 1
ATOM 3140 C C . LEU A 1 389 ? -140.284 57.011 199.050 1.00 35.03 389 LEU A C 1
ATOM 3142 O O . LEU A 1 389 ? -139.685 55.978 198.786 1.00 35.03 389 LEU A O 1
ATOM 3146 N N . GLN A 1 390 ? -139.828 57.952 199.855 1.00 31.56 390 GLN A N 1
ATOM 3147 C CA . GLN A 1 390 ? -138.811 57.713 200.861 1.00 31.56 390 GLN A CA 1
ATOM 3148 C C . GLN A 1 390 ? -137.403 57.428 200.280 1.00 31.56 390 GLN A C 1
ATOM 3150 O O . GLN A 1 390 ? -136.861 56.333 200.374 1.00 31.56 390 GLN A O 1
ATOM 3155 N N . GLU A 1 391 ? -136.717 58.421 199.696 1.00 51.69 391 GLU A N 1
ATOM 3156 C CA . GLU A 1 391 ? -136.689 59.838 200.124 1.00 51.69 391 GLU A CA 1
ATOM 3157 C C . GLU A 1 391 ? -136.412 59.950 201.645 1.00 51.69 391 GLU A C 1
ATOM 3159 O O . GLU A 1 391 ? -136.888 59.140 202.424 1.00 51.69 391 GLU A O 1
ATOM 3164 N N . GLN A 1 392 ? -135.657 60.940 202.128 1.00 35.06 392 GLN A N 1
ATOM 3165 C CA . GLN A 1 392 ? -135.430 61.172 203.577 1.00 35.06 392 GLN A CA 1
ATOM 3166 C C . GLN A 1 392 ? -134.649 60.062 204.354 1.00 35.06 392 GLN A C 1
ATOM 3168 O O . GLN A 1 392 ? -133.696 60.392 205.054 1.00 35.06 392 GLN A O 1
ATOM 3173 N N . LEU A 1 393 ? -134.989 58.769 204.235 1.00 32.62 393 LEU A N 1
ATOM 3174 C CA . LEU A 1 393 ? -134.832 57.757 205.292 1.00 32.62 393 LEU A CA 1
ATOM 3175 C C . LEU A 1 393 ? -133.571 56.872 205.248 1.00 32.62 393 LEU A C 1
ATOM 3177 O O . LEU A 1 393 ? -133.244 56.273 206.266 1.00 32.62 393 LEU A O 1
ATOM 3181 N N . SER A 1 394 ? -132.817 56.816 204.144 1.00 48.59 394 SER A N 1
ATOM 3182 C CA . SER A 1 394 ? -131.485 56.166 204.116 1.00 48.59 394 SER A CA 1
ATOM 3183 C C . SER A 1 394 ? -130.324 57.118 203.803 1.00 48.59 394 SER A C 1
ATOM 3185 O O . SER A 1 394 ? -129.165 56.723 203.905 1.00 48.59 394 SER A O 1
ATOM 3187 N N . ARG A 1 395 ? -130.599 58.412 203.555 1.00 49.81 395 ARG A N 1
ATOM 3188 C CA . ARG A 1 395 ? -129.592 59.479 203.325 1.00 49.81 395 ARG A CA 1
ATOM 3189 C C . ARG A 1 395 ? -128.618 59.723 204.494 1.00 49.81 395 ARG A C 1
ATOM 3191 O O . ARG A 1 395 ? -127.729 60.559 204.374 1.00 49.81 395 ARG A O 1
ATOM 3198 N N . ILE A 1 396 ? -128.801 59.030 205.617 1.00 41.22 396 ILE A N 1
ATOM 3199 C CA . ILE A 1 396 ? -128.013 59.153 206.853 1.00 41.22 396 ILE A CA 1
ATOM 3200 C C . ILE A 1 396 ? -127.404 57.790 207.269 1.00 41.22 396 ILE A C 1
ATOM 3202 O O . ILE A 1 396 ? -126.408 57.751 207.988 1.00 41.22 396 ILE A O 1
ATOM 3206 N N . ALA A 1 397 ? -127.935 56.670 206.764 1.00 35.72 397 ALA A N 1
ATOM 3207 C CA . ALA A 1 397 ? -127.765 55.319 207.316 1.00 35.72 397 ALA A CA 1
ATOM 3208 C C . ALA A 1 397 ? -126.510 54.551 206.831 1.00 35.72 397 ALA A C 1
ATOM 3210 O O . ALA A 1 397 ? -126.548 53.332 206.692 1.00 35.72 397 ALA A O 1
ATOM 3211 N N . ALA A 1 398 ? -125.418 55.266 206.539 1.00 48.31 398 ALA A N 1
ATOM 3212 C CA . ALA A 1 398 ? -124.088 54.685 206.285 1.00 48.31 398 ALA A CA 1
ATOM 3213 C C . ALA A 1 398 ? -122.915 55.676 206.483 1.00 48.31 398 ALA A C 1
ATOM 3215 O O . ALA A 1 398 ? -121.765 55.335 206.222 1.00 48.31 398 ALA A O 1
ATOM 3216 N N . ALA A 1 399 ? -123.167 56.910 206.946 1.00 46.44 399 ALA A N 1
ATOM 3217 C CA . ALA A 1 399 ? -122.096 57.850 207.321 1.00 46.44 399 ALA A CA 1
ATOM 3218 C C . ALA A 1 399 ? -121.513 57.559 208.725 1.00 46.44 399 ALA A C 1
ATOM 3220 O O . ALA A 1 399 ? -120.542 58.184 209.150 1.00 46.44 399 ALA A O 1
ATOM 3221 N N . LYS A 1 400 ? -122.180 56.659 209.455 1.00 43.62 400 LYS A N 1
ATOM 3222 C CA . LYS A 1 400 ? -121.965 56.153 210.819 1.00 43.62 400 LYS A CA 1
ATOM 3223 C C . LYS A 1 400 ? -122.696 54.796 210.898 1.00 43.62 400 LYS A C 1
ATOM 3225 O O . LYS A 1 400 ? -123.486 54.522 209.998 1.00 43.62 400 LYS A O 1
ATOM 3230 N N . GLN A 1 401 ? -122.536 54.046 211.994 1.00 37.34 401 GLN A N 1
ATOM 3231 C CA . GLN A 1 401 ? -123.529 53.065 212.484 1.00 37.34 401 GLN A CA 1
ATOM 3232 C C . GLN A 1 401 ? -124.001 52.018 211.434 1.00 37.34 401 GLN A C 1
ATOM 3234 O O . GLN A 1 401 ? -125.029 52.204 210.792 1.00 37.34 401 GLN A O 1
ATOM 3239 N N . PHE A 1 402 ? -123.340 50.874 211.239 1.00 39.78 402 PHE A N 1
ATOM 3240 C CA . PHE A 1 402 ? -122.239 50.311 212.025 1.00 39.78 402 PHE A CA 1
ATOM 3241 C C . PHE A 1 402 ? -120.966 50.183 211.160 1.00 39.78 402 PHE A C 1
ATOM 3243 O O . PHE A 1 402 ? -121.019 49.556 210.108 1.00 39.78 402 PHE A O 1
ATOM 3250 N N . GLU A 1 403 ? -119.872 50.919 211.421 1.00 38.88 403 GLU A N 1
ATOM 3251 C CA . GLU A 1 403 ? -118.976 50.818 212.607 1.00 38.88 403 GLU A CA 1
ATOM 3252 C C . GLU A 1 403 ? -117.959 49.668 212.328 1.00 38.88 403 GLU A C 1
ATOM 3254 O O . GLU A 1 403 ? -118.106 48.913 211.372 1.00 38.88 403 GLU A O 1
ATOM 3259 N N . ALA A 1 404 ? -116.752 49.613 212.889 1.00 37.09 404 ALA A N 1
ATOM 3260 C CA . ALA A 1 404 ? -116.484 49.239 214.272 1.00 37.09 404 ALA A CA 1
ATOM 3261 C C . ALA A 1 404 ? -117.476 48.203 214.844 1.00 37.09 404 ALA A C 1
ATOM 3263 O O . ALA A 1 404 ? -118.652 48.143 214.504 1.00 37.09 404 ALA A O 1
ATOM 3264 N N . ASP A 1 405 ? -116.939 47.310 215.665 1.00 35.31 405 ASP A N 1
ATOM 3265 C CA . ASP A 1 405 ? -117.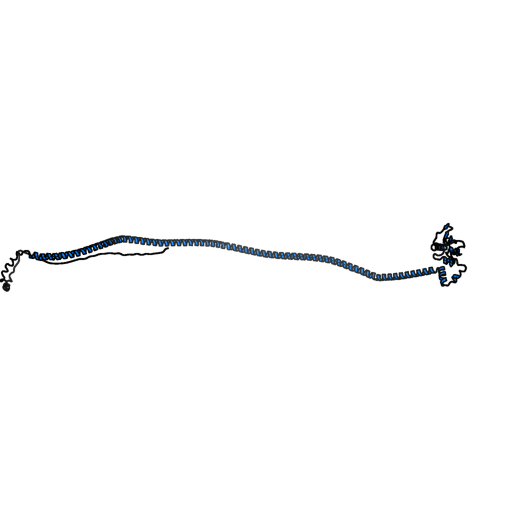594 46.065 216.048 1.00 35.31 405 ASP A CA 1
ATOM 3266 C C . ASP A 1 405 ? -118.083 45.274 214.823 1.00 35.31 405 ASP A C 1
ATOM 3268 O O . ASP A 1 405 ? -119.252 44.941 214.692 1.00 35.31 405 ASP A O 1
ATOM 3272 N N . LEU A 1 406 ? -117.175 44.984 213.872 1.00 51.34 406 LEU A N 1
ATOM 3273 C CA . LEU A 1 406 ? -115.949 44.137 214.002 1.00 51.34 406 LEU A CA 1
ATOM 3274 C C . LEU A 1 406 ? -116.318 42.713 214.432 1.00 51.34 406 LEU A C 1
ATOM 3276 O O . LEU A 1 406 ? -116.041 41.736 213.743 1.00 51.34 406 LEU A O 1
ATOM 3280 N N . ARG A 1 407 ? -116.929 42.653 215.616 1.00 37.19 407 ARG A N 1
ATOM 3281 C CA . ARG A 1 407 ? -117.639 41.543 216.236 1.00 37.19 407 ARG A CA 1
ATOM 3282 C C . ARG A 1 407 ? -118.468 40.771 215.196 1.00 37.19 407 ARG A C 1
ATOM 3284 O O . ARG A 1 407 ? -119.431 41.300 214.663 1.00 37.19 407 ARG A O 1
ATOM 3291 N N . GLN A 1 408 ? -118.140 39.525 214.877 1.00 39.62 408 GLN A N 1
ATOM 3292 C CA . GLN A 1 408 ? -117.045 38.695 215.388 1.00 39.62 408 GLN A CA 1
ATOM 3293 C C . GLN A 1 408 ? -116.555 37.804 214.219 1.00 39.62 408 GLN A C 1
ATOM 3295 O O . GLN A 1 408 ? -117.370 37.338 213.431 1.00 39.62 408 GLN A O 1
ATOM 3300 N N . LEU A 1 409 ? -115.254 37.655 213.920 1.00 47.53 409 LEU A N 1
ATOM 3301 C CA . LEU A 1 409 ? -114.129 37.206 214.767 1.00 47.53 409 LEU A CA 1
ATOM 3302 C C . LEU A 1 409 ? -114.418 35.860 215.435 1.00 47.53 409 LEU A C 1
ATOM 3304 O O . LEU A 1 409 ? -115.441 35.729 216.085 1.00 47.53 409 LEU A O 1
ATOM 3308 N N . VAL A 1 410 ? -113.446 34.940 215.446 1.00 45.50 410 VAL A N 1
ATOM 3309 C CA . VAL A 1 410 ? -113.290 33.901 216.499 1.00 45.50 410 VAL A CA 1
ATOM 3310 C C . VAL A 1 410 ? -114.405 32.831 216.605 1.00 45.50 410 VAL A C 1
ATOM 3312 O O . VAL A 1 410 ? -114.169 31.766 217.169 1.00 45.50 410 VAL A O 1
ATOM 3315 N N . THR A 1 411 ? -115.569 33.038 215.995 1.00 32.88 411 THR A N 1
ATOM 3316 C CA . THR A 1 411 ? -116.719 32.129 215.950 1.00 32.88 411 THR A CA 1
ATOM 3317 C C . THR A 1 411 ? -117.265 32.081 214.518 1.00 32.88 411 THR A C 1
ATOM 3319 O O . THR A 1 411 ? -117.718 33.100 214.011 1.00 32.88 411 THR A O 1
ATOM 3322 N N . ALA A 1 412 ? -117.254 30.956 213.812 1.00 36.03 412 ALA A N 1
ATOM 3323 C CA . ALA A 1 412 ? -116.702 29.651 214.169 1.00 36.03 412 ALA A CA 1
ATOM 3324 C C . ALA A 1 412 ? -116.158 28.977 212.880 1.00 36.03 412 ALA A C 1
ATOM 3326 O O . ALA A 1 412 ? -116.453 29.429 211.778 1.00 36.03 412 ALA A O 1
ATOM 3327 N N . GLY A 1 413 ? -115.286 27.969 212.915 1.00 36.47 413 GLY A N 1
ATOM 3328 C CA . GLY A 1 413 ? -115.077 27.008 213.996 1.00 36.47 413 GLY A CA 1
ATOM 3329 C C . GLY A 1 413 ? -116.108 25.890 213.846 1.00 36.47 413 GLY A C 1
ATOM 3330 O O . GLY A 1 413 ? -117.293 26.138 214.013 1.00 36.47 413 GLY A O 1
ATOM 3331 N N . ALA A 1 414 ? -115.656 24.677 213.523 1.00 30.97 414 ALA A N 1
ATOM 3332 C CA . ALA A 1 414 ? -116.497 23.622 212.945 1.00 30.97 414 ALA A CA 1
ATOM 3333 C C . ALA A 1 414 ? -116.965 23.981 211.501 1.00 30.97 414 ALA A C 1
ATOM 3335 O O . ALA A 1 414 ? -117.226 25.133 211.183 1.00 30.97 414 ALA A O 1
ATOM 3336 N N . GLU A 1 415 ? -116.758 23.132 210.490 1.00 32.66 415 GLU A N 1
ATOM 3337 C CA . GLU A 1 415 ? -117.470 21.890 210.118 1.00 32.66 415 GLU A CA 1
ATOM 3338 C C . GLU A 1 415 ? -118.420 22.146 208.925 1.00 32.66 415 GLU A C 1
ATOM 3340 O O . GLU A 1 415 ? -119.168 23.110 208.899 1.00 32.66 415 GLU A O 1
ATOM 3345 N N . LYS A 1 416 ? -118.174 21.479 207.789 1.00 37.81 416 LYS A N 1
ATOM 3346 C CA . LYS A 1 416 ? -118.882 20.281 207.277 1.00 37.81 416 LYS A CA 1
ATOM 3347 C C . LYS A 1 416 ? -120.298 20.543 206.716 1.00 37.81 416 LYS A C 1
ATOM 3349 O O . LYS A 1 416 ? -121.179 21.004 207.417 1.00 37.81 416 LYS A O 1
ATOM 3354 N N . ALA A 1 417 ? -120.512 19.992 205.515 1.00 31.84 417 ALA A N 1
ATOM 3355 C CA . ALA A 1 417 ? -121.703 19.225 205.110 1.00 31.84 417 ALA A CA 1
ATOM 3356 C C . ALA A 1 417 ? -123.080 19.906 204.822 1.00 31.84 417 ALA A C 1
ATOM 3358 O O . ALA A 1 417 ? -123.780 20.335 205.726 1.00 31.84 417 ALA A O 1
ATOM 3359 N N . ILE A 1 418 ? -123.542 19.696 203.566 1.00 44.78 418 ILE A N 1
ATOM 3360 C CA . ILE A 1 418 ? -124.913 19.264 203.144 1.00 44.78 418 ILE A CA 1
ATOM 3361 C C . ILE A 1 418 ? -126.026 20.332 202.812 1.00 44.78 418 ILE A C 1
ATOM 3363 O O . ILE A 1 418 ? -126.265 21.252 203.578 1.00 44.78 418 ILE A O 1
ATOM 3367 N N . ALA A 1 419 ? -126.752 20.105 201.678 1.00 46.16 419 ALA A N 1
ATOM 3368 C CA . ALA A 1 419 ? -128.135 20.538 201.253 1.00 46.16 419 ALA A CA 1
ATOM 3369 C C . ALA A 1 419 ? -128.513 21.847 200.413 1.00 46.16 419 ALA A C 1
ATOM 3371 O O . ALA A 1 419 ? -128.974 22.831 200.976 1.00 46.16 419 ALA A O 1
ATOM 3372 N N . THR A 1 420 ? -128.558 21.756 199.045 1.00 49.41 420 THR A N 1
ATOM 3373 C CA . THR A 1 420 ? -129.655 22.115 198.019 1.00 49.41 420 THR A CA 1
ATOM 3374 C C . THR A 1 420 ? -130.194 23.558 197.509 1.00 49.41 420 THR A C 1
ATOM 3376 O O . THR A 1 420 ? -131.037 24.117 198.201 1.00 49.41 420 THR A O 1
ATOM 3379 N N . SER A 1 421 ? -129.951 24.012 196.200 1.00 50.72 421 SER A N 1
ATOM 3380 C CA . SER A 1 421 ? -130.833 24.637 195.039 1.00 50.72 421 SER A CA 1
ATOM 3381 C C . SER A 1 421 ? -130.972 26.177 194.390 1.00 50.72 421 SER A C 1
ATOM 3383 O O . SER A 1 421 ? -131.566 26.983 195.094 1.00 50.72 421 SER A O 1
ATOM 3385 N N . PHE A 1 422 ? -130.647 26.547 193.033 1.00 48.28 422 PHE A N 1
ATOM 3386 C CA . PHE A 1 422 ? -131.122 27.647 191.926 1.00 48.28 422 PHE A CA 1
ATOM 3387 C C . PHE A 1 422 ? -130.300 28.980 191.313 1.00 48.28 422 PHE A C 1
ATOM 3389 O O . PHE A 1 422 ? -129.347 29.282 192.013 1.00 48.28 422 PHE A O 1
ATOM 3396 N N . ARG A 1 423 ? -130.431 29.900 190.196 1.00 49.62 423 ARG A N 1
ATOM 3397 C CA . ARG A 1 423 ? -130.989 30.243 188.714 1.00 49.62 423 ARG A CA 1
ATOM 3398 C C . ARG A 1 423 ? -130.697 31.698 187.881 1.00 49.62 423 ARG A C 1
ATOM 3400 O O . ARG A 1 423 ? -130.600 32.681 188.597 1.00 49.62 423 ARG A O 1
ATOM 3407 N N . GLN A 1 424 ? -130.742 31.903 186.461 1.00 44.50 424 GLN A N 1
ATOM 3408 C CA . GLN A 1 424 ? -131.189 33.072 185.414 1.00 44.50 424 GLN A CA 1
ATOM 3409 C C . GLN A 1 424 ? -130.386 34.253 184.487 1.00 44.50 424 GLN A C 1
ATOM 3411 O O . GLN A 1 424 ? -129.376 34.723 184.997 1.00 44.50 424 GLN A O 1
ATOM 3416 N N . PRO A 1 425 ? -130.781 34.788 183.194 1.00 56.97 425 PRO A N 1
ATOM 3417 C CA . PRO A 1 425 ? -130.119 35.836 182.159 1.00 56.97 425 PRO A CA 1
ATOM 3418 C C . PRO A 1 425 ? -130.889 36.852 181.037 1.00 56.97 425 PRO A C 1
ATOM 3420 O O . PRO A 1 425 ? -132.104 36.703 180.979 1.00 56.97 425 PRO A O 1
ATOM 3423 N N . GLN A 1 426 ? -130.307 37.807 180.120 1.00 49.06 426 GLN A N 1
ATOM 3424 C CA . GLN A 1 426 ? -130.945 38.840 179.038 1.00 49.06 426 GLN A CA 1
ATOM 3425 C C . GLN A 1 426 ? -130.320 39.418 177.542 1.00 49.06 426 GLN A C 1
ATOM 3427 O O . GLN A 1 426 ? -129.935 38.498 176.826 1.00 49.06 426 GLN A O 1
ATOM 3432 N N . PRO A 1 427 ? -130.248 40.731 176.911 1.00 45.06 427 PRO A N 1
ATOM 3433 C CA . PRO A 1 427 ? -130.559 41.249 175.419 1.00 45.06 427 PRO A CA 1
ATOM 3434 C C . PRO A 1 427 ? -129.733 42.388 174.473 1.00 45.06 427 PRO A C 1
ATOM 3436 O O . PRO A 1 427 ? -128.660 42.776 174.919 1.00 45.06 427 PRO A O 1
ATOM 3439 N N . CYS A 1 428 ? -130.139 42.966 173.217 1.00 37.53 428 CYS A N 1
ATOM 3440 C CA . CYS A 1 428 ? -129.394 43.944 172.164 1.00 37.53 428 CYS A CA 1
ATOM 3441 C C . CYS A 1 428 ? -130.066 44.905 170.938 1.00 37.53 428 CYS A C 1
ATOM 3443 O O . CYS A 1 428 ? -131.299 44.893 170.853 1.00 37.53 428 CYS A O 1
ATOM 3445 N N . LEU A 1 429 ? -129.352 45.743 170.009 1.00 37.06 429 LEU A N 1
ATOM 3446 C CA . LEU A 1 429 ? -129.731 46.660 168.725 1.00 37.06 429 LEU A CA 1
ATOM 3447 C C . LEU A 1 429 ? -128.533 47.351 167.787 1.00 37.06 429 LEU A C 1
ATOM 3449 O O . LEU A 1 429 ? -127.454 46.903 168.175 1.00 37.06 429 LEU A O 1
ATOM 3453 N N . PRO A 1 430 ? -128.434 48.383 166.759 1.00 43.09 430 PRO A N 1
ATOM 3454 C CA . PRO A 1 430 ? -129.061 49.181 165.515 1.00 43.09 430 PRO A CA 1
ATOM 3455 C C . PRO A 1 430 ? -128.150 49.431 164.125 1.00 43.09 430 PRO A C 1
ATOM 3457 O O . PRO A 1 430 ? -127.290 48.570 164.019 1.00 43.09 430 PRO A O 1
ATOM 3460 N N . TRP A 1 431 ? -128.035 50.332 163.006 1.00 37.41 431 TRP A N 1
ATOM 3461 C CA . TRP A 1 431 ? -128.458 51.579 162.081 1.00 37.41 431 TRP A CA 1
ATOM 3462 C C . TRP A 1 431 ? -127.695 51.629 160.586 1.00 37.41 431 TRP A C 1
ATOM 3464 O O . TRP A 1 431 ? -126.902 50.702 160.506 1.00 37.41 431 TRP A O 1
ATOM 3474 N N . ARG A 1 432 ? -127.588 52.441 159.398 1.00 41.78 432 ARG A N 1
ATOM 3475 C CA . ARG A 1 432 ? -128.117 53.486 158.286 1.00 41.78 432 ARG A CA 1
ATOM 3476 C C . ARG A 1 432 ? -127.091 53.593 156.970 1.00 41.78 432 ARG A C 1
ATOM 3478 O O . ARG A 1 432 ? -126.008 53.100 157.245 1.00 41.78 432 ARG A O 1
ATOM 3485 N N . LYS A 1 433 ? -127.030 54.186 155.665 1.00 40.62 433 LYS A N 1
ATOM 3486 C CA . LYS A 1 433 ? -127.686 54.960 154.428 1.00 40.62 433 LYS A CA 1
ATOM 3487 C C . LYS A 1 433 ? -126.609 55.445 153.232 1.00 40.62 433 LYS A C 1
ATOM 3489 O O . LYS A 1 433 ? -125.496 55.569 153.717 1.00 40.62 433 LYS A O 1
ATOM 3494 N N . CYS A 1 434 ? -126.551 55.840 151.849 1.00 43.78 434 CYS A N 1
ATOM 3495 C CA . CYS A 1 434 ? -127.164 56.027 150.381 1.00 43.78 434 CYS A CA 1
ATOM 3496 C C . CYS A 1 434 ? -126.070 56.374 149.159 1.00 43.78 434 CYS A C 1
ATOM 3498 O O . CYS A 1 434 ? -124.945 56.474 149.626 1.00 43.78 434 CYS A O 1
ATOM 3500 N N . ASN A 1 435 ? -126.005 56.632 147.747 1.00 44.84 435 ASN A N 1
ATOM 3501 C CA . ASN A 1 435 ? -126.645 56.765 146.292 1.00 44.84 435 ASN A CA 1
ATOM 3502 C C . ASN A 1 435 ? -125.562 56.904 145.016 1.00 44.84 435 ASN A C 1
ATOM 3504 O O . ASN A 1 435 ? -124.409 56.862 145.419 1.00 44.84 435 ASN A O 1
ATOM 3508 N N . ARG A 1 436 ? -125.534 57.074 143.586 1.00 47.84 436 ARG A N 1
ATOM 3509 C CA . ARG A 1 436 ? -126.300 57.059 142.188 1.00 47.84 436 ARG A CA 1
ATOM 3510 C C . ARG A 1 436 ? -125.727 56.365 140.753 1.00 47.84 436 ARG A C 1
ATOM 3512 O O . ARG A 1 436 ? -125.812 55.146 140.792 1.00 47.84 436 ARG A O 1
ATOM 3519 N N . PRO A 1 437 ? -125.291 56.872 139.490 1.00 62.69 437 PRO A N 1
ATOM 3520 C CA . PRO A 1 437 ? -125.228 56.173 138.059 1.00 62.69 437 PRO A CA 1
ATOM 3521 C C . PRO A 1 437 ? -123.938 56.324 137.033 1.00 62.69 437 PRO A C 1
ATOM 3523 O O . PRO A 1 437 ? -122.998 56.903 137.560 1.00 62.69 437 PRO A O 1
ATOM 3526 N N . CYS A 1 438 ? -123.664 56.034 135.665 1.00 48.66 438 CYS A N 1
ATOM 3527 C CA . CYS A 1 438 ? -123.986 55.185 134.374 1.00 48.66 438 CYS A CA 1
ATOM 3528 C C . CYS A 1 438 ? -122.975 55.339 133.054 1.00 48.66 438 CYS A C 1
ATOM 3530 O O . CYS A 1 438 ? -122.099 56.190 133.183 1.00 48.66 438 CYS A O 1
ATOM 3532 N N . ARG A 1 439 ? -122.997 54.625 131.823 1.00 53.97 439 ARG A N 1
ATOM 3533 C CA . ARG A 1 439 ? -122.059 54.745 130.541 1.00 53.97 439 ARG A CA 1
ATOM 3534 C C . ARG A 1 439 ? -122.404 54.144 129.041 1.00 53.97 439 ARG A C 1
ATOM 3536 O O . ARG A 1 439 ? -123.540 53.727 128.874 1.00 53.97 439 ARG A O 1
ATOM 3543 N N . CYS A 1 440 ? -121.494 54.114 127.961 1.00 50.84 440 CYS A N 1
ATOM 3544 C CA . CYS A 1 440 ? -121.583 53.682 126.441 1.00 50.84 440 CYS A CA 1
ATOM 3545 C C . CYS A 1 440 ? -120.189 53.257 125.673 1.00 50.84 440 CYS A C 1
ATOM 3547 O O . CYS A 1 440 ? -119.251 53.209 126.472 1.00 50.84 440 CYS A O 1
ATOM 3549 N N . SER A 1 441 ? -119.773 52.941 124.351 1.00 49.59 441 SER A N 1
ATOM 3550 C CA . SER A 1 441 ? -120.117 53.020 122.818 1.00 49.59 441 SER A CA 1
ATOM 3551 C C . SER A 1 441 ? -119.405 52.036 121.685 1.00 49.59 441 SER A C 1
ATOM 3553 O O . SER A 1 441 ? -119.393 50.845 121.970 1.00 49.59 441 SER A O 1
ATOM 3555 N N . GLN A 1 442 ? -118.915 52.394 120.406 1.00 41.81 442 GLN A N 1
ATOM 3556 C CA . GLN A 1 442 ? -118.784 51.542 119.076 1.00 41.81 442 GLN A CA 1
ATOM 3557 C C . GLN A 1 442 ? -117.471 51.447 118.066 1.00 41.81 442 GLN A C 1
ATOM 3559 O O . GLN A 1 442 ? -116.377 51.508 118.618 1.00 41.81 442 GLN A O 1
ATOM 3564 N N . ARG A 1 443 ? -117.470 51.160 116.672 1.00 46.53 443 ARG A N 1
ATOM 3565 C CA . ARG A 1 443 ? -116.387 50.326 115.881 1.00 46.53 443 ARG A CA 1
ATOM 3566 C C . ARG A 1 443 ? -116.009 50.319 114.281 1.00 46.53 443 ARG A C 1
ATOM 3568 O O . ARG A 1 443 ? -116.925 50.454 113.478 1.00 46.53 443 ARG A O 1
ATOM 3575 N N . MET A 1 444 ? -114.740 49.925 113.837 1.00 45.59 444 MET A N 1
ATOM 3576 C CA . MET A 1 444 ? -114.214 48.947 112.728 1.00 45.59 444 MET A CA 1
ATOM 3577 C C . MET A 1 444 ? -112.919 49.180 111.773 1.00 45.59 444 MET A C 1
ATOM 3579 O O . MET A 1 444 ? -112.147 50.072 112.098 1.00 45.59 444 MET A O 1
ATOM 3583 N N . LEU A 1 445 ? -112.562 48.328 110.732 1.00 49.00 445 LEU A N 1
ATOM 3584 C CA . LEU A 1 445 ? -111.171 47.842 110.254 1.00 49.00 445 LEU A CA 1
ATOM 3585 C C . LEU A 1 445 ? -110.756 47.795 108.706 1.00 49.00 445 LEU A C 1
ATOM 3587 O O . LEU A 1 445 ? -111.660 47.749 107.877 1.00 49.00 445 LEU A O 1
ATOM 3591 N N . SER A 1 446 ? -109.438 47.652 108.310 1.00 46.66 446 SER A N 1
ATOM 3592 C CA . SER A 1 446 ? -108.824 46.802 107.178 1.00 46.66 446 SER A CA 1
ATOM 3593 C C . SER A 1 446 ? -107.342 47.125 106.695 1.00 46.66 446 SER A C 1
ATOM 3595 O O . SER A 1 446 ? -106.768 48.097 107.177 1.00 46.66 446 SER A O 1
ATOM 3597 N N . MET A 1 447 ? -106.688 46.306 105.807 1.00 41.19 447 MET A N 1
ATOM 3598 C CA . MET A 1 447 ? -105.244 46.371 105.347 1.00 41.19 447 MET A CA 1
ATOM 3599 C C . MET A 1 447 ? -104.916 45.605 104.003 1.00 41.19 447 MET A C 1
ATOM 3601 O O . MET A 1 447 ? -105.607 44.634 103.705 1.00 41.19 447 MET A O 1
ATOM 3605 N N . GLN A 1 448 ? -103.876 45.984 103.209 1.00 39.25 448 GLN A N 1
ATOM 3606 C CA . GLN A 1 448 ? -103.253 45.266 102.028 1.00 39.25 448 GLN A CA 1
ATOM 3607 C C . GLN A 1 448 ? -101.946 46.013 101.533 1.00 39.25 448 GLN A C 1
ATOM 3609 O O . GLN A 1 448 ? -101.584 46.913 102.297 1.00 39.25 448 GLN A O 1
ATOM 3614 N N . PRO A 1 449 ? -101.237 45.814 100.357 1.00 59.84 449 PRO A N 1
ATOM 3615 C CA . PRO A 1 449 ? -101.261 44.828 99.219 1.00 59.84 449 PRO A CA 1
ATOM 3616 C C . PRO A 1 449 ? -99.883 44.302 98.615 1.00 59.84 449 PRO A C 1
ATOM 3618 O O . PRO A 1 449 ? -98.828 44.865 98.883 1.00 59.84 449 PRO A O 1
ATOM 3621 N N . TRP A 1 450 ? -99.937 43.323 97.672 1.00 35.41 450 TRP A N 1
ATOM 3622 C CA . TRP A 1 450 ? -99.005 43.000 96.518 1.00 35.41 450 TRP A CA 1
ATOM 3623 C C . TRP A 1 450 ? -97.480 42.670 96.793 1.00 35.41 450 TRP A C 1
ATOM 3625 O O . TRP A 1 450 ? -97.161 42.426 97.949 1.00 35.41 450 TRP A O 1
ATOM 3635 N N . GLN A 1 451 ? -96.480 42.495 95.870 1.00 40.19 451 GLN A N 1
ATOM 3636 C CA . GLN A 1 451 ? -96.316 42.688 94.389 1.00 40.19 451 GLN A CA 1
ATOM 3637 C C . GLN A 1 451 ? -95.076 41.973 93.696 1.00 40.19 451 GLN A C 1
ATOM 3639 O O . GLN A 1 451 ? -93.954 42.206 94.125 1.00 40.19 451 GLN A O 1
ATOM 3644 N N . GLN A 1 452 ? -95.256 41.269 92.542 1.00 41.59 452 GLN A N 1
ATOM 3645 C CA . GLN A 1 452 ? -94.271 40.935 91.430 1.00 41.59 452 GLN A CA 1
ATOM 3646 C C . GLN A 1 452 ? -92.941 40.143 91.753 1.00 41.59 452 GLN A C 1
ATOM 3648 O O . GLN A 1 452 ? -92.778 39.756 92.900 1.00 41.59 452 GLN A O 1
ATOM 3653 N N . PHE A 1 453 ? -91.973 39.748 90.867 1.00 40.88 453 PHE A N 1
ATOM 3654 C CA . PHE A 1 453 ? -91.678 39.813 89.387 1.00 40.88 453 PHE A CA 1
ATOM 3655 C C . PHE A 1 453 ? -90.663 38.689 88.913 1.00 40.88 453 PHE A C 1
ATOM 3657 O O . PHE A 1 453 ? -90.237 37.904 89.752 1.00 40.88 453 PHE A O 1
ATOM 3664 N N . GLY A 1 454 ? -90.212 38.613 87.626 1.00 38.78 454 GLY A N 1
ATOM 3665 C CA . GLY A 1 454 ? -89.076 37.745 87.153 1.00 38.78 454 GLY A CA 1
ATOM 3666 C C . GLY A 1 454 ? -88.860 37.545 85.609 1.00 38.78 454 GLY A C 1
ATOM 3667 O O . GLY A 1 454 ? -89.810 37.752 84.854 1.00 38.78 454 GLY A O 1
ATOM 3668 N N . ARG A 1 455 ? -87.629 37.168 85.149 1.00 43.12 455 ARG A N 1
ATOM 3669 C CA . ARG A 1 455 ? -87.145 36.738 83.774 1.00 43.12 455 ARG A CA 1
ATOM 3670 C C . ARG A 1 455 ? -85.625 36.361 83.822 1.00 43.12 455 ARG A C 1
ATOM 3672 O O . ARG A 1 455 ? -84.985 36.801 84.769 1.00 43.12 455 ARG A O 1
ATOM 3679 N N . GLU A 1 456 ? -84.952 35.607 82.926 1.00 40.16 456 GLU A N 1
ATOM 3680 C CA . GLU A 1 456 ? -85.292 34.911 81.657 1.00 40.16 456 GLU A CA 1
ATOM 3681 C C . GLU A 1 456 ? -84.444 33.609 81.442 1.00 40.16 456 GLU A C 1
ATOM 3683 O O . GLU A 1 456 ? -83.665 33.230 82.313 1.00 40.16 456 GLU A O 1
ATOM 3688 N N . LEU A 1 457 ? -84.648 32.907 80.316 1.00 50.38 457 LEU A N 1
ATOM 3689 C CA . LEU A 1 457 ? -84.450 31.458 80.076 1.00 50.38 457 LEU A CA 1
ATOM 3690 C C . LEU A 1 457 ? -83.038 30.948 79.696 1.00 50.38 457 LEU A C 1
ATOM 3692 O O . LEU A 1 457 ? -82.250 31.639 79.053 1.00 50.38 457 LEU A O 1
ATOM 3696 N N . SER A 1 458 ? -82.818 29.652 79.972 1.00 33.50 458 SER A N 1
ATOM 3697 C CA . SER A 1 458 ? -82.320 28.663 78.986 1.00 33.50 458 SER A CA 1
ATOM 3698 C C . SER A 1 458 ? -83.469 27.726 78.604 1.00 33.50 458 SER A C 1
ATOM 3700 O O . SER A 1 458 ? -84.372 27.582 79.460 1.00 33.50 458 SER A O 1
#

Mean predicted aligned error: 21.94 Å

Radius of gyration: 137.08 Å; Cα contacts (8 Å, |Δi|>4): 183; chains: 1; bounding box: 198×82×358 Å

Sequence (458 aa):
MEAIAWTLFNYRGAYKNEDLIRNGANSAQATVAFVSSRDTRTYEVQRCTTKGYTLYDPQLGQRLDYKHIEDEVMPWLRQHLGVAAGTDLGRLFANTIGVPQGTFTADFLQTAEKRKPIFDAILKVEEYRQTNQQMLSLEKYGKAEVERLEGAIAQYEDSLKDWETLQQRRQQLNQEIADAEATLQQLQVDLAKLQVEKDALTAQARQVQQLEAQLQKLDAQLESKQQANGLLQQSVERSQQAVHTCVSNRQGYQAFLQAEAALRELDQQGRNRQKLVKQRDAQQKMLLDQQTELTRLTVQLENLKQAELEAEQLQPLIQQQQDLEQQQTATIELLQQLQTSGAEAKNLTQQLTKIQANLERLTQEIVQIQRLEPGIRQIPDLEQRRDRLQEQLSRIAAAKQFEADLRQLVTAGAEKAIATSFRQPQPCLPWRKCNRPCRCSQRMLSMQPWQQFGRELS

Foldseek 3Di:
DQLCCCFLQVARDPDDLVVQDPPPDPKDKDWDWDQFPQPRFIKIWIAMSPPGIWIAGPVVRDIDPDDDVPPGVNQVSCRRNVHDPPDRSNLCCCQPPPPPDPCPCVLVVDDPVSNVVSVCSVVVVVVVVVVVVVVVVVVVVVVVVVVVVVVVVVVVVVVCPCVVVVVVVVVVVVVVVVVVVVVVVVVVVVVVVVVVVVVVVVVVVVVVVVVVVVVVVVVVVVVVVVVVVVVVVVVVVVVVVVVVVCVVCVVVVVVVVVVVVVVVVVVVVVVVVVVVVVVVVVVVVVVVVVVVVVVVVVVVVVVVVVVVVVVVVCVVVVVVVVVVVVVVVVVVVVVVVCVVVVVVVVQVVQVVQAVVQVVLVVVVVVVVDVVVPPDVPPCVPPVVDDVVPDDPDCPPVPVCPDDDCPPDDPPDDDDDDDDYDYDDDEDEYDGHHHYDYDEYDYYDDDDDDDDDDDDDDD

pLDDT: mean 75.85, std 19.21, range [30.97, 98.12]